Protein 5OXO (pdb70)

Structure (mmCIF, N/CA/C/O backbone):
data_5OXO
#
_entry.id   5OXO
#
_cell.length_a   102.100
_cell.length_b   110.300
_cell.length_c   110.700
_cell.angle_alpha   90.00
_cell.angle_beta   90.00
_cell.angle_gamma   90.00
#
_symmetry.space_group_name_H-M   'C 2 2 21'
#
loop_
_entity.id
_entity.type
_entity.pdbx_description
1 polymer 'Di-or tripeptide:H+ symporter'
2 non-polymer 'SODIUM ION'
3 non-polymer 'PENTAETHYLENE GLYCOL'
4 non-polymer 'CITRIC ACID'
5 non-polymer (2R)-2,3-DIHYDROXYPROPYL(7Z)-PENTADEC-7-ENOATE
6 non-polymer (2S)-2,3-DIHYDROXYPROPYL(7Z)-PENTADEC-7-ENOATE
7 water water
#
loop_
_atom_site.group_PDB
_atom_site.id
_atom_site.type_symbol
_atom_site.label_atom_id
_atom_site.label_alt_id
_atom_site.label_comp_id
_atom_site.label_asym_id
_atom_site.label_entity_id
_atom_site.label_seq_id
_atom_site.pdbx_PDB_ins_code
_atom_site.Cartn_x
_atom_site.Cartn_y
_atom_site.Cartn_z
_atom_site.occupancy
_atom_site.B_iso_or_equiv
_atom_site.auth_seq_id
_atom_site.auth_comp_id
_atom_site.auth_asym_id
_atom_site.auth_atom_id
_atom_site.pdbx_PDB_model_num
ATOM 1 N N . GLY A 1 5 ? -21.672 4.305 -28.425 1.00 62.50 5 GLY A N 1
ATOM 2 C CA . GLY A 1 5 ? -21.172 5.336 -27.535 1.00 60.05 5 GLY A CA 1
ATOM 3 C C . GLY A 1 5 ? -21.417 5.005 -26.073 1.00 56.05 5 GLY A C 1
ATOM 4 O O . GLY A 1 5 ? -20.518 4.531 -25.378 1.00 56.55 5 GLY A O 1
ATOM 5 N N . LYS A 1 6 ? -22.639 5.251 -25.610 1.00 49.33 6 LYS A N 1
ATOM 6 C CA . LYS A 1 6 ? -22.973 5.089 -24.199 1.00 47.72 6 LYS A CA 1
ATOM 7 C C . LYS A 1 6 ? -23.149 3.623 -23.824 1.00 45.55 6 LYS A C 1
ATOM 8 O O . LYS A 1 6 ? -23.846 2.875 -24.505 1.00 43.19 6 LYS A O 1
ATOM 14 N N . THR A 1 7 ? -22.513 3.220 -22.730 1.00 41.42 7 THR A N 1
ATOM 15 C CA . THR A 1 7 ? -22.573 1.834 -22.281 1.00 38.31 7 THR A CA 1
ATOM 16 C C . THR A 1 7 ? -22.701 1.748 -20.764 1.00 36.93 7 THR A C 1
ATOM 17 O O . THR A 1 7 ? -22.629 2.760 -20.054 1.00 34.53 7 THR A O 1
ATOM 21 N N . PHE A 1 8 ? -22.877 0.527 -20.276 1.00 31.69 8 PHE A N 1
ATOM 22 C CA . PHE A 1 8 ? -22.684 0.238 -18.869 1.00 33.56 8 PHE A CA 1
ATOM 23 C C . PHE A 1 8 ? -21.383 -0.539 -18.740 1.00 35.14 8 PHE A C 1
ATOM 24 O O . PHE A 1 8 ? -21.353 -1.755 -18.956 1.00 32.44 8 PHE A O 1
ATOM 32 N N . PHE A 1 9 ? -20.311 0.181 -18.421 1.00 36.41 9 PHE A N 1
ATOM 33 C CA . PHE A 1 9 ? -18.973 -0.397 -18.311 1.00 37.12 9 PHE A CA 1
ATOM 34 C C . PHE A 1 9 ? -18.594 -1.179 -19.569 1.00 35.64 9 PHE A C 1
ATOM 35 O O . PHE A 1 9 ? -18.073 -2.291 -19.481 1.00 35.55 9 PHE A O 1
ATOM 43 N N . GLY A 1 10 ? -18.881 -0.598 -20.732 1.00 33.88 10 GLY A N 1
ATOM 44 C CA . GLY A 1 10 ? -18.537 -1.210 -22.003 1.00 37.30 10 GLY A CA 1
ATOM 45 C C . GLY A 1 10 ? -19.587 -2.154 -22.560 1.00 37.70 10 GLY A C 1
ATOM 46 O O . GLY A 1 10 ? -19.456 -2.650 -23.678 1.00 38.20 10 GLY A O 1
ATOM 47 N N . GLN A 1 11 ? -20.640 -2.390 -21.786 1.00 36.00 11 GLN A N 1
ATOM 48 C CA . GLN A 1 11 ? -21.651 -3.390 -22.123 1.00 32.45 11 GLN A CA 1
ATOM 49 C C . GLN A 1 11 ? -22.955 -2.742 -22.590 1.00 36.49 11 GLN A C 1
ATOM 50 O O . GLN A 1 11 ? -23.129 -1.535 -22.432 1.00 37.92 11 GLN A O 1
ATOM 56 N N . PRO A 1 12 ? -23.872 -3.534 -23.178 1.00 37.71 12 PRO A N 1
ATOM 57 C CA . PRO A 1 12 ? -25.178 -2.959 -23.522 1.00 39.55 12 PRO A CA 1
ATOM 58 C C . PRO A 1 12 ? -25.887 -2.408 -22.290 1.00 39.67 12 PRO A C 1
ATOM 59 O O . PRO A 1 12 ? -25.776 -2.994 -21.206 1.00 37.31 12 PRO A O 1
ATOM 63 N N . LEU A 1 13 ? -26.593 -1.293 -22.457 1.00 38.29 13 LEU A N 1
ATOM 64 C CA . LEU A 1 13 ? -27.242 -0.601 -21.343 1.00 37.90 13 LEU A CA 1
ATOM 65 C C . LEU A 1 13 ? -28.159 -1.505 -20.527 1.00 35.87 13 LEU A C 1
ATOM 66 O O . LEU A 1 13 ? -28.314 -1.311 -19.320 1.00 34.88 13 LEU A O 1
ATOM 71 N N . GLY A 1 14 ? -28.751 -2.502 -21.180 1.00 35.07 14 GLY A N 1
ATOM 72 C CA . GLY A 1 14 ? -29.608 -3.463 -20.500 1.00 31.61 14 GLY A CA 1
ATOM 73 C C . GLY A 1 14 ? -28.924 -4.200 -19.359 1.00 33.25 14 GLY A C 1
ATOM 74 O O . GLY A 1 14 ? -29.584 -4.721 -18.455 1.00 32.74 14 GLY A O 1
ATOM 75 N N . LEU A 1 15 ? -27.598 -4.254 -19.383 1.00 32.29 15 LEU A N 1
ATOM 76 C CA . LEU A 1 15 ? -26.887 -4.922 -18.300 1.00 31.41 15 LEU A CA 1
ATOM 77 C C . LEU A 1 15 ? -27.079 -4.190 -16.966 1.00 29.86 15 LEU A C 1
ATOM 78 O O . LEU A 1 15 ? -27.107 -4.822 -15.911 1.00 27.81 15 LEU A O 1
ATOM 83 N N . SER A 1 16 ? -27.226 -2.868 -17.008 1.00 26.49 16 SER A N 1
ATOM 84 C CA . SER A 1 16 ? -27.419 -2.114 -15.770 1.00 29.48 16 SER A CA 1
ATOM 85 C C . SER A 1 16 ? -28.704 -2.554 -15.075 1.00 29.16 16 SER A C 1
ATOM 86 O O . SER A 1 16 ? -28.732 -2.731 -13.861 1.00 27.72 16 SER A O 1
ATOM 89 N N . THR A 1 17 ? -29.759 -2.746 -15.855 1.00 27.60 17 THR A N 1
ATOM 90 C CA . THR A 1 17 ? -31.022 -3.232 -15.311 1.00 32.03 17 THR A CA 1
ATOM 91 C C . THR A 1 17 ? -30.884 -4.601 -14.639 1.00 30.39 17 THR A C 1
ATOM 92 O O . THR A 1 17 ? -31.355 -4.800 -13.511 1.00 26.74 17 THR A O 1
ATOM 96 N N . LEU A 1 18 ? -30.232 -5.543 -15.318 1.00 27.30 18 LEU A N 1
ATOM 97 C CA . LEU A 1 18 ? -30.115 -6.901 -14.778 1.00 26.75 18 LEU A CA 1
ATOM 98 C C . LEU A 1 18 ? -29.133 -6.964 -13.608 1.00 25.53 18 LEU A C 1
ATOM 99 O O . LEU A 1 18 ? -29.337 -7.718 -12.659 1.00 28.13 18 LEU A O 1
ATOM 104 N N . PHE A 1 19 ? -28.064 -6.179 -13.692 1.00 25.44 19 PHE A N 1
ATOM 105 C CA . PHE A 1 19 ? -27.112 -5.986 -12.593 1.00 25.38 19 PHE A CA 1
ATOM 106 C C . PHE A 1 19 ? -27.839 -5.602 -11.308 1.00 26.50 19 PHE A C 1
ATOM 107 O O . PHE A 1 19 ? -27.608 -6.183 -10.247 1.00 26.53 19 PHE A O 1
ATOM 115 N N . MET A 1 20 ? -28.717 -4.610 -11.408 1.00 26.74 20 MET A N 1
ATOM 116 C CA . MET A 1 20 ? -29.411 -4.086 -10.237 1.00 24.36 20 MET A CA 1
ATOM 117 C C . MET A 1 20 ? -30.500 -5.036 -9.756 1.00 26.02 20 MET A C 1
ATOM 118 O O . MET A 1 20 ? -30.723 -5.164 -8.553 1.00 25.22 20 MET A O 1
ATOM 123 N N . THR A 1 21 ? -31.159 -5.700 -10.702 1.00 25.72 21 THR A N 1
ATOM 124 C CA . THR A 1 21 ? -32.160 -6.710 -10.383 1.00 26.52 21 THR A CA 1
ATOM 125 C C . THR A 1 21 ? -31.552 -7.792 -9.495 1.00 29.15 21 THR A C 1
ATOM 126 O O . THR A 1 21 ? -32.089 -8.107 -8.431 1.00 26.61 21 THR A O 1
ATOM 130 N N . GLU A 1 22 ? -30.424 -8.348 -9.929 1.00 30.15 22 GLU A N 1
ATOM 131 C CA . GLU A 1 22 ? -29.761 -9.403 -9.164 1.00 30.40 22 GLU A CA 1
ATOM 132 C C . GLU A 1 22 ? -29.134 -8.884 -7.888 1.00 29.11 22 GLU A C 1
ATOM 133 O O . GLU A 1 22 ? -29.145 -9.580 -6.876 1.00 29.33 22 GLU A O 1
ATOM 139 N N . MET A 1 23 ? -28.569 -7.678 -7.933 1.00 23.15 23 MET A N 1
ATOM 140 C CA . MET A 1 23 ? -27.968 -7.109 -6.732 1.00 25.56 23 MET A CA 1
ATOM 141 C C . MET A 1 23 ? -28.998 -7.043 -5.609 1.00 25.28 23 MET A C 1
ATOM 142 O O . MET A 1 23 ? -28.718 -7.425 -4.468 1.00 22.69 23 MET A O 1
ATOM 147 N N . TRP A 1 24 ? -30.193 -6.564 -5.941 1.00 22.15 24 TRP A N 1
ATOM 148 C CA . TRP A 1 24 ? -31.231 -6.406 -4.935 1.00 22.32 24 TRP A CA 1
ATOM 149 C C . TRP A 1 24 ? -31.869 -7.748 -4.553 1.00 20.92 24 TRP A C 1
ATOM 150 O O . TRP A 1 24 ? -32.277 -7.919 -3.415 1.00 23.01 24 TRP A O 1
ATOM 161 N N . GLU A 1 25 ? -31.954 -8.694 -5.486 1.00 23.55 25 GLU A N 1
ATOM 162 C CA . GLU A 1 25 ? -32.448 -10.022 -5.118 1.00 23.89 25 GLU A CA 1
ATOM 163 C C . GLU A 1 25 ? -31.461 -10.700 -4.178 1.00 23.03 25 GLU A C 1
ATOM 164 O O . GLU A 1 25 ? -31.854 -11.291 -3.166 1.00 22.62 25 GLU A O 1
ATOM 170 N N . ARG A 1 26 ? -30.176 -10.614 -4.511 1.00 21.57 26 ARG A N 1
ATOM 171 C CA . ARG A 1 26 ? -29.138 -11.203 -3.666 1.00 23.80 26 ARG A CA 1
ATOM 172 C C . ARG A 1 26 ? -29.095 -10.505 -2.307 1.00 27.21 26 ARG A C 1
ATOM 173 O O . ARG A 1 26 ? -28.820 -11.136 -1.274 1.00 25.04 26 ARG A O 1
ATOM 181 N N . PHE A 1 27 ? -29.369 -9.202 -2.315 1.00 21.05 27 PHE A N 1
ATOM 182 C CA . PHE A 1 27 ? -29.526 -8.449 -1.080 1.00 21.71 27 PHE A CA 1
ATOM 183 C C . PHE A 1 27 ? -30.623 -9.089 -0.226 1.00 24.30 27 PHE A C 1
ATOM 184 O O . PHE A 1 27 ? -30.417 -9.349 0.953 1.00 24.02 27 PHE A O 1
ATOM 192 N N . SER A 1 28 ? -31.788 -9.342 -0.824 1.00 23.43 28 SER A N 1
ATOM 193 C CA . SER A 1 28 ? -32.902 -9.891 -0.055 1.00 21.80 28 SER A CA 1
ATOM 194 C C . SER A 1 28 ? -32.542 -11.282 0.468 1.00 23.79 28 SER A C 1
ATOM 195 O O . SER A 1 28 ? -32.832 -11.615 1.615 1.00 22.15 28 SER A O 1
ATOM 198 N N . TYR A 1 29 ? -31.886 -12.075 -0.374 1.00 19.77 29 TYR A N 1
ATOM 199 C CA . TYR A 1 29 ? -31.568 -13.449 -0.020 1.00 23.75 29 TYR A CA 1
ATOM 200 C C . TYR A 1 29 ? -30.524 -13.525 1.093 1.00 25.63 29 TYR A C 1
ATOM 201 O O . TYR A 1 29 ? -30.732 -14.196 2.110 1.00 23.97 29 TYR A O 1
ATOM 210 N N . TYR A 1 30 ? -29.400 -12.843 0.908 1.00 20.02 30 TYR A N 1
ATOM 211 C CA . TYR A 1 30 ? -28.329 -12.931 1.893 1.00 24.84 30 TYR A CA 1
ATOM 212 C C . TYR A 1 30 ? -28.595 -12.083 3.132 1.00 24.01 30 TYR A C 1
ATOM 213 O O . TYR A 1 30 ? -28.011 -12.325 4.186 1.00 23.36 30 TYR A O 1
ATOM 222 N N . GLY A 1 31 ? -29.498 -11.114 3.024 1.00 22.29 31 GLY A N 1
ATOM 223 C CA . GLY A 1 31 ? -29.956 -10.412 4.212 1.00 22.87 31 GLY A CA 1
ATOM 224 C C . GLY A 1 31 ? -30.676 -11.400 5.124 1.00 25.86 31 GLY A C 1
ATOM 225 O O . GLY A 1 31 ? -30.422 -11.463 6.331 1.00 24.12 31 GLY A O 1
ATOM 226 N N . MET A 1 32 ? -31.580 -12.173 4.525 1.00 27.70 32 MET A N 1
ATOM 227 C CA . MET A 1 32 ? -32.300 -13.242 5.221 1.00 28.02 32 MET A CA 1
ATOM 228 C C . MET A 1 32 ? -31.350 -14.297 5.792 1.00 25.76 32 MET A C 1
ATOM 229 O O . MET A 1 32 ? -31.489 -14.691 6.952 1.00 29.35 32 MET A O 1
ATOM 234 N N . ARG A 1 33 ? -30.390 -14.747 4.985 1.00 20.60 33 ARG A N 1
ATOM 235 C CA . ARG A 1 33 ? -29.489 -15.829 5.384 1.00 25.45 33 ARG A CA 1
ATOM 236 C C . ARG A 1 33 ? -28.633 -15.431 6.585 1.00 25.98 33 ARG A C 1
ATOM 237 O O . ARG A 1 33 ? -28.237 -16.278 7.384 1.00 26.65 33 ARG A O 1
ATOM 245 N N . ALA A 1 34 ? -28.344 -14.139 6.700 1.00 20.79 34 ALA A N 1
ATOM 246 C CA . ALA A 1 34 ? -27.471 -13.651 7.761 1.00 22.49 34 ALA A CA 1
ATOM 247 C C . ALA A 1 34 ? -28.155 -13.634 9.132 1.00 23.56 34 ALA A C 1
ATOM 248 O O . ALA A 1 34 ? -27.477 -13.663 10.156 1.00 21.37 34 ALA A O 1
ATOM 250 N N . ILE A 1 35 ? -29.487 -13.598 9.154 1.00 20.36 35 ILE A N 1
ATOM 251 C CA . ILE A 1 35 ? -30.197 -13.501 10.427 1.00 24.39 35 ILE A CA 1
ATOM 252 C C . ILE A 1 35 ? -31.179 -14.645 10.719 1.00 24.01 35 ILE A C 1
ATOM 253 O O . ILE A 1 35 ? -31.681 -14.749 11.838 1.00 25.91 35 ILE A O 1
ATOM 258 N N . LEU A 1 36 ? -31.457 -15.494 9.735 1.00 21.82 36 LEU A N 1
ATOM 259 C CA . LEU A 1 36 ? -32.498 -16.509 9.910 1.00 26.04 36 LEU A CA 1
ATOM 260 C C . LEU A 1 36 ? -32.136 -17.556 10.963 1.00 24.64 36 LEU A C 1
ATOM 261 O O . LEU A 1 36 ? -33.001 -18.000 11.720 1.00 24.53 36 LEU A O 1
ATOM 266 N N . LEU A 1 37 ? -30.873 -17.968 11.008 1.00 24.22 37 LEU A N 1
ATOM 267 C CA . LEU A 1 37 ? -30.469 -18.947 12.025 1.00 24.05 37 LEU A CA 1
ATOM 268 C C . LEU A 1 37 ? -30.664 -18.342 13.412 1.00 25.66 37 LEU A C 1
ATOM 269 O O . LEU A 1 37 ? -31.257 -18.964 14.303 1.00 25.96 37 LEU A O 1
ATOM 274 N N . TYR A 1 38 ? -30.186 -17.112 13.581 1.00 24.78 38 TYR A N 1
ATOM 275 C CA . TYR A 1 38 ? -30.345 -16.410 14.844 1.00 26.43 38 TYR A CA 1
ATOM 276 C C . TYR A 1 38 ? -31.823 -16.219 15.183 1.00 29.10 38 TYR A C 1
ATOM 277 O O . TYR A 1 38 ? -32.210 -16.294 16.347 1.00 29.19 38 TYR A O 1
ATOM 286 N N . TYR A 1 39 ? -32.640 -15.977 14.160 1.00 28.13 39 TYR A N 1
ATOM 287 C CA . TYR A 1 39 ? -34.084 -15.846 14.350 1.00 29.11 39 TYR A CA 1
ATOM 288 C C . TYR A 1 39 ? -34.670 -17.147 14.913 1.00 30.61 39 TYR A C 1
ATOM 289 O O . TYR A 1 39 ? -35.475 -17.130 15.846 1.00 28.15 39 TYR A O 1
ATOM 298 N N . MET A 1 40 ? -34.246 -18.278 14.359 1.00 30.44 40 MET A N 1
ATOM 299 C CA . MET A 1 40 ? -34.732 -19.559 14.855 1.00 30.87 40 MET A CA 1
ATOM 300 C C . MET A 1 40 ? -34.259 -19.779 16.291 1.00 29.22 40 MET A C 1
ATOM 301 O O . MET A 1 40 ? -35.016 -20.284 17.123 1.00 30.36 40 MET A O 1
ATOM 306 N N . TRP A 1 41 ? -33.032 -19.366 16.600 1.00 25.21 41 TRP A N 1
ATOM 307 C CA . TRP A 1 41 ? -32.549 -19.432 17.979 1.00 27.30 41 TRP A CA 1
ATOM 308 C C . TRP A 1 41 ? -33.462 -18.633 18.911 1.00 31.87 41 TRP A C 1
ATOM 309 O O . TRP A 1 41 ? -33.755 -19.049 20.040 1.00 29.37 41 TRP A O 1
ATOM 320 N N . PHE A 1 42 ? -33.877 -17.466 18.434 1.00 27.59 42 PHE A N 1
ATOM 321 C CA . PHE A 1 42 ? -34.747 -16.593 19.207 1.00 30.46 42 PHE A CA 1
ATOM 322 C C . PHE A 1 42 ? -36.094 -17.254 19.455 1.00 29.80 42 PHE A C 1
ATOM 323 O O . PHE A 1 42 ? -36.593 -17.255 20.580 1.00 33.98 42 PHE A O 1
ATOM 331 N N . LEU A 1 43 ? -36.674 -17.814 18.398 1.00 29.13 43 LEU A N 1
ATOM 332 C CA . LEU A 1 43 ? -37.954 -18.505 18.491 1.00 31.75 43 LEU A CA 1
ATOM 333 C C . LEU A 1 43 ? -37.880 -19.737 19.395 1.00 36.78 43 LEU A C 1
ATOM 334 O O . LEU A 1 43 ? -38.872 -20.106 20.027 1.00 40.24 43 LEU A O 1
ATOM 339 N N . ILE A 1 44 ? -36.712 -20.375 19.446 1.00 31.71 44 ILE A N 1
ATOM 340 C CA . ILE A 1 44 ? -36.509 -21.508 20.352 1.00 34.13 44 ILE A CA 1
ATOM 341 C C . ILE A 1 44 ? -36.472 -21.025 21.796 1.00 36.99 44 ILE A C 1
ATOM 342 O O . ILE A 1 44 ? -37.112 -21.610 22.671 1.00 41.44 44 ILE A O 1
ATOM 347 N N . SER A 1 45 ? -35.738 -19.941 22.031 1.00 36.66 45 SER A N 1
ATOM 348 C CA . SER A 1 45 ? -35.530 -19.418 23.376 1.00 41.02 45 SER A CA 1
ATOM 349 C C . SER A 1 45 ? -36.830 -18.920 24.012 1.00 44.94 45 SER A C 1
ATOM 350 O O . SER A 1 45 ? -36.976 -18.941 25.231 1.00 44.85 45 SER A O 1
ATOM 353 N N . THR A 1 46 ? -37.767 -18.463 23.187 1.00 44.56 46 THR A N 1
ATOM 354 C CA . THR A 1 46 ? -39.051 -17.997 23.700 1.00 49.14 46 THR A CA 1
ATOM 355 C C . THR A 1 46 ? -40.061 -19.137 23.823 1.00 51.02 46 THR A C 1
ATOM 356 O O . THR A 1 46 ? -41.144 -18.956 24.369 1.00 51.32 46 THR A O 1
ATOM 360 N N . GLY A 1 47 ? -39.705 -20.308 23.305 1.00 48.78 47 GLY A N 1
ATOM 361 C CA . GLY A 1 47 ? -40.572 -21.469 23.387 1.00 46.23 47 GLY A CA 1
ATOM 362 C C . GLY A 1 47 ? -41.605 -21.523 22.280 1.00 46.81 47 GLY A C 1
ATOM 363 O O . GLY A 1 47 ? -42.546 -22.318 22.337 1.00 45.21 47 GLY A O 1
ATOM 364 N N . ASP A 1 48 ? -41.430 -20.680 21.264 1.00 45.86 48 ASP A N 1
ATOM 365 C CA . ASP A 1 48 ? -42.356 -20.642 20.138 1.00 47.61 48 ASP A CA 1
ATOM 366 C C . ASP A 1 48 ? -42.019 -21.733 19.126 1.00 50.49 48 ASP A C 1
ATOM 367 O O . ASP A 1 48 ? -42.901 -22.259 18.446 1.00 55.73 48 ASP A O 1
ATOM 372 N N . LEU A 1 49 ? -40.735 -22.066 19.035 1.00 46.79 49 LEU A N 1
ATOM 373 C CA . LEU A 1 49 ? -40.249 -23.089 18.116 1.00 40.89 49 LEU A CA 1
ATOM 374 C C . LEU A 1 49 ? -39.638 -24.243 18.915 1.00 46.05 49 LEU A C 1
ATOM 375 O O . LEU A 1 49 ? -38.641 -24.060 19.615 1.00 45.20 49 LEU A O 1
ATOM 380 N N . HIS A 1 50 ? -40.245 -25.422 18.816 1.00 47.25 50 HIS A N 1
ATOM 381 C CA . HIS A 1 50 ? -39.846 -26.560 19.644 1.00 49.18 50 HIS A CA 1
ATOM 382 C C . HIS A 1 50 ? -38.873 -27.500 18.932 1.00 49.26 50 HIS A C 1
ATOM 383 O O . HIS A 1 50 ? -39.196 -28.653 18.649 1.00 49.72 50 HIS A O 1
ATOM 390 N N . ILE A 1 51 ? -37.681 -26.993 18.641 1.00 45.84 51 ILE A N 1
ATOM 391 C CA . ILE A 1 51 ? -36.618 -27.802 18.064 1.00 41.33 51 ILE A CA 1
ATOM 392 C C . ILE A 1 51 ? -35.311 -27.475 18.770 1.00 38.02 51 ILE A C 1
ATOM 393 O O . ILE A 1 51 ? -35.209 -26.457 19.452 1.00 36.86 51 ILE A O 1
ATOM 398 N N . THR A 1 52 ? -34.317 -28.341 18.613 1.00 33.81 52 THR A N 1
ATOM 399 C CA . THR A 1 52 ? -32.987 -28.067 19.135 1.00 31.67 52 THR A CA 1
ATOM 400 C C . THR A 1 52 ? -32.269 -27.102 18.205 1.00 34.39 52 THR A C 1
ATOM 401 O O . THR A 1 52 ? -32.687 -26.911 17.059 1.00 31.85 52 THR A O 1
ATOM 405 N N . ARG A 1 53 ? -31.187 -26.501 18.689 1.00 32.89 53 ARG A N 1
ATOM 406 C CA . ARG A 1 53 ? -30.381 -25.640 17.833 1.00 35.07 53 ARG A CA 1
ATOM 407 C C . ARG A 1 53 ? -29.728 -26.450 16.718 1.00 34.01 53 ARG A C 1
ATOM 408 O O . ARG A 1 53 ? -29.523 -25.945 15.611 1.00 31.69 53 ARG A O 1
ATOM 416 N N . ALA A 1 54 ? -29.411 -27.711 17.007 1.00 30.54 54 ALA A N 1
ATOM 417 C CA . ALA A 1 54 ? -28.853 -28.594 15.987 1.00 31.95 54 ALA A CA 1
ATOM 418 C C . ALA A 1 54 ? -29.811 -28.728 14.807 1.00 31.01 54 ALA A C 1
ATOM 419 O O . ALA A 1 54 ? -29.398 -28.698 13.641 1.00 31.34 54 ALA A O 1
ATOM 421 N N . THR A 1 55 ? -31.097 -28.863 15.106 1.00 30.59 55 THR A N 1
ATOM 422 C CA . THR A 1 55 ? -32.090 -29.020 14.054 1.00 30.78 55 THR A CA 1
ATOM 423 C C . THR A 1 55 ? -32.261 -27.702 13.297 1.00 28.93 55 THR A C 1
ATOM 424 O O . THR A 1 55 ? -32.480 -27.692 12.082 1.00 32.98 55 THR A O 1
ATOM 428 N N . ALA A 1 56 ? -32.137 -26.592 14.013 1.00 30.23 56 ALA A N 1
ATOM 429 C CA . ALA A 1 56 ? -32.203 -25.282 13.377 1.00 30.80 56 ALA A CA 1
ATOM 430 C C . ALA A 1 56 ? -31.070 -25.149 12.362 1.00 28.29 56 ALA A C 1
ATOM 431 O O . ALA A 1 56 ? -31.270 -24.661 11.247 1.00 26.21 56 ALA A O 1
ATOM 433 N N . ALA A 1 57 ? -29.882 -25.602 12.752 1.00 30.49 57 ALA A N 1
ATOM 434 C CA . ALA A 1 57 ? -28.734 -25.601 11.852 1.00 28.27 57 ALA A CA 1
ATOM 435 C C . ALA A 1 57 ? -29.023 -26.479 10.630 1.00 27.60 57 ALA A C 1
ATOM 436 O O . ALA A 1 57 ? -28.725 -26.108 9.491 1.00 26.35 57 ALA A O 1
ATOM 438 N N . SER A 1 58 ? -29.626 -27.634 10.880 1.00 27.97 58 SER A N 1
ATOM 439 C CA . SER A 1 58 ? -29.966 -28.581 9.819 1.00 29.65 58 SER A CA 1
ATOM 440 C C . SER A 1 58 ? -30.939 -27.941 8.817 1.00 27.34 58 SER A C 1
ATOM 441 O O . SER A 1 58 ? -30.798 -28.100 7.597 1.00 25.84 58 SER A O 1
ATOM 444 N N . ILE A 1 59 ? -31.916 -27.208 9.348 1.00 26.71 59 ILE A N 1
ATOM 445 C CA . ILE A 1 59 ? -32.895 -26.497 8.533 1.00 26.81 59 ILE A CA 1
ATOM 446 C C . ILE A 1 59 ? -32.219 -25.504 7.590 1.00 26.43 59 ILE A C 1
ATOM 447 O O . ILE A 1 59 ? -32.535 -25.459 6.400 1.00 25.57 59 ILE A O 1
ATOM 452 N N . MET A 1 60 ? -31.293 -24.715 8.128 1.00 27.64 60 MET A N 1
ATOM 453 C CA . MET A 1 60 ? -30.558 -23.729 7.324 1.00 28.68 60 MET A CA 1
ATOM 454 C C . MET A 1 60 ? -29.880 -24.391 6.127 1.00 26.57 60 MET A C 1
ATOM 455 O O . MET A 1 60 ? -29.885 -23.858 5.016 1.00 24.46 60 MET A O 1
ATOM 460 N N . ALA A 1 61 ? -29.291 -25.557 6.374 1.00 26.24 61 ALA A N 1
ATOM 461 C CA . ALA A 1 61 ? -28.549 -26.289 5.355 1.00 27.30 61 ALA A CA 1
ATOM 462 C C . ALA A 1 61 ? -29.469 -26.864 4.283 1.00 27.20 61 ALA A C 1
ATOM 463 O O . ALA A 1 61 ? -29.183 -26.762 3.089 1.00 24.46 61 ALA A O 1
ATOM 465 N N . ILE A 1 62 ? -30.568 -27.481 4.698 1.00 26.19 62 ILE A N 1
ATOM 466 C CA . ILE A 1 62 ? -31.443 -28.128 3.726 1.00 24.91 62 ILE A CA 1
ATOM 467 C C . ILE A 1 62 ? -32.246 -27.070 2.955 1.00 26.30 62 ILE A C 1
ATOM 468 O O . ILE A 1 62 ? -32.596 -27.274 1.793 1.00 26.68 62 ILE A O 1
ATOM 473 N N . TYR A 1 63 ? -32.502 -25.933 3.602 1.00 27.67 63 TYR A N 1
ATOM 474 C CA . TYR A 1 63 ? -33.102 -24.762 2.956 1.00 25.41 63 TYR A CA 1
ATOM 475 C C . TYR A 1 63 ? -32.247 -24.371 1.756 1.00 26.42 63 TYR A C 1
ATOM 476 O O . TYR A 1 63 ? -32.735 -24.286 0.628 1.00 25.89 63 TYR A O 1
ATOM 485 N N . ALA A 1 64 ? -30.959 -24.160 2.002 1.00 25.45 64 ALA A N 1
ATOM 486 C CA . ALA A 1 64 ? -30.035 -23.832 0.922 1.00 26.25 64 ALA A CA 1
ATOM 487 C C . ALA A 1 64 ? -30.003 -24.931 -0.151 1.00 29.23 64 ALA A C 1
ATOM 488 O O . ALA A 1 64 ? -30.002 -24.635 -1.347 1.00 25.01 64 ALA A O 1
ATOM 490 N N . SER A 1 65 ? -29.994 -26.195 0.278 1.00 27.01 65 SER A N 1
ATOM 491 C CA . SER A 1 65 ? -30.005 -27.320 -0.663 1.00 27.08 65 SER A CA 1
ATOM 492 C C . SER A 1 65 ? -31.176 -27.250 -1.642 1.00 27.86 65 SER A C 1
ATOM 493 O O . SER A 1 65 ? -31.003 -27.452 -2.850 1.00 27.14 65 SER A O 1
ATOM 496 N N . MET A 1 66 ? -32.363 -26.950 -1.121 1.00 22.14 66 MET A N 1
ATOM 497 C CA . MET A 1 66 ? -33.572 -26.930 -1.937 1.00 22.76 66 MET A CA 1
ATOM 498 C C . MET A 1 66 ? -33.639 -25.694 -2.841 1.00 26.03 66 MET A C 1
ATOM 499 O O . MET A 1 66 ? -34.172 -25.754 -3.952 1.00 24.35 66 MET A O 1
ATOM 504 N N . VAL A 1 67 ? -33.114 -24.573 -2.353 1.00 27.30 67 VAL A N 1
ATOM 505 C CA . VAL A 1 67 ? -32.968 -23.374 -3.181 1.00 26.11 67 VAL A CA 1
ATOM 506 C C . VAL A 1 67 ? -32.087 -23.657 -4.395 1.00 25.39 67 VAL A C 1
ATOM 507 O O . VAL A 1 67 ? -32.442 -23.310 -5.523 1.00 26.74 67 VAL A O 1
ATOM 511 N N . TYR A 1 68 ? -30.943 -24.298 -4.170 1.00 24.61 68 TYR A N 1
ATOM 512 C CA . TYR A 1 68 ? -30.052 -24.667 -5.273 1.00 27.52 68 TYR A CA 1
ATOM 513 C C . TYR A 1 68 ? -30.695 -25.676 -6.236 1.00 31.13 68 TYR A C 1
ATOM 514 O O . TYR A 1 68 ? -30.540 -25.562 -7.451 1.00 29.87 68 TYR A O 1
ATOM 523 N N . LEU A 1 69 ? -31.399 -26.664 -5.686 1.00 28.48 69 LEU A N 1
ATOM 524 C CA . LEU A 1 69 ? -32.079 -27.679 -6.496 1.00 30.06 69 LEU A CA 1
ATOM 525 C C . LEU A 1 69 ? -33.171 -27.048 -7.366 1.00 30.82 69 LEU A C 1
ATOM 526 O O . LEU A 1 69 ? -33.309 -27.369 -8.554 1.00 31.45 69 LEU A O 1
ATOM 531 N N . SER A 1 70 ? -33.939 -26.148 -6.761 1.00 27.16 70 SER A N 1
ATOM 532 C CA . SER A 1 70 ? -34.982 -25.407 -7.453 1.00 28.06 70 SER A CA 1
ATOM 533 C C . SER A 1 70 ? -34.414 -24.636 -8.644 1.00 29.28 70 SER A C 1
ATOM 534 O O . SER A 1 70 ? -35.034 -24.572 -9.701 1.00 27.08 70 SER A O 1
ATOM 537 N N . GLY A 1 71 ? -33.229 -24.059 -8.461 1.00 30.87 71 GLY A N 1
ATOM 538 C CA . GLY A 1 71 ? -32.544 -23.357 -9.531 1.00 32.43 71 GLY A CA 1
ATOM 539 C C . GLY A 1 71 ? -32.258 -24.206 -10.763 1.00 35.09 71 GLY A C 1
ATOM 540 O O . GLY A 1 71 ? -32.134 -23.672 -11.863 1.00 34.09 71 GLY A O 1
ATOM 541 N N . THR A 1 72 ? -32.155 -25.524 -10.600 1.00 29.94 72 THR A N 1
ATOM 542 C CA . THR A 1 72 ? -31.870 -26.380 -11.751 1.00 32.48 72 THR A CA 1
ATOM 543 C C . THR A 1 72 ? -33.129 -26.656 -12.577 1.00 33.10 72 THR A C 1
ATOM 544 O O . THR A 1 72 ? -33.051 -27.231 -13.659 1.00 33.98 72 THR A O 1
ATOM 548 N N . ILE A 1 73 ? -34.276 -26.224 -12.059 1.00 32.54 73 ILE A N 1
ATOM 549 C CA . ILE A 1 73 ? -35.580 -26.451 -12.687 1.00 33.40 73 ILE A CA 1
ATOM 550 C C . ILE A 1 73 ? -36.155 -25.204 -13.378 1.00 32.21 73 ILE A C 1
ATOM 551 O O . ILE A 1 73 ? -36.912 -25.304 -14.350 1.00 29.55 73 ILE A O 1
ATOM 556 N N . GLY A 1 74 ? -35.792 -24.029 -12.868 1.00 29.55 74 GLY A N 1
ATOM 557 C CA . GLY A 1 74 ? -36.392 -22.783 -13.311 1.00 28.31 74 GLY A CA 1
ATOM 558 C C . GLY A 1 74 ? -36.166 -22.438 -14.767 1.00 28.65 74 GLY A C 1
ATOM 559 O O . GLY A 1 74 ? -37.031 -21.840 -15.405 1.00 27.96 74 GLY A O 1
ATOM 560 N N . GLY A 1 75 ? -35.009 -22.816 -15.300 1.00 29.21 75 GLY A N 1
ATOM 561 C CA . GLY A 1 75 ? -34.716 -22.585 -16.703 1.00 30.39 75 GLY A CA 1
ATOM 562 C C . GLY A 1 75 ? -35.669 -23.321 -17.634 1.00 28.56 75 GLY A C 1
ATOM 563 O O . GLY A 1 75 ? -36.160 -22.756 -18.619 1.00 25.79 75 GLY A O 1
ATOM 564 N N . PHE A 1 76 ? -35.928 -24.589 -17.324 1.00 28.78 76 PHE A N 1
ATOM 565 C CA . PHE A 1 76 ? -36.890 -25.386 -18.091 1.00 27.13 76 PHE A CA 1
ATOM 566 C C . PHE A 1 76 ? -38.261 -24.717 -18.080 1.00 25.24 76 PHE A C 1
ATOM 567 O O . PHE A 1 76 ? -38.877 -24.539 -19.120 1.00 28.15 76 PHE A O 1
ATOM 575 N N . VAL A 1 77 ? -38.737 -24.346 -16.895 1.00 27.56 77 VAL A N 1
ATOM 576 C CA . VAL A 1 77 ? -40.066 -23.751 -16.778 1.00 32.13 77 VAL A CA 1
ATOM 577 C C . VAL A 1 77 ? -40.167 -22.449 -17.582 1.00 26.52 77 VAL A C 1
ATOM 578 O O . VAL A 1 77 ? -41.165 -22.189 -18.245 1.00 27.73 77 VAL A O 1
ATOM 582 N N . ALA A 1 78 ? -39.121 -21.635 -17.537 1.00 26.14 78 ALA A N 1
ATOM 583 C CA . ALA A 1 78 ? -39.104 -20.422 -18.345 1.00 28.93 78 ALA A CA 1
ATOM 584 C C . ALA A 1 78 ? -39.056 -20.753 -19.832 1.00 29.44 78 ALA A C 1
ATOM 585 O O . ALA A 1 78 ? -39.864 -20.253 -20.610 1.00 27.71 78 ALA A O 1
ATOM 587 N N . ASP A 1 79 ? -38.108 -21.598 -20.224 1.00 27.73 79 ASP A N 1
ATOM 588 C CA . ASP A 1 79 ? -37.875 -21.845 -21.647 1.00 29.79 79 ASP A CA 1
ATOM 589 C C . ASP A 1 79 ? -39.037 -22.567 -22.324 1.00 30.35 79 ASP A C 1
ATOM 590 O O . ASP A 1 79 ? -39.296 -22.359 -23.516 1.00 28.09 79 ASP A O 1
ATOM 595 N N . ARG A 1 80 ? -39.736 -23.411 -21.572 1.00 26.09 80 ARG A N 1
ATOM 596 C CA . ARG A 1 80 ? -40.747 -24.263 -22.196 1.00 26.54 80 ARG A CA 1
ATOM 597 C C . ARG A 1 80 ? -42.172 -23.864 -21.841 1.00 27.70 80 ARG A C 1
ATOM 598 O O . ARG A 1 80 ? -43.102 -24.253 -22.536 1.00 30.19 80 ARG A O 1
ATOM 606 N N . ILE A 1 81 ? -42.361 -23.107 -20.761 1.00 26.68 81 ILE A N 1
ATOM 607 C CA . ILE A 1 81 ? -43.730 -22.858 -20.317 1.00 28.47 81 ILE A CA 1
ATOM 608 C C . ILE A 1 81 ? -44.111 -21.380 -20.149 1.00 26.61 81 ILE A C 1
ATOM 609 O O . ILE A 1 81 ? -45.085 -20.937 -20.749 1.00 26.73 81 ILE A O 1
ATOM 614 N N . ILE A 1 82 ? -43.365 -20.610 -19.362 1.00 23.81 82 ILE A N 1
ATOM 615 C CA . ILE A 1 82 ? -43.837 -19.253 -19.049 1.00 27.77 82 ILE A CA 1
ATOM 616 C C . ILE A 1 82 ? -42.981 -18.106 -19.579 1.00 28.39 82 ILE A C 1
ATOM 617 O O . ILE A 1 82 ? -43.424 -16.958 -19.560 1.00 34.40 82 ILE A O 1
ATOM 622 N N . GLY A 1 83 ? -41.767 -18.394 -20.040 1.00 26.83 83 GLY A N 1
ATOM 623 C CA . GLY A 1 83 ? -40.888 -17.340 -20.521 1.00 25.63 83 GLY A CA 1
ATOM 624 C C . GLY A 1 83 ? -39.940 -16.827 -19.445 1.00 27.26 83 GLY A C 1
ATOM 625 O O . GLY A 1 83 ? -40.272 -16.823 -18.254 1.00 25.15 83 GLY A O 1
ATOM 626 N N . ALA A 1 84 ? -38.755 -16.395 -19.864 1.00 26.00 84 ALA A N 1
ATOM 627 C CA . ALA A 1 84 ? -37.725 -15.957 -18.924 1.00 23.33 84 ALA A CA 1
ATOM 628 C C . ALA A 1 84 ? -38.081 -14.640 -18.241 1.00 25.72 84 ALA A C 1
ATOM 629 O O . ALA A 1 84 ? -37.784 -14.450 -17.060 1.00 28.14 84 ALA A O 1
ATOM 631 N N . ARG A 1 85 ? -38.705 -13.722 -18.973 1.00 29.74 85 ARG A N 1
ATOM 632 C CA . ARG A 1 85 ? -39.030 -12.423 -18.375 1.00 28.57 85 ARG A CA 1
ATOM 633 C C . ARG A 1 85 ? -40.142 -12.564 -17.330 1.00 27.96 85 ARG A C 1
ATOM 634 O O . ARG A 1 85 ? -40.007 -12.032 -16.224 1.00 26.17 85 ARG A O 1
ATOM 642 N N . PRO A 1 86 ? -41.220 -13.314 -17.638 1.00 27.05 86 PRO A N 1
ATOM 643 C CA . PRO A 1 86 ? -42.180 -13.511 -16.542 1.00 28.94 86 PRO A CA 1
ATOM 644 C C . PRO A 1 86 ? -41.653 -14.386 -15.399 1.00 27.21 86 PRO A C 1
ATOM 645 O O . PRO A 1 86 ? -42.081 -14.191 -14.261 1.00 27.09 86 PRO A O 1
ATOM 649 N N . ALA A 1 87 ? -40.760 -15.331 -15.686 1.00 25.73 87 ALA A N 1
ATOM 650 C CA . ALA A 1 87 ? -40.152 -16.145 -14.616 1.00 26.20 87 ALA A CA 1
ATOM 651 C C . ALA A 1 87 ? -39.419 -15.263 -13.597 1.00 27.31 87 ALA A C 1
ATOM 652 O O . ALA A 1 87 ? -39.572 -15.429 -12.380 1.00 26.89 87 ALA A O 1
ATOM 654 N N . VAL A 1 88 ? -38.622 -14.327 -14.102 1.00 26.55 88 VAL A N 1
ATOM 655 C CA . VAL A 1 88 ? -37.901 -13.398 -13.235 1.00 25.64 88 VAL A CA 1
ATOM 656 C C . VAL A 1 88 ? -38.871 -12.518 -12.455 1.00 24.62 88 VAL A C 1
ATOM 657 O O . VAL A 1 88 ? -38.706 -12.345 -11.250 1.00 23.70 88 VAL A O 1
ATOM 661 N N . PHE A 1 89 ? -39.892 -11.982 -13.126 1.00 26.13 89 PHE A N 1
ATOM 662 C CA . PHE A 1 89 ? -40.863 -11.125 -12.439 1.00 27.50 89 PHE A CA 1
ATOM 663 C C . PHE A 1 89 ? -41.632 -11.875 -11.353 1.00 28.58 89 PHE A C 1
ATOM 664 O O . PHE A 1 89 ? -41.675 -11.431 -10.204 1.00 24.84 89 PHE A O 1
ATOM 672 N N . TRP A 1 90 ? -42.252 -13.001 -11.713 1.00 26.66 90 TRP A N 1
ATOM 673 C CA . TRP A 1 90 ? -43.084 -13.717 -10.749 1.00 25.28 90 TRP A CA 1
ATOM 674 C C . TRP A 1 90 ? -42.227 -14.418 -9.697 1.00 25.42 90 TRP A C 1
ATOM 675 O O . TRP A 1 90 ? -42.645 -14.561 -8.555 1.00 25.68 90 TRP A O 1
ATOM 686 N N . GLY A 1 91 ? -41.024 -14.831 -10.078 1.00 26.52 91 GLY A N 1
ATOM 687 C CA . GLY A 1 91 ? -40.069 -15.339 -9.106 1.00 26.64 91 GLY A CA 1
ATOM 688 C C . GLY A 1 91 ? -39.766 -14.286 -8.045 1.00 27.39 91 GLY A C 1
ATOM 689 O O . GLY A 1 91 ? -39.728 -14.580 -6.853 1.00 27.09 91 GLY A O 1
ATOM 690 N N . GLY A 1 92 ? -39.553 -13.048 -8.482 1.00 25.26 92 GLY A N 1
ATOM 691 C CA . GLY A 1 92 ? -39.275 -11.959 -7.566 1.00 23.84 92 GLY A CA 1
ATOM 692 C C . GLY A 1 92 ? -40.457 -11.679 -6.650 1.00 26.03 92 GLY A C 1
ATOM 693 O O . GLY A 1 92 ? -40.282 -11.418 -5.458 1.00 24.24 92 GLY A O 1
ATOM 694 N N . VAL A 1 93 ? -41.660 -11.726 -7.213 1.00 25.83 93 VAL A N 1
ATOM 695 C CA . VAL A 1 93 ? -42.877 -11.549 -6.425 1.00 25.67 93 VAL A CA 1
ATOM 696 C C . VAL A 1 93 ? -42.956 -12.588 -5.304 1.00 25.05 93 VAL A C 1
ATOM 697 O O . VAL A 1 93 ? -43.193 -12.249 -4.138 1.00 25.03 93 VAL A O 1
ATOM 701 N N . LEU A 1 94 ? -42.736 -13.849 -5.663 1.00 26.66 94 LEU A N 1
ATOM 702 C CA . LEU A 1 94 ? -42.751 -14.930 -4.682 1.00 27.95 94 LEU A CA 1
ATOM 703 C C . LEU A 1 94 ? -41.686 -14.713 -3.607 1.00 26.78 94 LEU A C 1
ATOM 704 O O . LEU A 1 94 ? -41.943 -14.909 -2.424 1.00 29.68 94 LEU A O 1
ATOM 709 N N . ILE A 1 95 ? -40.492 -14.305 -4.024 1.00 25.02 95 ILE A N 1
ATOM 710 C CA . ILE A 1 95 ? -39.412 -14.065 -3.073 1.00 23.58 95 ILE A CA 1
ATOM 711 C C . ILE A 1 95 ? -39.823 -12.972 -2.092 1.00 24.24 95 ILE A C 1
ATOM 712 O O . ILE A 1 95 ? -39.656 -13.114 -0.881 1.00 25.74 95 ILE A O 1
ATOM 717 N N . MET A 1 96 ? -40.398 -11.899 -2.624 1.00 24.69 96 MET A N 1
ATOM 718 C CA . MET A 1 96 ? -40.825 -10.778 -1.805 1.00 26.21 96 MET A CA 1
ATOM 719 C C . MET A 1 96 ? -41.875 -11.218 -0.795 1.00 23.95 96 MET A C 1
ATOM 720 O O . MET A 1 96 ? -41.821 -10.833 0.370 1.00 24.04 96 MET A O 1
ATOM 725 N N . LEU A 1 97 ? -42.823 -12.032 -1.255 1.00 25.26 97 LEU A N 1
ATOM 726 C CA . LEU A 1 97 ? -43.860 -12.576 -0.388 1.00 27.16 97 LEU A CA 1
ATOM 727 C C . LEU A 1 97 ? -43.248 -13.420 0.721 1.00 25.31 97 LEU A C 1
ATOM 728 O O . LEU A 1 97 ? -43.710 -13.381 1.859 1.00 26.37 97 LEU A O 1
ATOM 733 N N . GLY A 1 98 ? -42.207 -14.176 0.389 1.00 24.65 98 GLY A N 1
ATOM 734 C CA . GLY A 1 98 ? -41.547 -15.018 1.375 1.00 24.06 98 GLY A CA 1
ATOM 735 C C . GLY A 1 98 ? -40.928 -14.232 2.517 1.00 26.88 98 GLY A C 1
ATOM 736 O O . GLY A 1 98 ? -40.914 -14.689 3.661 1.00 29.31 98 GLY A O 1
ATOM 737 N N . HIS A 1 99 ? -40.398 -13.051 2.214 1.00 24.11 99 HIS A N 1
ATOM 738 C CA . HIS A 1 99 ? -39.859 -12.186 3.259 1.00 24.97 99 HIS A CA 1
ATOM 739 C C . HIS A 1 99 ? -40.969 -11.459 4.010 1.00 23.28 99 HIS A C 1
ATOM 740 O O . HIS A 1 99 ? -40.855 -11.212 5.207 1.00 27.99 99 HIS A O 1
ATOM 747 N N . ILE A 1 100 ? -42.038 -11.112 3.298 1.00 25.18 100 ILE A N 1
ATOM 748 C CA . ILE A 1 100 ? -43.189 -10.454 3.910 1.00 25.30 100 ILE A CA 1
ATOM 749 C C . ILE A 1 100 ? -43.829 -11.327 4.999 1.00 27.23 100 ILE A C 1
ATOM 750 O O . ILE A 1 100 ? -44.194 -10.837 6.068 1.00 28.04 100 ILE A O 1
ATOM 755 N N . VAL A 1 101 ? -43.953 -12.624 4.734 1.00 30.03 101 VAL A N 1
ATOM 756 C CA A VAL A 1 101 ? -44.608 -13.489 5.714 0.65 32.04 101 VAL A CA 1
ATOM 757 C CA B VAL A 1 101 ? -44.539 -13.581 5.669 0.35 31.72 101 VAL A CA 1
ATOM 758 C C . VAL A 1 101 ? -43.794 -13.588 7.005 1.00 30.76 101 VAL A C 1
ATOM 759 O O . VAL A 1 101 ? -44.373 -13.779 8.072 1.00 33.16 101 VAL A O 1
ATOM 766 N N . LEU A 1 102 ? -42.480 -13.392 6.932 1.00 30.27 102 LEU A N 1
ATOM 767 C CA . LEU A 1 102 ? -41.657 -13.348 8.141 1.00 29.40 102 LEU A CA 1
ATOM 768 C C . LEU A 1 102 ? -41.659 -11.960 8.773 1.00 33.73 102 LEU A C 1
ATOM 769 O O . LEU A 1 102 ? -41.328 -11.804 9.952 1.00 35.04 102 LEU A O 1
ATOM 774 N N . ALA A 1 103 ? -42.017 -10.951 7.989 1.00 31.46 103 ALA A N 1
ATOM 775 C CA . ALA A 1 103 ? -42.163 -9.596 8.524 1.00 35.97 103 ALA A CA 1
ATOM 776 C C . ALA A 1 103 ? -43.480 -9.467 9.285 1.00 36.40 103 ALA A C 1
ATOM 777 O O . ALA A 1 103 ? -43.604 -8.655 10.198 1.00 38.28 103 ALA A O 1
ATOM 779 N N . LEU A 1 104 ? -44.462 -10.276 8.897 1.00 39.11 104 LEU A N 1
ATOM 780 C CA . LEU A 1 104 ? -45.766 -10.300 9.555 1.00 41.76 104 LEU A CA 1
ATOM 781 C C . LEU A 1 104 ? -45.643 -10.758 11.009 1.00 46.83 104 LEU A C 1
ATOM 782 O O . LEU A 1 104 ? -44.704 -11.481 11.356 1.00 47.61 104 LEU A O 1
ATOM 787 N N . PRO A 1 105 ? -46.595 -10.343 11.868 1.00 50.08 105 PRO A N 1
ATOM 788 C CA . PRO A 1 105 ? -46.514 -10.681 13.295 1.00 54.17 105 PRO A CA 1
ATOM 789 C C . PRO A 1 105 ? -46.864 -12.135 13.608 1.00 59.13 105 PRO A C 1
ATOM 790 O O . PRO A 1 105 ? -47.646 -12.393 14.523 1.00 64.07 105 PRO A O 1
ATOM 794 N N . PHE A 1 106 ? -46.302 -13.071 12.852 1.00 55.88 106 PHE A N 1
ATOM 795 C CA . PHE A 1 106 ? -46.397 -14.478 13.203 1.00 54.05 106 PHE A CA 1
ATOM 796 C C . PHE A 1 106 ? -45.088 -14.899 13.855 1.00 51.78 106 PHE A C 1
ATOM 797 O O . PHE A 1 106 ? -44.157 -14.101 13.972 1.00 54.99 106 PHE A O 1
ATOM 805 N N . GLY A 1 107 ? -45.019 -16.149 14.287 1.00 47.71 107 GLY A N 1
ATOM 806 C CA . GLY A 1 107 ? -43.799 -16.675 14.863 1.00 45.48 107 GLY A CA 1
ATOM 807 C C . GLY A 1 107 ? -43.292 -17.823 14.021 1.00 47.32 107 GLY A C 1
ATOM 808 O O . GLY A 1 107 ? -43.142 -17.688 12.806 1.00 50.69 107 GLY A O 1
ATOM 809 N N . ALA A 1 108 ? -43.058 -18.960 14.665 1.00 45.27 108 ALA A N 1
ATOM 810 C CA . ALA A 1 108 ? -42.537 -20.144 13.993 1.00 44.15 108 ALA A CA 1
ATOM 811 C C . ALA A 1 108 ? -43.489 -20.684 12.924 1.00 44.26 108 ALA A C 1
ATOM 812 O O . ALA A 1 108 ? -43.050 -21.301 11.950 1.00 40.38 108 ALA A O 1
ATOM 814 N N . SER A 1 109 ? -44.787 -20.443 13.104 1.00 40.77 109 SER A N 1
ATOM 815 C CA . SER A 1 109 ? -45.806 -20.972 12.199 1.00 41.80 109 SER A CA 1
ATOM 816 C C . SER A 1 109 ? -45.663 -20.465 10.760 1.00 39.49 109 SER A C 1
ATOM 817 O O . SER A 1 109 ? -46.183 -21.080 9.825 1.00 39.23 109 SER A O 1
ATOM 820 N N . ALA A 1 110 ? -44.955 -19.353 10.583 1.00 35.79 110 ALA A N 1
ATOM 821 C CA . ALA A 1 110 ? -44.793 -18.756 9.258 1.00 38.11 110 ALA A CA 1
ATOM 822 C C . ALA A 1 110 ? -43.531 -19.236 8.535 1.00 35.04 110 ALA A C 1
ATOM 823 O O . ALA A 1 110 ? -43.367 -18.982 7.339 1.00 32.92 110 ALA A O 1
ATOM 825 N N . LEU A 1 111 ? -42.649 -19.927 9.259 1.00 33.24 111 LEU A N 1
ATOM 826 C CA . LEU A 1 111 ? -41.341 -20.316 8.725 1.00 33.67 111 LEU A CA 1
ATOM 827 C C . LEU A 1 111 ? -41.428 -21.179 7.474 1.00 32.62 111 LEU A C 1
ATOM 828 O O . LEU A 1 111 ? -40.746 -20.908 6.486 1.00 30.50 111 LEU A O 1
ATOM 833 N N . PHE A 1 112 ? -42.243 -22.230 7.524 1.00 32.04 112 PHE A N 1
ATOM 834 C CA . PHE A 1 112 ? -42.350 -23.156 6.401 1.00 34.42 112 PHE A CA 1
ATOM 835 C C . PHE A 1 112 ? -42.868 -22.466 5.141 1.00 31.71 112 PHE A C 1
ATOM 836 O O . PHE A 1 112 ? -42.337 -22.678 4.051 1.00 34.21 112 PHE A O 1
ATOM 844 N N . GLY A 1 113 ? -43.901 -21.640 5.294 1.00 30.47 113 GLY A N 1
ATOM 845 C CA . GLY A 1 113 ? -44.470 -20.915 4.171 1.00 33.28 113 GLY A CA 1
ATOM 846 C C . GLY A 1 113 ? -43.469 -19.961 3.537 1.00 34.88 113 GLY A C 1
ATOM 847 O O . GLY A 1 113 ? -43.398 -19.840 2.313 1.00 30.83 113 GLY A O 1
ATOM 848 N N . SER A 1 114 ? -42.687 -19.289 4.378 1.00 34.61 114 SER A N 1
ATOM 849 C CA . SER A 1 114 ? -41.619 -18.411 3.903 1.00 30.66 114 SER A CA 1
ATOM 850 C C . SER A 1 114 ? -40.612 -19.172 3.056 1.00 27.00 114 SER A C 1
ATOM 851 O O . SER A 1 114 ? -40.215 -18.736 1.982 1.00 26.29 114 SER A O 1
ATOM 854 N N . ILE A 1 115 ? -40.195 -20.314 3.581 1.00 28.57 115 ILE A N 1
ATOM 855 C CA . ILE A 1 115 ? -39.174 -21.135 2.963 1.00 30.91 115 ILE A CA 1
ATOM 856 C C . ILE A 1 115 ? -39.631 -21.663 1.606 1.00 27.59 115 ILE A C 1
ATOM 857 O O . ILE A 1 115 ? -38.882 -21.608 0.633 1.00 25.58 115 ILE A O 1
ATOM 862 N N . ILE A 1 116 ? -40.870 -22.145 1.529 1.00 29.42 116 ILE A N 1
ATOM 863 C CA . ILE A 1 116 ? -41.405 -22.638 0.259 1.00 31.45 116 ILE A CA 1
ATOM 864 C C . ILE A 1 116 ? -41.482 -21.529 -0.796 1.00 28.54 116 ILE A C 1
ATOM 865 O O . ILE A 1 116 ? -41.125 -21.736 -1.962 1.00 28.03 116 ILE A O 1
ATOM 870 N N . LEU A 1 117 ? -41.951 -20.353 -0.387 1.00 24.75 117 LEU A N 1
ATOM 871 C CA . LEU A 1 117 ? -42.061 -19.219 -1.317 1.00 27.95 117 LEU A CA 1
ATOM 872 C C . LEU A 1 117 ? -40.713 -18.836 -1.918 1.00 25.85 117 LEU A C 1
ATOM 873 O O . LEU A 1 117 ? -40.597 -18.590 -3.121 1.00 26.41 117 LEU A O 1
ATOM 878 N N . ILE A 1 118 ? -39.694 -18.785 -1.071 1.00 25.19 118 ILE A N 1
ATOM 879 C CA . ILE A 1 118 ? -38.373 -18.399 -1.527 1.00 26.27 118 ILE A CA 1
ATOM 880 C C . ILE A 1 118 ? -37.713 -19.526 -2.336 1.00 26.98 118 ILE A C 1
ATOM 881 O O . ILE A 1 118 ? -37.007 -19.255 -3.306 1.00 26.23 118 ILE A O 1
ATOM 886 N N . ILE A 1 119 ? -37.961 -20.784 -1.976 1.00 24.25 119 ILE A N 1
ATOM 887 C CA . ILE A 1 119 ? -37.446 -21.896 -2.781 1.00 22.58 119 ILE A CA 1
ATOM 888 C C . ILE A 1 119 ? -37.979 -21.835 -4.212 1.00 22.62 119 ILE A C 1
ATOM 889 O O . ILE A 1 119 ? -37.212 -21.877 -5.169 1.00 24.03 119 ILE A O 1
ATOM 894 N N . ILE A 1 120 ? -39.294 -21.703 -4.348 1.00 24.48 120 ILE A N 1
ATOM 895 C CA . ILE A 1 120 ? -39.921 -21.616 -5.662 1.00 25.50 120 ILE A CA 1
ATOM 896 C C . ILE A 1 120 ? -39.519 -20.327 -6.373 1.00 27.11 120 ILE A C 1
ATOM 897 O O . ILE A 1 120 ? -39.124 -20.347 -7.540 1.00 28.05 120 ILE A O 1
ATOM 902 N N . GLY A 1 121 ? -39.608 -19.209 -5.655 1.00 24.42 121 GLY A N 1
ATOM 903 C CA . GLY A 1 121 ? -39.307 -17.914 -6.234 1.00 25.89 121 GLY A CA 1
ATOM 904 C C . GLY A 1 121 ? -37.887 -17.805 -6.746 1.00 25.86 121 GLY A C 1
ATOM 905 O O . GLY A 1 121 ? -37.667 -17.319 -7.853 1.00 25.67 121 GLY A O 1
ATOM 906 N N . THR A 1 122 ? -36.922 -18.262 -5.947 1.00 27.58 122 THR A N 1
ATOM 907 C CA . THR A 1 122 ? -35.514 -18.207 -6.349 1.00 25.25 122 THR A CA 1
ATOM 908 C C . THR A 1 122 ? -35.260 -19.148 -7.531 1.00 29.62 122 THR A C 1
ATOM 909 O O . THR A 1 122 ? -34.505 -18.815 -8.451 1.00 27.28 122 THR A O 1
ATOM 913 N N . GLY A 1 123 ? -35.904 -20.311 -7.510 1.00 27.19 123 GLY A N 1
ATOM 914 C CA . GLY A 1 123 ? -35.845 -21.245 -8.630 1.00 30.69 123 GLY A CA 1
ATOM 915 C C . GLY A 1 123 ? -36.288 -20.619 -9.947 1.00 32.12 123 GLY A C 1
ATOM 916 O O . GLY A 1 123 ? -35.681 -20.856 -10.998 1.00 31.18 123 GLY A O 1
ATOM 917 N N . PHE A 1 124 ? -37.346 -19.814 -9.900 1.00 27.74 124 PHE A N 1
ATOM 918 C CA . PHE A 1 124 ? -37.802 -19.099 -11.094 1.00 26.83 124 PHE A CA 1
ATOM 919 C C . PHE A 1 124 ? -36.849 -17.976 -11.506 1.00 28.09 124 PHE A C 1
ATOM 920 O O . PHE A 1 124 ? -36.538 -17.809 -12.684 1.00 28.70 124 PHE A O 1
ATOM 928 N N . LEU A 1 125 ? -36.388 -17.200 -10.534 1.00 28.65 125 LEU A N 1
ATOM 929 C CA . LEU A 1 125 ? -35.653 -15.982 -10.854 1.00 27.13 125 LEU A CA 1
ATOM 930 C C . LEU A 1 125 ? -34.180 -16.239 -11.196 1.00 25.50 125 LEU A C 1
ATOM 931 O O . LEU A 1 125 ? -33.692 -15.746 -12.213 1.00 26.80 125 LEU A O 1
ATOM 936 N N . LYS A 1 126 ? -33.480 -17.004 -10.358 1.00 25.23 126 LYS A N 1
ATOM 937 C CA . LYS A 1 126 ? -32.015 -17.097 -10.429 1.00 28.47 126 LYS A CA 1
ATOM 938 C C . LYS A 1 126 ? -31.446 -17.583 -11.781 1.00 28.94 126 LYS A C 1
ATOM 939 O O . LYS A 1 126 ? -30.613 -16.898 -12.368 1.00 29.87 126 LYS A O 1
ATOM 945 N N . PRO A 1 127 ? -31.877 -18.754 -12.281 1.00 28.73 127 PRO A N 1
ATOM 946 C CA . PRO A 1 127 ? -31.290 -19.144 -13.575 1.00 27.59 127 PRO A CA 1
ATOM 947 C C . PRO A 1 127 ? -31.684 -18.208 -14.721 1.00 27.97 127 PRO A C 1
ATOM 948 O O . PRO A 1 127 ? -30.937 -18.020 -15.677 1.00 27.54 127 PRO A O 1
ATOM 952 N N . ASN A 1 128 ? -32.856 -17.605 -14.607 1.00 26.24 128 ASN A N 1
ATOM 953 C CA . ASN A 1 128 ? -33.398 -16.841 -15.717 1.00 25.72 128 ASN A CA 1
ATOM 954 C C . ASN A 1 128 ? -32.899 -15.404 -15.842 1.00 28.92 128 ASN A C 1
ATOM 955 O O . ASN A 1 128 ? -32.863 -14.861 -16.950 1.00 26.11 128 ASN A O 1
ATOM 960 N N . VAL A 1 129 ? -32.491 -14.771 -14.748 1.00 24.80 129 VAL A N 1
ATOM 961 C CA A VAL A 1 129 ? -31.881 -13.458 -14.896 0.48 28.30 129 VAL A CA 1
ATOM 962 C CA B VAL A 1 129 ? -31.852 -13.457 -14.867 0.52 28.73 129 VAL A CA 1
ATOM 963 C C . VAL A 1 129 ? -30.523 -13.640 -15.581 1.00 27.80 129 VAL A C 1
ATOM 964 O O . VAL A 1 129 ? -30.120 -12.823 -16.404 1.00 28.31 129 VAL A O 1
ATOM 971 N N . SER A 1 130 ? -29.853 -14.748 -15.280 1.00 30.45 130 SER A N 1
ATOM 972 C CA A SER A 1 130 ? -28.588 -15.083 -15.929 0.50 34.78 130 SER A CA 1
ATOM 973 C CA B SER A 1 130 ? -28.591 -15.074 -15.933 0.50 34.78 130 SER A CA 1
ATOM 974 C C . SER A 1 130 ? -28.791 -15.296 -17.429 1.00 34.98 130 SER A C 1
ATOM 975 O O . SER A 1 130 ? -27.994 -14.835 -18.243 1.00 35.21 130 SER A O 1
ATOM 980 N N . THR A 1 131 ? -29.865 -15.998 -17.783 1.00 32.10 131 THR A N 1
ATOM 981 C CA . THR A 1 131 ? -30.226 -16.199 -19.183 1.00 29.27 131 THR A CA 1
ATOM 982 C C . THR A 1 131 ? -30.427 -14.854 -19.889 1.00 28.24 131 THR A C 1
ATOM 983 O O . THR A 1 131 ? -29.946 -14.646 -21.000 1.00 26.25 131 THR A O 1
ATOM 987 N N . LEU A 1 132 ? -31.132 -13.942 -19.229 1.00 26.69 132 LEU A N 1
ATOM 988 C CA . LEU A 1 132 ? -31.431 -12.641 -19.820 1.00 25.72 132 LEU A CA 1
ATOM 989 C C . LEU A 1 132 ? -30.161 -11.839 -20.083 1.00 26.70 132 LEU A C 1
ATOM 990 O O . LEU A 1 132 ? -30.088 -11.086 -21.057 1.00 29.57 132 LEU A O 1
ATOM 995 N N . VAL A 1 133 ? -29.146 -12.013 -19.239 1.00 26.90 133 VAL A N 1
ATOM 996 C CA . VAL A 1 133 ? -27.865 -11.341 -19.480 1.00 30.40 133 VAL A CA 1
ATOM 997 C C . VAL A 1 133 ? -27.282 -11.802 -20.821 1.00 32.53 133 VAL A C 1
ATOM 998 O O . VAL A 1 133 ? -26.785 -10.994 -21.617 1.00 32.27 133 VAL A O 1
ATOM 1002 N N . GLY A 1 134 ? -27.372 -13.100 -21.086 1.00 35.42 134 GLY A N 1
ATOM 1003 C CA . GLY A 1 134 ? -26.908 -13.643 -22.353 1.00 33.71 134 GLY A CA 1
ATOM 1004 C C . GLY A 1 134 ? -27.624 -13.067 -23.562 1.00 34.06 134 GLY A C 1
ATOM 1005 O O . GLY A 1 134 ? -27.007 -12.814 -24.605 1.00 34.08 134 GLY A O 1
ATOM 1006 N N . THR A 1 135 ? -28.927 -12.838 -23.424 1.00 32.45 135 THR A N 1
ATOM 1007 C CA . THR A 1 135 ? -29.736 -12.298 -24.520 1.00 33.29 135 THR A CA 1
ATOM 1008 C C . THR A 1 135 ? -29.309 -10.888 -24.935 1.00 38.37 135 THR A C 1
ATOM 1009 O O . THR A 1 135 ? -29.667 -10.420 -26.021 1.00 39.18 135 THR A O 1
ATOM 1013 N N . LEU A 1 136 ? -28.544 -10.214 -24.078 1.00 34.99 136 LEU A N 1
ATOM 1014 C CA . LEU A 1 136 ? -28.050 -8.870 -24.387 1.00 35.92 136 LEU A CA 1
ATOM 1015 C C . LEU A 1 136 ? -27.020 -8.869 -25.513 1.00 37.64 136 LEU A C 1
ATOM 1016 O O . LEU A 1 136 ? -26.805 -7.845 -26.158 1.00 38.30 136 LEU A O 1
ATOM 1021 N N . TYR A 1 137 ? -26.376 -10.012 -25.731 1.00 36.62 137 TYR A N 1
ATOM 1022 C CA . TYR A 1 137 ? -25.254 -10.100 -26.665 1.00 37.51 137 TYR A CA 1
ATOM 1023 C C . TYR A 1 137 ? -25.554 -10.986 -27.868 1.00 43.36 137 TYR A C 1
ATOM 1024 O O . TYR A 1 137 ? -26.296 -11.961 -27.759 1.00 42.36 137 TYR A O 1
ATOM 1033 N N . ASP A 1 138 ? -24.955 -10.656 -29.009 1.00 50.16 138 ASP A N 1
ATOM 1034 C CA . ASP A 1 138 ? -24.951 -11.564 -30.152 1.00 58.33 138 ASP A CA 1
ATOM 1035 C C . ASP A 1 138 ? -24.143 -12.813 -29.809 1.00 60.12 138 ASP A C 1
ATOM 1036 O O . ASP A 1 138 ? -23.429 -12.844 -28.807 1.00 56.34 138 ASP A O 1
ATOM 1041 N N . GLU A 1 139 ? -24.248 -13.836 -30.651 1.00 69.75 139 GLU A N 1
ATOM 1042 C CA . GLU A 1 139 ? -23.449 -15.045 -30.486 1.00 74.44 139 GLU A CA 1
ATOM 1043 C C . GLU A 1 139 ? -21.957 -14.745 -30.582 1.00 70.57 139 GLU A C 1
ATOM 1044 O O . GLU A 1 139 ? -21.147 -15.343 -29.876 1.00 69.24 139 GLU A O 1
ATOM 1050 N N . HIS A 1 140 ? -21.603 -13.813 -31.461 1.00 72.05 140 HIS A N 1
ATOM 1051 C CA . HIS A 1 140 ? -20.204 -13.539 -31.765 1.00 74.05 140 HIS A CA 1
ATOM 1052 C C . HIS A 1 140 ? -19.619 -12.385 -30.957 1.00 65.80 140 HIS A C 1
ATOM 1053 O O . HIS A 1 140 ? -18.491 -11.963 -31.205 1.00 65.29 140 HIS A O 1
ATOM 1060 N N . ASP A 1 141 ? -20.377 -11.873 -29.993 1.00 56.98 141 ASP A N 1
ATOM 1061 C CA . ASP A 1 141 ? -19.916 -10.727 -29.219 1.00 50.25 141 ASP A CA 1
ATOM 1062 C C . ASP A 1 141 ? -18.842 -11.142 -28.212 1.00 47.68 141 ASP A C 1
ATOM 1063 O O . ASP A 1 141 ? -19.092 -11.937 -27.304 1.00 44.89 141 ASP A O 1
ATOM 1068 N N . ARG A 1 142 ? -17.647 -10.583 -28.381 1.00 49.35 142 ARG A N 1
ATOM 1069 C CA . ARG A 1 142 ? -16.502 -10.881 -27.523 1.00 52.54 142 ARG A CA 1
ATOM 1070 C C . ARG A 1 142 ? -16.661 -10.309 -26.102 1.00 48.28 142 ARG A C 1
ATOM 1071 O O . ARG A 1 142 ? -15.933 -10.690 -25.185 1.00 47.34 142 ARG A O 1
ATOM 1079 N N . ARG A 1 143 ? -17.625 -9.412 -25.920 1.00 42.41 143 ARG A N 1
ATOM 1080 C CA . ARG A 1 143 ? -17.831 -8.770 -24.621 1.00 42.18 143 ARG A CA 1
ATOM 1081 C C . ARG A 1 143 ? -18.578 -9.645 -23.611 1.00 41.54 143 ARG A C 1
ATOM 1082 O O . ARG A 1 143 ? -18.738 -9.260 -22.449 1.00 38.05 143 ARG A O 1
ATOM 1090 N N . ARG A 1 144 ? -19.036 -10.810 -24.058 1.00 40.00 144 ARG A N 1
ATOM 1091 C CA . ARG A 1 144 ? -19.894 -11.667 -23.245 1.00 40.12 144 ARG A CA 1
ATOM 1092 C C . ARG A 1 144 ? -19.287 -12.007 -21.878 1.00 42.04 144 ARG A C 1
ATOM 1093 O O . ARG A 1 144 ? -19.956 -11.878 -20.850 1.00 38.61 144 ARG A O 1
ATOM 1101 N N . ASP A 1 145 ? -18.022 -12.421 -21.862 1.00 41.68 145 ASP A N 1
ATOM 1102 C CA . ASP A 1 145 ? -17.364 -12.786 -20.607 1.00 40.83 145 ASP A CA 1
ATOM 1103 C C . ASP A 1 145 ? -17.241 -11.578 -19.676 1.00 38.90 145 ASP A C 1
ATOM 1104 O O . ASP A 1 145 ? -17.471 -11.685 -18.467 1.00 38.89 145 ASP A O 1
ATOM 1109 N N . ALA A 1 146 ? -16.869 -10.434 -20.244 1.00 36.49 146 ALA A N 1
ATOM 1110 C CA . ALA A 1 146 ? -16.772 -9.203 -19.468 1.00 36.18 146 ALA A CA 1
ATOM 1111 C C . ALA A 1 146 ? -18.121 -8.865 -18.849 1.00 29.89 146 ALA A C 1
ATOM 1112 O O . ALA A 1 146 ? -18.205 -8.561 -17.664 1.00 34.33 146 ALA A O 1
ATOM 1114 N N . GLY A 1 147 ? -19.177 -8.937 -19.654 1.00 30.89 147 GLY A N 1
ATOM 1115 C CA . GLY A 1 147 ? -20.528 -8.670 -19.187 1.00 30.40 147 GLY A CA 1
ATOM 1116 C C . GLY A 1 147 ? -20.969 -9.553 -18.031 1.00 34.35 147 GLY A C 1
ATOM 1117 O O . GLY A 1 147 ? -21.559 -9.082 -17.057 1.00 30.45 147 GLY A O 1
ATOM 1118 N N . PHE A 1 148 ? -20.697 -10.847 -18.133 1.00 32.23 148 PHE A N 1
ATOM 1119 C CA . PHE A 1 148 ? -21.061 -11.736 -17.046 1.00 31.11 148 PHE A CA 1
ATOM 1120 C C . PHE A 1 148 ? -20.216 -11.457 -15.807 1.00 30.35 148 PHE A C 1
ATOM 1121 O O . PHE A 1 148 ? -20.699 -11.610 -14.695 1.00 32.56 148 PHE A O 1
ATOM 1129 N N . SER A 1 149 ? -18.973 -11.018 -15.993 1.00 32.00 149 SER A N 1
ATOM 1130 C CA . SER A 1 149 ? -18.128 -10.668 -14.854 1.00 33.40 149 SER A CA 1
ATOM 1131 C C . SER A 1 149 ? -18.694 -9.466 -14.106 1.00 32.73 149 SER A C 1
ATOM 1132 O O . SER A 1 149 ? -18.660 -9.414 -12.876 1.00 31.43 149 SER A O 1
ATOM 1135 N N . ILE A 1 150 ? -19.209 -8.502 -14.859 1.00 28.55 150 ILE A N 1
ATOM 1136 C CA . ILE A 1 150 ? -19.816 -7.314 -14.274 1.00 29.80 150 ILE A CA 1
ATOM 1137 C C . ILE A 1 150 ? -21.115 -7.679 -13.544 1.00 27.89 150 ILE A C 1
ATOM 1138 O O . ILE A 1 150 ? -21.385 -7.203 -12.439 1.00 26.95 150 ILE A O 1
ATOM 1143 N N . PHE A 1 151 ? -21.896 -8.555 -14.164 1.00 27.73 151 PHE A N 1
ATOM 1144 C CA . PHE A 1 151 ? -23.128 -9.078 -13.572 1.00 26.06 151 PHE A CA 1
ATOM 1145 C C . PHE A 1 151 ? -22.831 -9.755 -12.228 1.00 29.50 151 PHE A C 1
ATOM 1146 O O . PHE A 1 151 ? -23.519 -9.528 -11.223 1.00 25.72 151 PHE A O 1
ATOM 1154 N N . VAL A 1 152 ? -21.775 -10.565 -12.212 1.00 29.65 152 VAL A N 1
ATOM 1155 C CA . VAL A 1 152 ? -21.359 -11.280 -11.010 1.00 28.65 152 VAL A CA 1
ATOM 1156 C C . VAL A 1 152 ? -20.871 -10.316 -9.923 1.00 31.24 152 VAL A C 1
ATOM 1157 O O . VAL A 1 152 ? -21.053 -10.574 -8.737 1.00 25.80 152 VAL A O 1
ATOM 1161 N N . PHE A 1 153 ? -20.279 -9.194 -10.321 1.00 29.83 153 PHE A N 1
ATOM 1162 C CA . PHE A 1 153 ? -19.883 -8.201 -9.333 1.00 30.05 153 PHE A CA 1
ATOM 1163 C C . PHE A 1 153 ? -21.119 -7.653 -8.610 1.00 29.70 153 PHE A C 1
ATOM 1164 O O . PHE A 1 153 ? -21.100 -7.478 -7.389 1.00 27.43 153 PHE A O 1
ATOM 1172 N N . GLY A 1 154 ? -22.192 -7.409 -9.361 1.00 26.47 154 GLY A N 1
ATOM 1173 C CA . GLY A 1 154 ? -23.459 -6.993 -8.781 1.00 25.93 154 GLY A CA 1
ATOM 1174 C C . GLY A 1 154 ? -24.037 -8.000 -7.794 1.00 27.30 154 GLY A C 1
ATOM 1175 O O . GLY A 1 154 ? -24.573 -7.619 -6.749 1.00 27.56 154 GLY A O 1
ATOM 1176 N N . ILE A 1 155 ? -23.926 -9.280 -8.133 1.00 26.69 155 ILE A N 1
ATOM 1177 C CA . ILE A 1 155 ? -24.359 -10.370 -7.257 1.00 26.52 155 ILE A CA 1
ATOM 1178 C C . ILE A 1 155 ? -23.612 -10.296 -5.925 1.00 27.04 155 ILE A C 1
ATOM 1179 O O . ILE A 1 155 ? -24.224 -10.244 -4.856 1.00 28.06 155 ILE A O 1
ATOM 1184 N N . ASN A 1 156 ? -22.286 -10.265 -6.005 1.00 26.82 156 ASN A N 1
ATOM 1185 C CA . ASN A 1 156 ? -21.437 -10.214 -4.821 1.00 28.95 156 ASN A CA 1
ATOM 1186 C C . ASN A 1 156 ? -21.630 -8.933 -4.008 1.00 30.77 156 ASN A C 1
ATOM 1187 O O . ASN A 1 156 ? -21.559 -8.950 -2.777 1.00 28.62 156 ASN A O 1
ATOM 1192 N N . LEU A 1 157 ? -21.867 -7.823 -4.701 1.00 27.12 157 LEU A N 1
ATOM 1193 C CA . LEU A 1 157 ? -22.108 -6.550 -4.031 1.00 26.27 157 LEU A CA 1
ATOM 1194 C C . LEU A 1 157 ? -23.370 -6.615 -3.165 1.00 25.98 157 LEU A C 1
ATOM 1195 O O . LEU A 1 157 ? -23.383 -6.147 -2.018 1.00 24.84 157 LEU A O 1
ATOM 1200 N N . GLY A 1 158 ? -24.428 -7.200 -3.721 1.00 25.46 158 GLY A N 1
ATOM 1201 C CA . GLY A 1 158 ? -25.672 -7.376 -2.994 1.00 23.79 158 GLY A CA 1
ATOM 1202 C C . GLY A 1 158 ? -25.458 -8.286 -1.797 1.00 26.15 158 GLY A C 1
ATOM 1203 O O . GLY A 1 158 ? -25.926 -7.997 -0.689 1.00 27.40 158 GLY A O 1
ATOM 1204 N N . ALA A 1 159 ? -24.729 -9.379 -2.015 1.00 23.59 159 ALA A N 1
ATOM 1205 C CA . ALA A 1 159 ? -24.397 -10.318 -0.939 1.00 22.89 159 ALA A CA 1
ATOM 1206 C C . ALA A 1 159 ? -23.564 -9.653 0.161 1.00 25.36 159 ALA A C 1
ATOM 1207 O O . ALA A 1 159 ? -23.678 -10.006 1.337 1.00 25.24 159 ALA A O 1
ATOM 1209 N N . PHE A 1 160 ? -22.726 -8.698 -0.230 1.00 24.28 160 PHE A N 1
ATOM 1210 C CA . PHE A 1 160 ? -21.856 -8.002 0.716 1.00 26.98 160 PHE A CA 1
ATOM 1211 C C . PHE A 1 160 ? -22.597 -6.982 1.589 1.00 24.62 160 PHE A C 1
ATOM 1212 O O . PHE A 1 160 ? -22.390 -6.926 2.801 1.00 23.42 160 PHE A O 1
ATOM 1220 N N . ILE A 1 161 ? -23.439 -6.150 0.983 1.00 24.38 161 ILE A N 1
ATOM 1221 C CA . ILE A 1 161 ? -24.062 -5.087 1.762 1.00 28.28 161 ILE A CA 1
ATOM 1222 C C . ILE A 1 161 ? -25.231 -5.581 2.615 1.00 22.71 161 ILE A C 1
ATOM 1223 O O . ILE A 1 161 ? -25.559 -4.960 3.619 1.00 22.23 161 ILE A O 1
ATOM 1228 N N . ALA A 1 162 ? -25.859 -6.682 2.220 1.00 22.63 162 ALA A N 1
ATOM 1229 C CA . ALA A 1 162 ? -27.082 -7.115 2.901 1.00 26.20 162 ALA A CA 1
ATOM 1230 C C . ALA A 1 162 ? -26.891 -7.466 4.397 1.00 20.83 162 ALA A C 1
ATOM 1231 O O . ALA A 1 162 ? -27.660 -6.991 5.224 1.00 24.04 162 ALA A O 1
ATOM 1233 N N . PRO A 1 163 ? -25.868 -8.274 4.754 1.00 20.08 163 PRO A N 1
ATOM 1234 C CA . PRO A 1 163 ? -25.703 -8.535 6.193 1.00 24.15 163 PRO A CA 1
ATOM 1235 C C . PRO A 1 163 ? -25.438 -7.250 6.988 1.00 27.36 163 PRO A C 1
ATOM 1236 O O . PRO A 1 163 ? -25.891 -7.120 8.124 1.00 25.74 163 PRO A O 1
ATOM 1240 N N . LEU A 1 164 ? -24.726 -6.305 6.382 1.00 25.28 164 LEU A N 1
ATOM 1241 C CA . LEU A 1 164 ? -24.430 -5.044 7.060 1.00 28.13 164 LEU A CA 1
ATOM 1242 C C . LEU A 1 164 ? -25.709 -4.268 7.372 1.00 27.10 164 LEU A C 1
ATOM 1243 O O . LEU A 1 164 ? -25.944 -3.865 8.507 1.00 26.79 164 LEU A O 1
ATOM 1248 N N . ILE A 1 165 ? -26.543 -4.082 6.358 1.00 27.65 165 ILE A N 1
ATOM 1249 C CA . ILE A 1 165 ? -27.755 -3.284 6.495 1.00 27.21 165 ILE A CA 1
ATOM 1250 C C . ILE A 1 165 ? -28.877 -4.026 7.225 1.00 27.26 165 ILE A C 1
ATOM 1251 O O . ILE A 1 165 ? -29.502 -3.491 8.140 1.00 27.76 165 ILE A O 1
ATOM 1256 N N . VAL A 1 166 ? -29.129 -5.265 6.815 1.00 25.52 166 VAL A N 1
ATOM 1257 C CA . VAL A 1 166 ? -30.230 -6.024 7.388 1.00 26.18 166 VAL A CA 1
ATOM 1258 C C . VAL A 1 166 ? -29.867 -6.491 8.796 1.00 26.20 166 VAL A C 1
ATOM 1259 O O . VAL A 1 166 ? -30.709 -6.482 9.700 1.00 27.70 166 VAL A O 1
ATOM 1263 N N . GLY A 1 167 ? -28.606 -6.868 8.988 1.00 26.56 167 GLY A N 1
ATOM 1264 C CA . GLY A 1 167 ? -28.132 -7.301 10.296 1.00 30.28 167 GLY A CA 1
ATOM 1265 C C . GLY A 1 167 ? -28.180 -6.181 11.328 1.00 30.68 167 GLY A C 1
ATOM 1266 O O . GLY A 1 167 ? -28.569 -6.397 12.473 1.00 29.02 167 GLY A O 1
ATOM 1267 N N . ALA A 1 168 ? -27.801 -4.976 10.916 1.00 32.56 168 ALA A N 1
ATOM 1268 C CA . ALA A 1 168 ? -27.855 -3.817 11.798 1.00 35.49 168 ALA A CA 1
ATOM 1269 C C . ALA A 1 168 ? -29.298 -3.452 12.144 1.00 36.47 168 ALA A C 1
ATOM 1270 O O . ALA A 1 168 ? -29.624 -3.160 13.303 1.00 35.65 168 ALA A O 1
ATOM 1272 N N . ALA A 1 169 ? -30.159 -3.474 11.133 1.00 28.82 169 ALA A N 1
ATOM 1273 C CA . ALA A 1 169 ? -31.582 -3.213 11.326 1.00 28.56 169 ALA A CA 1
ATOM 1274 C C . ALA A 1 169 ? -32.191 -4.218 12.297 1.00 27.73 169 ALA A C 1
ATOM 1275 O O . ALA A 1 169 ? -33.027 -3.867 13.127 1.00 30.49 169 ALA A O 1
ATOM 1277 N N . GLN A 1 170 ? -31.778 -5.476 12.175 1.00 28.46 170 GLN A N 1
ATOM 1278 C CA . GLN A 1 170 ? -32.277 -6.527 13.051 1.00 31.29 170 GLN A CA 1
ATOM 1279 C C . GLN A 1 170 ? -31.987 -6.246 14.527 1.00 37.69 170 GLN A C 1
ATOM 1280 O O . GLN A 1 170 ? -32.876 -6.344 15.376 1.00 35.12 170 GLN A O 1
ATOM 1286 N N . GLU A 1 171 ? -30.746 -5.896 14.836 1.00 37.75 171 GLU A N 1
ATOM 1287 C CA . GLU A 1 171 ? -30.371 -5.711 16.230 1.00 43.28 171 GLU A CA 1
ATOM 1288 C C . GLU A 1 171 ? -30.977 -4.433 16.801 1.00 40.79 171 GLU A C 1
ATOM 1289 O O . GLU A 1 171 ? -31.278 -4.361 17.988 1.00 45.23 171 GLU A O 1
ATOM 1295 N N . ALA A 1 172 ? -31.184 -3.438 15.951 1.00 37.61 172 ALA A N 1
ATOM 1296 C CA . ALA A 1 172 ? -31.739 -2.167 16.406 1.00 38.85 172 ALA A CA 1
ATOM 1297 C C . ALA A 1 172 ? -33.271 -2.176 16.501 1.00 39.39 172 ALA A C 1
ATOM 1298 O O . ALA A 1 172 ? -33.844 -1.721 17.494 1.00 39.59 172 ALA A O 1
ATOM 1300 N N . ALA A 1 173 ? -33.929 -2.680 15.461 1.00 33.10 173 ALA A N 1
ATOM 1301 C CA . ALA A 1 173 ? -35.383 -2.574 15.347 1.00 32.00 173 ALA A CA 1
ATOM 1302 C C . ALA A 1 173 ? -36.103 -3.931 15.387 1.00 31.78 173 ALA A C 1
ATOM 1303 O O . ALA A 1 173 ? -37.334 -3.990 15.324 1.00 30.46 173 ALA A O 1
ATOM 1305 N N . GLY A 1 174 ? -35.340 -5.018 15.470 1.00 30.93 174 GLY A N 1
ATOM 1306 C CA . GLY A 1 174 ? -35.933 -6.339 15.624 1.00 31.91 174 GLY A CA 1
ATOM 1307 C C . GLY A 1 174 ? -36.015 -7.137 14.334 1.00 30.97 174 GLY A C 1
ATOM 1308 O O . GLY A 1 174 ? -35.810 -6.601 13.242 1.00 27.92 174 GLY A O 1
ATOM 1309 N N . TYR A 1 175 ? -36.311 -8.429 14.464 1.00 27.13 175 TYR A N 1
ATOM 1310 C CA . TYR A 1 175 ? -36.374 -9.338 13.323 1.00 30.49 175 TYR A CA 1
ATOM 1311 C C . TYR A 1 175 ? -37.431 -8.980 12.275 1.00 29.01 175 TYR A C 1
ATOM 1312 O O . TYR A 1 175 ? -37.157 -9.035 11.073 1.00 29.27 175 TYR A O 1
ATOM 1321 N N . HIS A 1 176 ? -38.633 -8.623 12.715 1.00 24.62 176 HIS A N 1
ATOM 1322 C CA . HIS A 1 176 ? -39.699 -8.322 11.761 1.00 29.24 176 HIS A CA 1
ATOM 1323 C C . HIS A 1 176 ? -39.341 -7.140 10.846 1.00 29.17 176 HIS A C 1
ATOM 1324 O O . HIS A 1 176 ? -39.582 -7.185 9.633 1.00 27.38 176 HIS A O 1
ATOM 1331 N N . VAL A 1 177 ? -38.743 -6.100 11.417 1.00 25.39 177 VAL A N 1
ATOM 1332 C CA . VAL A 1 177 ? -38.325 -4.960 10.608 1.00 28.98 177 VAL A CA 1
ATOM 1333 C C . VAL A 1 177 ? -37.208 -5.382 9.658 1.00 26.44 177 VAL A C 1
ATOM 1334 O O . VAL A 1 177 ? -37.184 -4.974 8.498 1.00 26.44 177 VAL A O 1
ATOM 1338 N N . ALA A 1 178 ? -36.301 -6.225 10.151 1.00 25.29 178 ALA A N 1
ATOM 1339 C CA . ALA A 1 178 ? -35.190 -6.697 9.339 1.00 25.35 178 ALA A CA 1
ATOM 1340 C C . ALA A 1 178 ? -35.688 -7.494 8.134 1.00 26.46 178 ALA A C 1
ATOM 1341 O O . ALA A 1 178 ? -35.210 -7.297 7.010 1.00 25.20 178 ALA A O 1
ATOM 1343 N N . PHE A 1 179 ? -36.650 -8.388 8.358 1.00 26.97 179 PHE A N 1
ATOM 1344 C CA . PHE A 1 179 ? -37.231 -9.142 7.250 1.00 25.76 179 PHE A CA 1
ATOM 1345 C C . PHE A 1 179 ? -38.025 -8.215 6.322 1.00 27.34 179 PHE A C 1
ATOM 1346 O O . PHE A 1 179 ? -38.109 -8.470 5.125 1.00 24.24 179 PHE A O 1
ATOM 1354 N N . SER A 1 180 ? -38.595 -7.133 6.854 1.00 27.58 180 SER A N 1
ATOM 1355 C CA A SER A 1 180 ? -39.287 -6.179 5.992 0.55 27.70 180 SER A CA 1
ATOM 1356 C CA B SER A 1 180 ? -39.275 -6.149 6.015 0.45 27.83 180 SER A CA 1
ATOM 1357 C C . SER A 1 180 ? -38.287 -5.516 5.043 1.00 26.41 180 SER A C 1
ATOM 1358 O O . SER A 1 180 ? -38.608 -5.258 3.887 1.00 29.20 180 SER A O 1
ATOM 1363 N N . LEU A 1 181 ? -37.075 -5.266 5.533 1.00 27.29 181 LEU A N 1
ATOM 1364 C CA . LEU A 1 181 ? -36.006 -4.692 4.716 1.00 26.30 181 LEU A CA 1
ATOM 1365 C C . LEU A 1 181 ? -35.591 -5.637 3.596 1.00 25.35 181 LEU A C 1
ATOM 1366 O O . LEU A 1 181 ? -35.286 -5.206 2.483 1.00 22.71 181 LEU A O 1
ATOM 1371 N N . ALA A 1 182 ? -35.557 -6.932 3.892 1.00 23.69 182 ALA A N 1
ATOM 1372 C CA . ALA A 1 182 ? -35.273 -7.900 2.841 1.00 26.69 182 ALA A CA 1
ATOM 1373 C C . ALA A 1 182 ? -36.362 -7.830 1.777 1.00 25.19 182 ALA A C 1
ATOM 1374 O O . ALA A 1 182 ? -36.069 -7.851 0.583 1.00 24.58 182 ALA A O 1
ATOM 1376 N N . ALA A 1 183 ? -37.617 -7.745 2.217 1.00 23.04 183 ALA A N 1
ATOM 1377 C CA . ALA A 1 183 ? -38.743 -7.700 1.287 1.00 24.37 183 ALA A CA 1
ATOM 1378 C C . ALA A 1 183 ? -38.679 -6.449 0.409 1.00 26.06 183 ALA A C 1
ATOM 1379 O O . ALA A 1 183 ? -38.957 -6.500 -0.787 1.00 25.08 183 ALA A O 1
ATOM 1381 N N . ILE A 1 184 ? -38.325 -5.331 1.033 1.00 24.37 184 ILE A N 1
ATOM 1382 C CA . ILE A 1 184 ? -38.229 -4.046 0.347 1.00 23.48 184 ILE A CA 1
ATOM 1383 C C . ILE A 1 184 ? -37.101 -4.083 -0.675 1.00 20.99 184 ILE A C 1
ATOM 1384 O O . ILE A 1 184 ? -37.232 -3.546 -1.766 1.00 26.16 184 ILE A O 1
ATOM 1389 N N . GLY A 1 185 ? -36.001 -4.732 -0.315 1.00 24.45 185 GLY A N 1
ATOM 1390 C CA . GLY A 1 185 ? -34.914 -4.964 -1.249 1.00 23.62 185 GLY A CA 1
ATOM 1391 C C . GLY A 1 185 ? -35.366 -5.679 -2.514 1.00 22.74 185 GLY A C 1
ATOM 1392 O O . GLY A 1 185 ? -35.027 -5.268 -3.627 1.00 23.91 185 GLY A O 1
ATOM 1393 N N . MET A 1 186 ? -36.139 -6.749 -2.359 1.00 21.81 186 MET A N 1
ATOM 1394 C CA . MET A 1 186 ? -36.644 -7.459 -3.529 1.00 22.99 186 MET A CA 1
ATOM 1395 C C . MET A 1 186 ? -37.615 -6.559 -4.311 1.00 25.69 186 MET A C 1
ATOM 1396 O O . MET A 1 186 ? -37.614 -6.564 -5.538 1.00 25.59 186 MET A O 1
ATOM 1401 N N . PHE A 1 187 ? -38.430 -5.791 -3.595 1.00 27.35 187 PHE A N 1
ATOM 1402 C CA . PHE A 1 187 ? -39.344 -4.833 -4.224 1.00 29.99 187 PHE A CA 1
ATOM 1403 C C . PHE A 1 187 ? -38.594 -3.813 -5.094 1.00 24.18 187 PHE A C 1
ATOM 1404 O O . PHE A 1 187 ? -38.984 -3.547 -6.230 1.00 24.87 187 PHE A O 1
ATOM 1412 N N . ILE A 1 188 ? -37.513 -3.251 -4.560 1.00 22.59 188 ILE A N 1
ATOM 1413 C CA . ILE A 1 188 ? -36.671 -2.335 -5.332 1.00 23.07 188 ILE A CA 1
ATOM 1414 C C . ILE A 1 188 ? -36.185 -3.022 -6.606 1.00 24.53 188 ILE A C 1
ATOM 1415 O O . ILE A 1 188 ? -36.210 -2.442 -7.702 1.00 25.35 188 ILE A O 1
ATOM 1420 N N . GLY A 1 189 ? -35.743 -4.269 -6.446 1.00 23.96 189 GLY A N 1
ATOM 1421 C CA . GLY A 1 189 ? -35.279 -5.066 -7.567 1.00 23.44 189 GLY A CA 1
ATOM 1422 C C . GLY A 1 189 ? -36.367 -5.247 -8.604 1.00 23.68 189 GLY A C 1
ATOM 1423 O O . GLY A 1 189 ? -36.105 -5.147 -9.797 1.00 24.96 189 GLY A O 1
ATOM 1424 N N . LEU A 1 190 ? -37.590 -5.513 -8.148 1.00 23.49 190 LEU A N 1
ATOM 1425 C CA . LEU A 1 190 ? -38.722 -5.697 -9.058 1.00 26.16 190 LEU A CA 1
ATOM 1426 C C . LEU A 1 190 ? -39.073 -4.424 -9.822 1.00 28.06 190 LEU A C 1
ATOM 1427 O O . LEU A 1 190 ? -39.403 -4.473 -11.004 1.00 25.34 190 LEU A O 1
ATOM 1432 N N . LEU A 1 191 ? -39.021 -3.288 -9.131 1.00 26.23 191 LEU A N 1
ATOM 1433 C CA . LEU A 1 191 ? -39.283 -1.991 -9.751 1.00 28.09 191 LEU A CA 1
ATOM 1434 C C . LEU A 1 191 ? -38.314 -1.694 -10.879 1.00 27.21 191 LEU A C 1
ATOM 1435 O O . LEU A 1 191 ? -38.719 -1.314 -11.986 1.00 25.74 191 LEU A O 1
ATOM 1440 N N . VAL A 1 192 ? -37.026 -1.833 -10.585 1.00 23.65 192 VAL A N 1
ATOM 1441 C CA . VAL A 1 192 ? -36.006 -1.575 -11.593 1.00 27.84 192 VAL A CA 1
ATOM 1442 C C . VAL A 1 192 ? -36.122 -2.600 -12.725 1.00 26.90 192 VAL A C 1
ATOM 1443 O O . VAL A 1 192 ? -36.024 -2.255 -13.907 1.00 26.41 192 VAL A O 1
ATOM 1447 N N . TYR A 1 193 ? -36.346 -3.859 -12.354 1.00 24.31 193 TYR A N 1
ATOM 1448 C CA . TYR A 1 193 ? -36.463 -4.924 -13.345 1.00 25.95 193 TYR A CA 1
ATOM 1449 C C . TYR A 1 193 ? -37.631 -4.669 -14.296 1.00 26.75 193 TYR A C 1
ATOM 1450 O O . TYR A 1 193 ? -37.477 -4.710 -15.518 1.00 26.89 193 TYR A O 1
ATOM 1459 N N . TYR A 1 194 ? -38.799 -4.395 -13.728 1.00 26.66 194 TYR A N 1
ATOM 1460 C CA . TYR A 1 194 ? -40.002 -4.245 -14.527 1.00 28.77 194 TYR A CA 1
ATOM 1461 C C . TYR A 1 194 ? -39.909 -3.049 -15.485 1.00 31.23 194 TYR A C 1
ATOM 1462 O O . TYR A 1 194 ? -40.104 -3.190 -16.684 1.00 30.56 194 TYR A O 1
ATOM 1471 N N . PHE A 1 195 ? -39.591 -1.875 -14.955 1.00 30.10 195 PHE A N 1
ATOM 1472 C CA . PHE A 1 195 ? -39.582 -0.673 -15.781 1.00 30.89 195 PHE A CA 1
ATOM 1473 C C . PHE A 1 195 ? -38.333 -0.567 -16.654 1.00 31.46 195 PHE A C 1
ATOM 1474 O O . PHE A 1 195 ? -38.411 -0.127 -17.800 1.00 34.34 195 PHE A O 1
ATOM 1482 N N . GLY A 1 196 ? -37.190 -0.989 -16.127 1.00 30.73 196 GLY A N 1
ATOM 1483 C CA . GLY A 1 196 ? -35.960 -0.968 -16.898 1.00 29.57 196 GLY A CA 1
ATOM 1484 C C . GLY A 1 196 ? -35.952 -2.008 -18.007 1.00 30.34 196 GLY A C 1
ATOM 1485 O O . GLY A 1 196 ? -35.483 -1.748 -19.117 1.00 34.18 196 GLY A O 1
ATOM 1486 N N . GLY A 1 197 ? -36.475 -3.193 -17.709 1.00 30.22 197 GLY A N 1
ATOM 1487 C CA . GLY A 1 197 ? -36.492 -4.280 -18.677 1.00 28.35 197 GLY A CA 1
ATOM 1488 C C . GLY A 1 197 ? -37.294 -3.967 -19.926 1.00 33.03 197 GLY A C 1
ATOM 1489 O O . GLY A 1 197 ? -36.901 -4.336 -21.036 1.00 33.29 197 GLY A O 1
ATOM 1490 N N . LYS A 1 198 ? -38.415 -3.275 -19.754 1.00 36.50 198 LYS A N 1
ATOM 1491 C CA . LYS A 1 198 ? -39.261 -2.894 -20.886 1.00 40.48 198 LYS A CA 1
ATOM 1492 C C . LYS A 1 198 ? -38.526 -1.989 -21.875 1.00 44.58 198 LYS A C 1
ATOM 1493 O O . LYS A 1 198 ? -38.939 -1.852 -23.026 1.00 42.28 198 LYS A O 1
ATOM 1499 N N . LYS A 1 199 ? -37.433 -1.380 -21.426 1.00 42.87 199 LYS A N 1
ATOM 1500 C CA . LYS A 1 199 ? -36.678 -0.458 -22.266 1.00 47.80 199 LYS A CA 1
ATOM 1501 C C . LYS A 1 199 ? -35.633 -1.154 -23.135 1.00 52.46 199 LYS A C 1
ATOM 1502 O O . LYS A 1 199 ? -35.329 -0.687 -24.229 1.00 50.69 199 LYS A O 1
ATOM 1508 N N . THR A 1 200 ? -35.081 -2.267 -22.657 1.00 51.22 200 THR A N 1
ATOM 1509 C CA . THR A 1 200 ? -33.928 -2.861 -23.333 1.00 49.21 200 THR A CA 1
ATOM 1510 C C . THR A 1 200 ? -34.070 -4.340 -23.687 1.00 48.18 200 THR A C 1
ATOM 1511 O O . THR A 1 200 ? -33.392 -4.829 -24.591 1.00 48.51 200 THR A O 1
ATOM 1515 N N . LEU A 1 201 ? -34.938 -5.053 -22.978 1.00 39.59 201 LEU A N 1
ATOM 1516 C CA . LEU A 1 201 ? -35.078 -6.488 -23.197 1.00 36.47 201 LEU A CA 1
ATOM 1517 C C . LEU A 1 201 ? -35.884 -6.819 -24.450 1.00 40.80 201 LEU A C 1
ATOM 1518 O O . LEU A 1 201 ? -36.881 -6.167 -24.764 1.00 42.35 201 LEU A O 1
ATOM 1523 N N . ASP A 1 202 ? -35.429 -7.839 -25.166 1.00 39.92 202 ASP A N 1
ATOM 1524 C CA . ASP A 1 202 ? -36.136 -8.342 -26.331 1.00 44.04 202 ASP A CA 1
ATOM 1525 C C . ASP A 1 202 ? -37.508 -8.885 -25.923 1.00 42.82 202 ASP A C 1
ATOM 1526 O O . ASP A 1 202 ? -37.604 -9.720 -25.019 1.00 41.82 202 ASP A O 1
ATOM 1531 N N . PRO A 1 203 ? -38.573 -8.405 -26.588 1.00 44.43 203 PRO A N 1
ATOM 1532 C CA . PRO A 1 203 ? -39.953 -8.875 -26.400 1.00 42.01 203 PRO A CA 1
ATOM 1533 C C . PRO A 1 203 ? -40.087 -10.391 -26.562 1.00 38.75 203 PRO A C 1
ATOM 1534 O O . PRO A 1 203 ? -41.029 -10.989 -26.043 1.00 36.00 203 PRO A O 1
ATOM 1538 N N . HIS A 1 204 ? -39.149 -10.989 -27.287 1.00 37.73 204 HIS A N 1
ATOM 1539 C CA . HIS A 1 204 ? -39.131 -12.425 -27.532 1.00 38.33 204 HIS A CA 1
ATOM 1540 C C . HIS A 1 204 ? -39.151 -13.226 -26.228 1.00 34.85 204 HIS A C 1
ATOM 1541 O O . HIS A 1 204 ? -39.698 -14.330 -26.172 1.00 32.30 204 HIS A O 1
ATOM 1548 N N . TYR A 1 205 ? -38.565 -12.657 -25.178 1.00 30.91 205 TYR A N 1
ATOM 1549 C CA . TYR A 1 205 ? -38.387 -13.389 -23.930 1.00 33.65 205 TYR A CA 1
ATOM 1550 C C . TYR A 1 205 ? -39.545 -13.171 -22.966 1.00 29.60 205 TYR A C 1
ATOM 1551 O O . TYR A 1 205 ? -39.504 -13.623 -21.835 1.00 28.14 205 TYR A O 1
ATOM 1560 N N . LEU A 1 206 ? -40.596 -12.511 -23.446 1.00 29.93 206 LEU A N 1
ATOM 1561 C CA . LEU A 1 206 ? -41.871 -12.483 -22.736 1.00 28.19 206 LEU A CA 1
ATOM 1562 C C . LEU A 1 206 ? -42.595 -13.830 -22.823 1.00 28.70 206 LEU A C 1
ATOM 1563 O O . LEU A 1 206 ? -43.542 -14.085 -22.087 1.00 29.72 206 LEU A O 1
ATOM 1568 N N . ARG A 1 207 ? -42.149 -14.688 -23.733 1.00 26.31 207 ARG A N 1
ATOM 1569 C CA . ARG A 1 207 ? -42.797 -15.980 -23.952 1.00 28.78 207 ARG A CA 1
ATOM 1570 C C . ARG A 1 207 ? -41.755 -17.088 -23.971 1.00 25.73 207 ARG A C 1
ATOM 1571 O O . ARG A 1 207 ? -40.581 -16.813 -24.203 1.00 27.47 207 ARG A O 1
ATOM 1579 N N . PRO A 1 208 ? -42.177 -18.345 -23.734 1.00 26.42 208 PRO A N 1
ATOM 1580 C CA . PRO A 1 208 ? -41.220 -19.450 -23.878 1.00 26.16 208 PRO A CA 1
ATOM 1581 C C . PRO A 1 208 ? -40.551 -19.426 -25.254 1.00 27.55 208 PRO A C 1
ATOM 1582 O O . PRO A 1 208 ? -41.210 -19.129 -26.246 1.00 28.69 208 PRO A O 1
ATOM 1586 N N . THR A 1 209 ? -39.253 -19.697 -25.309 1.00 26.58 209 THR A N 1
ATOM 1587 C CA . THR A 1 209 ? -38.557 -19.785 -26.589 1.00 28.22 209 THR A CA 1
ATOM 1588 C C . THR A 1 209 ? -38.661 -21.190 -27.200 1.00 30.36 209 THR A C 1
ATOM 1589 O O . THR A 1 209 ? -38.505 -21.361 -28.410 1.00 33.32 209 THR A O 1
ATOM 1593 N N . ASP A 1 210 ? -38.922 -22.192 -26.365 1.00 28.52 210 ASP A N 1
ATOM 1594 C CA . ASP A 1 210 ? -39.128 -23.560 -26.850 1.00 29.01 210 ASP A CA 1
ATOM 1595 C C . ASP A 1 210 ? -40.412 -24.115 -26.239 1.00 27.05 210 ASP A C 1
ATOM 1596 O O . ASP A 1 210 ? -40.369 -25.048 -25.436 1.00 24.60 210 ASP A O 1
ATOM 1601 N N . PRO A 1 211 ? -41.563 -23.533 -26.613 1.00 28.41 211 PRO A N 1
ATOM 1602 C CA . PRO A 1 211 ? -42.836 -23.958 -26.025 1.00 28.86 211 PRO A CA 1
ATOM 1603 C C . PRO A 1 211 ? -43.119 -25.442 -26.249 1.00 30.76 211 PRO A C 1
ATOM 1604 O O . PRO A 1 211 ? -42.723 -26.008 -27.267 1.00 25.63 211 PRO A O 1
ATOM 1608 N N . LEU A 1 212 ? -43.789 -26.058 -25.285 1.00 28.67 212 LEU A N 1
ATOM 1609 C CA . LEU A 1 212 ? -44.237 -27.439 -25.426 1.00 32.11 212 LEU A CA 1
ATOM 1610 C C . LEU A 1 212 ? -45.046 -27.644 -26.696 1.00 28.81 212 LEU A C 1
ATOM 1611 O O . LEU A 1 212 ? -45.981 -26.890 -26.970 1.00 26.77 212 LEU A O 1
ATOM 1616 N N . ALA A 1 213 ? -44.679 -28.660 -27.475 1.00 27.20 213 ALA A N 1
ATOM 1617 C CA . ALA A 1 213 ? -45.473 -29.090 -28.617 1.00 28.75 213 ALA A CA 1
ATOM 1618 C C . ALA A 1 213 ? -46.728 -29.793 -28.099 1.00 24.61 213 ALA A C 1
ATOM 1619 O O . ALA A 1 213 ? -46.734 -30.263 -26.967 1.00 26.43 213 ALA A O 1
ATOM 1621 N N . PRO A 1 214 ? -47.797 -29.854 -28.913 1.00 25.25 214 P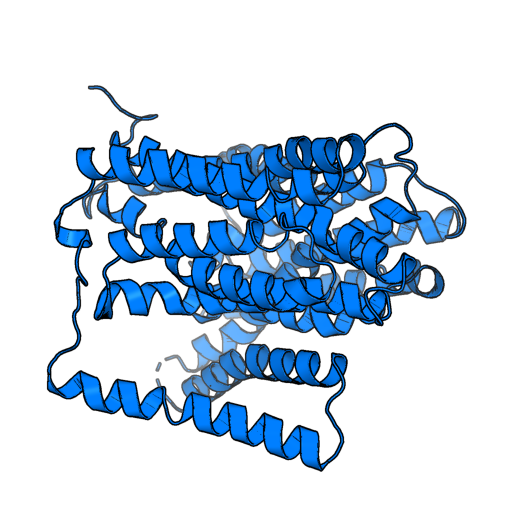RO A N 1
ATOM 1622 C CA . PRO A 1 214 ? -49.051 -30.469 -28.447 1.00 29.11 214 PRO A CA 1
ATOM 1623 C C . PRO A 1 214 ? -48.865 -31.857 -27.818 1.00 30.74 214 PRO A C 1
ATOM 1624 O O . PRO A 1 214 ? -49.417 -32.110 -26.750 1.00 31.03 214 PRO A O 1
ATOM 1628 N N . GLU A 1 215 ? -48.083 -32.725 -28.456 1.00 27.33 215 GLU A N 1
ATOM 1629 C CA . GLU A 1 215 ? -47.863 -34.077 -27.943 1.00 26.07 215 GLU A CA 1
ATOM 1630 C C . GLU A 1 215 ? -46.949 -34.137 -26.724 1.00 27.51 215 GLU A C 1
ATOM 1631 O O . GLU A 1 215 ? -46.798 -35.192 -26.115 1.00 28.33 215 GLU A O 1
ATOM 1637 N N . GLU A 1 216 ? -46.334 -33.019 -26.361 1.00 24.42 216 GLU A N 1
ATOM 1638 C CA . GLU A 1 216 ? -45.411 -33.028 -25.225 1.00 29.15 216 GLU A CA 1
ATOM 1639 C C . GLU A 1 216 ? -46.096 -32.736 -23.894 1.00 29.37 216 GLU A C 1
ATOM 1640 O O . GLU A 1 216 ? -45.514 -32.957 -22.831 1.00 27.72 216 GLU A O 1
ATOM 1646 N N . VAL A 1 217 ? -47.317 -32.216 -23.943 1.00 24.02 217 VAL A N 1
ATOM 1647 C CA . VAL A 1 217 ? -47.962 -31.769 -22.717 1.00 24.60 217 VAL A CA 1
ATOM 1648 C C . VAL A 1 217 ? -48.296 -32.956 -21.804 1.00 25.51 217 VAL A C 1
ATOM 1649 O O . VAL A 1 217 ? -47.918 -32.969 -20.624 1.00 29.08 217 VAL A O 1
ATOM 1653 N N . LYS A 1 218 ? -48.977 -33.955 -22.352 1.00 25.67 218 LYS A N 1
ATOM 1654 C CA . LYS A 1 218 ? -49.394 -35.099 -21.550 1.00 30.24 218 LYS A CA 1
ATOM 1655 C C . LYS A 1 218 ? -48.211 -35.843 -20.894 1.00 32.23 218 LYS A C 1
ATOM 1656 O O . LYS A 1 218 ? -48.253 -36.083 -19.686 1.00 31.84 218 LYS A O 1
ATOM 1662 N N . PRO A 1 219 ? -47.151 -36.191 -21.663 1.00 35.24 219 PRO A N 1
ATOM 1663 C CA . PRO A 1 219 ? -46.011 -36.852 -21.006 1.00 35.69 219 PRO A CA 1
ATOM 1664 C C . PRO A 1 219 ? -45.388 -36.049 -19.861 1.00 34.11 219 PRO A C 1
ATOM 1665 O O . PRO A 1 219 ? -45.007 -36.640 -18.846 1.00 35.22 219 PRO A O 1
ATOM 1669 N N . LEU A 1 220 ? -45.267 -34.732 -20.022 1.00 30.41 220 LEU A N 1
ATOM 1670 C CA . LEU A 1 220 ? -44.755 -33.890 -18.946 1.00 32.96 220 LEU A CA 1
ATOM 1671 C C . LEU A 1 220 ? -45.669 -33.996 -17.733 1.00 32.66 220 LEU A C 1
ATOM 1672 O O . LEU A 1 220 ? -45.207 -34.179 -16.608 1.00 33.24 220 LEU A O 1
ATOM 1677 N N . LEU A 1 221 ? -46.971 -33.890 -17.980 1.00 30.11 221 LEU A N 1
ATOM 1678 C CA . LEU A 1 221 ? -47.978 -33.992 -16.932 1.00 31.11 221 LEU A CA 1
ATOM 1679 C C . LEU A 1 221 ? -47.912 -35.330 -16.195 1.00 32.88 221 LEU A C 1
ATOM 1680 O O . LEU A 1 221 ? -48.011 -35.380 -14.970 1.00 32.58 221 LEU A O 1
ATOM 1685 N N . VAL A 1 222 ? -47.741 -36.411 -16.946 1.00 31.35 222 VAL A N 1
ATOM 1686 C CA . VAL A 1 222 ? -47.628 -37.736 -16.347 1.00 35.08 222 VAL A CA 1
ATOM 1687 C C . VAL A 1 222 ? -46.366 -37.829 -15.492 1.00 35.02 222 VAL A C 1
ATOM 1688 O O . VAL A 1 222 ? -46.395 -38.342 -14.368 1.00 35.23 222 VAL A O 1
ATOM 1692 N N . LYS A 1 223 ? -45.266 -37.317 -16.034 1.00 32.93 223 LYS A N 1
ATOM 1693 C CA . LYS A 1 223 ? -43.978 -37.306 -15.348 1.00 37.02 223 LYS A CA 1
ATOM 1694 C C . LYS A 1 223 ? -44.066 -36.598 -13.999 1.00 37.91 223 LYS A C 1
ATOM 1695 O O . LYS A 1 223 ? -43.655 -37.138 -12.970 1.00 36.43 223 LYS A O 1
ATOM 1701 N N . VAL A 1 224 ? -44.602 -35.384 -14.016 1.00 36.74 224 VAL A N 1
ATOM 1702 C CA . VAL A 1 224 ? -44.728 -34.578 -12.807 1.00 36.67 224 VAL A CA 1
ATOM 1703 C C . VAL A 1 224 ? -45.691 -35.218 -11.806 1.00 36.40 224 VAL A C 1
ATOM 1704 O O . VAL A 1 224 ? -45.423 -35.242 -10.602 1.00 35.95 224 VAL A O 1
ATOM 1708 N N . SER A 1 225 ? -46.802 -35.747 -12.307 1.00 31.57 225 SER A N 1
ATOM 1709 C CA A SER A 1 225 ? -47.817 -36.339 -11.446 0.63 34.89 225 SER A CA 1
ATOM 1710 C CA B SER A 1 225 ? -47.817 -36.344 -11.445 0.37 34.80 225 SER A CA 1
ATOM 1711 C C . SER A 1 225 ? -47.290 -37.576 -10.718 1.00 36.21 225 SER A C 1
ATOM 1712 O O . SER A 1 225 ? -47.572 -37.775 -9.533 1.00 35.67 225 SER A O 1
ATOM 1717 N N . LEU A 1 226 ? -46.531 -38.406 -11.430 1.00 37.79 226 LEU A N 1
ATOM 1718 C CA . LEU A 1 226 ? -45.965 -39.619 -10.846 1.00 38.73 226 LEU A CA 1
ATOM 1719 C C . LEU A 1 226 ? -44.930 -39.271 -9.785 1.00 41.27 226 LEU A C 1
ATOM 1720 O O . LEU A 1 226 ? -44.805 -39.964 -8.776 1.00 43.73 226 LEU A O 1
ATOM 1725 N N . ALA A 1 227 ? -44.185 -38.197 -10.025 1.00 38.88 227 ALA A N 1
ATOM 1726 C CA . ALA A 1 227 ? -43.171 -37.745 -9.081 1.00 39.83 227 ALA A CA 1
ATOM 1727 C C . ALA A 1 227 ? -43.809 -37.267 -7.782 1.00 41.55 227 ALA A C 1
ATOM 1728 O O . ALA A 1 227 ? -43.348 -37.609 -6.692 1.00 39.26 227 ALA A O 1
ATOM 1730 N N . VAL A 1 228 ? -44.867 -36.469 -7.905 1.00 40.99 228 VAL A N 1
ATOM 1731 C CA . VAL A 1 228 ? -45.573 -35.957 -6.740 1.00 42.16 228 VAL A CA 1
ATOM 1732 C C . VAL A 1 228 ? -46.250 -37.100 -5.980 1.00 45.99 228 VAL A C 1
ATOM 1733 O O . VAL A 1 228 ? -46.173 -37.170 -4.752 1.00 47.16 228 VAL A O 1
ATOM 1737 N N . ALA A 1 229 ? -46.894 -37.999 -6.720 1.00 41.62 229 ALA A N 1
ATOM 1738 C CA . ALA A 1 229 ? -47.593 -39.134 -6.126 1.00 42.16 229 ALA A CA 1
ATOM 1739 C C . ALA A 1 229 ? -46.638 -40.036 -5.346 1.00 42.74 229 ALA A C 1
ATOM 1740 O O . ALA A 1 229 ? -46.958 -40.492 -4.250 1.00 45.44 229 ALA A O 1
ATOM 1742 N N . GLY A 1 230 ? -45.468 -40.294 -5.917 1.00 40.71 230 GLY A N 1
ATOM 1743 C CA . GLY A 1 230 ? -44.467 -41.104 -5.249 1.00 42.96 230 GLY A CA 1
ATOM 1744 C C . GLY A 1 230 ? -43.959 -40.425 -3.988 1.00 44.78 230 GLY A C 1
ATOM 1745 O O . GLY A 1 230 ? -43.814 -41.063 -2.944 1.00 45.24 230 GLY A O 1
ATOM 1746 N N . PHE A 1 231 ? -43.694 -39.126 -4.089 1.00 43.36 231 PHE A N 1
ATOM 1747 C CA . PHE A 1 231 ? -43.194 -38.356 -2.954 1.00 42.25 231 PHE A CA 1
ATOM 1748 C C . PHE A 1 231 ? -44.203 -38.356 -1.813 1.00 45.15 231 PHE A C 1
ATOM 1749 O O . PHE A 1 231 ? -43.840 -38.514 -0.644 1.00 45.97 231 PHE A O 1
ATOM 1757 N N . ILE A 1 232 ? -45.473 -38.195 -2.159 1.00 43.44 232 ILE A N 1
ATOM 1758 C CA . ILE A 1 232 ? -46.533 -38.200 -1.162 1.00 49.43 232 ILE A CA 1
ATOM 1759 C C . ILE A 1 232 ? -46.709 -39.600 -0.564 1.00 51.25 232 ILE A C 1
ATOM 1760 O O . ILE A 1 232 ? -46.954 -39.745 0.636 1.00 49.85 232 ILE A O 1
ATOM 1765 N N . ALA A 1 233 ? -46.547 -40.627 -1.393 1.00 49.36 233 ALA A N 1
ATOM 1766 C CA . ALA A 1 233 ? -46.627 -42.003 -0.916 1.00 45.16 233 ALA A CA 1
ATOM 1767 C C . ALA A 1 233 ? -45.550 -42.279 0.130 1.00 45.34 233 ALA A C 1
ATOM 1768 O O . ALA A 1 233 ? -45.804 -42.944 1.133 1.00 49.56 233 ALA A O 1
ATOM 1770 N N . ILE A 1 234 ? -44.351 -41.761 -0.112 1.00 40.98 234 ILE A N 1
ATOM 1771 C CA . ILE A 1 234 ? -43.227 -41.939 0.802 1.00 44.82 234 ILE A CA 1
ATOM 1772 C C . ILE A 1 234 ? -43.517 -41.294 2.158 1.00 48.96 234 ILE A C 1
ATOM 1773 O O . ILE A 1 234 ? -43.217 -41.864 3.212 1.00 51.06 234 ILE A O 1
ATOM 1778 N N . ILE A 1 235 ? -44.121 -40.111 2.123 1.00 44.31 235 ILE A N 1
ATOM 1779 C CA . ILE A 1 235 ? -44.490 -39.399 3.339 1.00 45.55 235 ILE A CA 1
ATOM 1780 C C . ILE A 1 235 ? -45.592 -40.129 4.115 1.00 49.77 235 ILE A C 1
ATOM 1781 O O . ILE A 1 235 ? -45.568 -40.176 5.347 1.00 49.23 235 ILE A O 1
ATOM 1786 N N . VAL A 1 236 ? -46.547 -40.704 3.390 1.00 47.96 236 VAL A N 1
ATOM 1787 C CA . VAL A 1 236 ? -47.610 -41.480 4.019 1.00 50.52 236 VAL A CA 1
ATOM 1788 C C . VAL A 1 236 ? -47.025 -42.675 4.760 1.00 52.22 236 VAL A C 1
ATOM 1789 O O . VAL A 1 236 ? -47.332 -42.893 5.932 1.00 58.94 236 VAL A O 1
ATOM 1793 N N . VAL A 1 237 ? -46.172 -43.435 4.078 1.00 45.39 237 VAL A N 1
ATOM 1794 C CA . VAL A 1 237 ? -45.530 -44.596 4.684 1.00 48.00 237 VAL A CA 1
ATOM 1795 C C . VAL A 1 237 ? -44.692 -44.183 5.890 1.00 49.52 237 VAL A C 1
ATOM 1796 O O . VAL A 1 237 ? -44.710 -44.851 6.929 1.00 50.33 237 VAL A O 1
ATOM 1800 N N . MET A 1 238 ? -43.967 -43.076 5.747 1.00 45.33 238 MET A N 1
ATOM 1801 C CA . MET A 1 238 ? -43.172 -42.532 6.840 1.00 45.17 238 MET A CA 1
ATOM 1802 C C . MET A 1 238 ? -44.029 -42.301 8.076 1.00 53.77 238 MET A C 1
ATOM 1803 O O . MET A 1 238 ? -43.667 -42.716 9.176 1.00 55.89 238 MET A O 1
ATOM 1808 N N . ASN A 1 239 ? -45.170 -41.644 7.887 1.00 53.97 239 ASN A N 1
ATOM 1809 C CA . ASN A 1 239 ? -46.067 -41.361 8.999 1.00 56.88 239 ASN A CA 1
ATOM 1810 C C . ASN A 1 239 ? -46.702 -42.619 9.582 1.00 60.84 239 ASN A C 1
ATOM 1811 O O . ASN A 1 239 ? -47.035 -42.661 10.767 1.00 64.12 239 ASN A O 1
ATOM 1816 N N . LEU A 1 240 ? -46.861 -43.647 8.756 1.00 61.55 240 LEU A N 1
ATOM 1817 C CA . LEU A 1 240 ? -47.440 -44.903 9.223 1.00 65.30 240 LEU A CA 1
ATOM 1818 C C . LEU A 1 240 ? -46.466 -45.684 10.104 1.00 64.74 240 LEU A C 1
ATOM 1819 O O . LEU A 1 240 ? -46.882 -46.355 11.050 1.00 67.29 240 LEU A O 1
ATOM 1824 N N . VAL A 1 241 ? -45.175 -45.599 9.793 1.00 58.74 241 VAL A N 1
ATOM 1825 C CA . VAL A 1 241 ? -44.165 -46.335 10.548 1.00 60.41 241 VAL A CA 1
ATOM 1826 C C . VAL A 1 241 ? -43.552 -45.470 11.649 1.00 60.66 241 VAL A C 1
ATOM 1827 O O . VAL A 1 241 ? -42.619 -45.891 12.334 1.00 62.89 241 VAL A O 1
ATOM 1831 N N . GLY A 1 242 ? -44.077 -44.259 11.808 1.00 64.64 242 GLY A N 1
ATOM 1832 C CA . GLY A 1 242 ? -43.664 -43.388 12.891 1.00 61.08 242 GLY A CA 1
ATOM 1833 C C . GLY A 1 242 ? -42.382 -42.610 12.649 1.00 57.35 242 GLY A C 1
ATOM 1834 O O . GLY A 1 242 ? -41.745 -42.148 13.597 1.00 55.30 242 GLY A O 1
ATOM 1835 N N . TRP A 1 243 ? -41.998 -42.465 11.385 1.00 53.79 243 TRP A N 1
ATOM 1836 C CA . TRP A 1 243 ? -40.844 -41.645 11.030 1.00 53.93 243 TRP A CA 1
ATOM 1837 C C . TRP A 1 243 ? -41.307 -40.271 10.575 1.00 51.65 243 TRP A C 1
ATOM 1838 O O . TRP A 1 243 ? -41.161 -39.919 9.407 1.00 52.46 243 TRP A O 1
ATOM 1849 N N . ASN A 1 244 ? -41.872 -39.500 11.497 1.00 50.52 244 ASN A N 1
ATOM 1850 C CA . ASN A 1 244 ? -42.499 -38.240 11.128 1.00 50.89 244 ASN A CA 1
ATOM 1851 C C . ASN A 1 244 ? -42.079 -37.063 11.990 1.00 47.63 244 ASN A C 1
ATOM 1852 O O . ASN A 1 244 ? -42.845 -36.120 12.167 1.00 51.25 244 ASN A O 1
ATOM 1857 N N . SER A 1 245 ? -40.869 -37.118 12.533 1.00 43.48 245 SER A N 1
ATOM 1858 C CA . SER A 1 245 ? -40.289 -35.949 13.179 1.00 41.19 245 SER A CA 1
ATOM 1859 C C . SER A 1 245 ? -39.706 -35.023 12.114 1.00 41.77 245 SER A C 1
ATOM 1860 O O . SER A 1 245 ? -39.534 -35.426 10.965 1.00 41.09 245 SER A O 1
ATOM 1863 N N . LEU A 1 246 ? -39.400 -33.786 12.490 1.00 41.16 246 LEU A N 1
ATOM 1864 C CA . LEU A 1 246 ? -38.785 -32.861 11.547 1.00 41.88 246 LEU A CA 1
ATOM 1865 C C . LEU A 1 246 ? -37.435 -33.380 11.017 1.00 42.82 246 LEU A C 1
ATOM 1866 O O . LEU A 1 246 ? -37.183 -33.288 9.817 1.00 39.64 246 LEU A O 1
ATOM 1871 N N . PRO A 1 247 ? -36.566 -33.928 11.897 1.00 42.63 247 PRO A N 1
ATOM 1872 C CA . PRO A 1 247 ? -35.341 -34.535 11.358 1.00 39.70 247 PRO A CA 1
ATOM 1873 C C . PRO A 1 247 ? -35.601 -35.630 10.321 1.00 39.99 247 PRO A C 1
ATOM 1874 O O . PRO A 1 247 ? -34.807 -35.770 9.391 1.00 38.14 247 PRO A O 1
ATOM 1878 N N . ALA A 1 248 ? -36.685 -36.389 10.484 1.00 38.65 248 ALA A N 1
ATOM 1879 C CA . ALA A 1 248 ? -37.045 -37.420 9.519 1.00 38.26 248 ALA A CA 1
ATOM 1880 C C . ALA A 1 248 ? -37.327 -36.804 8.145 1.00 37.44 248 ALA A C 1
ATOM 1881 O O . ALA A 1 248 ? -36.892 -37.331 7.120 1.00 37.61 248 ALA A O 1
ATOM 1883 N N . TYR A 1 249 ? -38.060 -35.694 8.130 1.00 35.72 249 TYR A N 1
ATOM 1884 C CA . TYR A 1 249 ? -38.380 -35.022 6.870 1.00 37.77 249 TYR A CA 1
ATOM 1885 C C . TYR A 1 249 ? -37.128 -34.438 6.232 1.00 36.60 249 TYR A C 1
ATOM 1886 O O . TYR A 1 249 ? -36.966 -34.473 5.010 1.00 36.01 249 TYR A O 1
ATOM 1895 N N . ILE A 1 250 ? -36.242 -33.906 7.067 1.00 35.08 250 ILE A N 1
ATOM 1896 C CA . ILE A 1 250 ? -34.990 -33.347 6.583 1.00 35.14 250 ILE A CA 1
ATOM 1897 C C . ILE A 1 250 ? -34.138 -34.469 5.988 1.00 33.90 250 ILE A C 1
ATOM 1898 O O . ILE A 1 250 ? -33.497 -34.300 4.949 1.00 33.41 250 ILE A O 1
ATOM 1903 N N . ASN A 1 251 ? -34.165 -35.625 6.639 1.00 34.27 251 ASN A N 1
ATOM 1904 C CA . ASN A 1 251 ? -33.471 -36.799 6.130 1.00 35.92 251 ASN A CA 1
ATOM 1905 C C . ASN A 1 251 ? -34.028 -37.241 4.787 1.00 33.82 251 ASN A C 1
ATOM 1906 O O . ASN A 1 251 ? -33.277 -37.645 3.906 1.00 39.01 251 ASN A O 1
ATOM 1911 N N . LEU A 1 252 ? -35.347 -37.173 4.638 1.00 33.33 252 LEU A N 1
ATOM 1912 C CA . LEU A 1 252 ? -35.980 -37.487 3.363 1.00 34.58 252 LEU A CA 1
ATOM 1913 C C . LEU A 1 252 ? -35.505 -36.533 2.259 1.00 33.85 252 LEU A C 1
ATOM 1914 O O . LEU A 1 252 ? -35.205 -36.958 1.143 1.00 34.70 252 LEU A O 1
ATOM 1919 N N . LEU A 1 253 ? -35.435 -35.244 2.573 1.00 32.16 253 LEU A N 1
ATOM 1920 C CA . LEU A 1 253 ? -35.000 -34.251 1.589 1.00 32.27 253 LEU A CA 1
ATOM 1921 C C . LEU A 1 253 ? -33.522 -34.441 1.252 1.00 34.20 253 LEU A C 1
ATOM 1922 O O . LEU A 1 253 ? -33.108 -34.269 0.100 1.00 31.67 253 LEU A O 1
ATOM 1927 N N . THR A 1 254 ? -32.741 -34.813 2.263 1.00 31.63 254 THR A N 1
ATOM 1928 C CA . THR A 1 254 ? -31.329 -35.129 2.077 1.00 35.89 254 THR A CA 1
ATOM 1929 C C . THR A 1 254 ? -31.145 -36.275 1.089 1.00 35.75 254 THR A C 1
ATOM 1930 O O . THR A 1 254 ? -30.348 -36.186 0.155 1.00 37.40 254 THR A O 1
ATOM 1934 N N . ILE A 1 255 ? -31.898 -37.348 1.299 1.00 34.36 255 ILE A N 1
ATOM 1935 C CA . ILE A 1 255 ? -31.826 -38.514 0.430 1.00 39.61 255 ILE A CA 1
ATOM 1936 C C . ILE A 1 255 ? -32.222 -38.171 -1.003 1.00 42.83 255 ILE A C 1
ATOM 1937 O O . ILE A 1 255 ? -31.555 -38.585 -1.951 1.00 44.25 255 ILE A O 1
ATOM 1942 N N . VAL A 1 256 ? -33.297 -37.403 -1.158 1.00 38.88 256 VAL A N 1
ATOM 1943 C CA . VAL A 1 256 ? -33.748 -36.991 -2.480 1.00 42.46 256 VAL A CA 1
ATOM 1944 C C . VAL A 1 256 ? -32.678 -36.169 -3.197 1.00 39.78 256 VAL A C 1
ATOM 1945 O O . VAL A 1 256 ? -32.371 -36.423 -4.360 1.00 43.68 256 VAL A O 1
ATOM 1949 N N . ALA A 1 257 ? -32.105 -35.196 -2.494 1.00 37.59 257 ALA A N 1
ATOM 1950 C CA . ALA A 1 257 ? -31.113 -34.308 -3.095 1.00 38.13 257 ALA A CA 1
ATOM 1951 C C . ALA A 1 257 ? -29.876 -35.081 -3.545 1.00 40.96 257 ALA A C 1
ATOM 1952 O O . ALA A 1 257 ? -29.255 -34.738 -4.548 1.00 44.02 257 ALA A O 1
ATOM 1954 N N . ILE A 1 258 ? -29.520 -36.122 -2.801 1.00 36.39 258 ILE A N 1
ATOM 1955 C CA . ILE A 1 258 ? -28.333 -36.900 -3.130 1.00 39.32 258 ILE A CA 1
ATOM 1956 C C . ILE A 1 258 ? -28.655 -37.982 -4.162 1.00 43.53 258 ILE A C 1
ATOM 1957 O O . ILE A 1 258 ? -27.830 -38.291 -5.021 1.00 51.08 258 ILE A O 1
ATOM 1962 N N . ALA A 1 259 ? -29.865 -38.529 -4.102 1.00 42.01 259 ALA A N 1
ATOM 1963 C CA . ALA A 1 259 ? -30.250 -39.601 -5.014 1.00 49.38 259 ALA A CA 1
ATOM 1964 C C . ALA A 1 259 ? -30.307 -39.111 -6.455 1.00 51.11 259 ALA A C 1
ATOM 1965 O O . ALA A 1 259 ? -30.054 -39.879 -7.381 1.00 50.95 259 ALA A O 1
ATOM 1967 N N . ILE A 1 260 ? -30.635 -37.833 -6.640 1.00 50.78 260 ILE A N 1
ATOM 1968 C CA . ILE A 1 260 ? -30.784 -37.279 -7.983 1.00 52.80 260 ILE A CA 1
ATOM 1969 C C . ILE A 1 260 ? -29.490 -37.394 -8.807 1.00 52.51 260 ILE A C 1
ATOM 1970 O O . ILE A 1 260 ? -29.524 -37.944 -9.910 1.00 49.66 260 ILE A O 1
ATOM 1975 N N . PRO A 1 261 ? -28.347 -36.902 -8.285 1.00 49.77 261 PRO A N 1
ATOM 1976 C CA . PRO A 1 261 ? -27.132 -37.126 -9.079 1.00 51.32 261 PRO A CA 1
ATOM 1977 C C . PRO A 1 261 ? -26.714 -38.592 -9.145 1.00 52.02 261 PRO A C 1
ATOM 1978 O O . PRO A 1 261 ? -26.180 -39.022 -10.168 1.00 53.91 261 PRO A O 1
ATOM 1982 N N . VAL A 1 262 ? -26.939 -39.336 -8.065 1.00 52.40 262 VAL A N 1
ATOM 1983 C CA . VAL A 1 262 ? -26.582 -40.750 -8.018 1.00 55.92 262 VAL A CA 1
ATOM 1984 C C . VAL A 1 262 ? -27.322 -41.519 -9.108 1.00 61.34 262 VAL A C 1
ATOM 1985 O O . VAL A 1 262 ? -26.742 -42.373 -9.783 1.00 66.44 262 VAL A O 1
ATOM 1989 N N . PHE A 1 263 ? -28.600 -41.203 -9.292 1.00 62.05 263 PHE A N 1
ATOM 1990 C CA . PHE A 1 263 ? -29.380 -41.830 -10.353 1.00 69.22 263 PHE A CA 1
ATOM 1991 C C . PHE A 1 263 ? -28.875 -41.398 -11.728 1.00 71.13 263 PHE A C 1
ATOM 1992 O O . PHE A 1 263 ? -28.852 -42.199 -12.660 1.00 73.69 263 PHE A O 1
ATOM 2000 N N . TYR A 1 264 ? -28.463 -40.138 -11.850 1.00 68.09 264 TYR A N 1
ATOM 2001 C CA . TYR A 1 264 ? -27.848 -39.657 -13.086 1.00 74.94 264 TYR A CA 1
ATOM 2002 C C . TYR A 1 264 ? -26.559 -40.421 -13.386 1.00 77.57 264 TYR A C 1
ATOM 2003 O O . TYR A 1 264 ? -26.349 -40.887 -14.509 1.00 77.16 264 TYR A O 1
ATOM 2012 N N . PHE A 1 265 ? -25.705 -40.539 -12.372 1.00 79.82 265 PHE A N 1
ATOM 2013 C CA . PHE A 1 265 ? -24.456 -41.292 -12.475 1.00 82.11 265 PHE A CA 1
ATOM 2014 C C . PHE A 1 265 ? -24.707 -42.732 -12.906 1.00 84.17 265 PHE A C 1
ATOM 2015 O O . PHE A 1 265 ? -24.065 -43.232 -13.829 1.00 85.11 265 PHE A O 1
ATOM 2023 N N . ALA A 1 266 ? -25.648 -43.391 -12.235 1.00 84.32 266 ALA A N 1
ATOM 2024 C CA . ALA A 1 266 ? -25.983 -44.780 -12.536 1.00 87.99 266 ALA A CA 1
ATOM 2025 C C . ALA A 1 266 ? -26.562 -44.923 -13.941 1.00 92.02 266 ALA A C 1
ATOM 2026 O O . ALA A 1 266 ? -26.392 -45.956 -14.591 1.00 94.23 266 ALA A O 1
ATOM 2028 N N . TRP A 1 267 ? -27.243 -43.879 -14.402 1.00 93.92 267 TRP A N 1
ATOM 2029 C CA . TRP A 1 267 ? -27.839 -43.869 -15.734 1.00 99.35 267 TRP A CA 1
ATOM 2030 C C . TRP A 1 267 ? -26.755 -43.836 -16.809 1.00 101.12 267 TRP A C 1
ATOM 2031 O O . TRP A 1 267 ? -26.724 -44.687 -17.697 1.00 101.71 267 TRP A O 1
ATOM 2042 N N . MET A 1 268 ? -25.864 -42.854 -16.713 1.00 101.69 268 MET A N 1
ATOM 2043 C CA . MET A 1 268 ? -24.818 -42.655 -17.712 1.00 104.24 268 MET A CA 1
ATOM 2044 C C . MET A 1 268 ? -23.819 -43.808 -17.748 1.00 106.17 268 MET A C 1
ATOM 2045 O O . MET A 1 268 ? -23.403 -44.241 -18.824 1.00 109.84 268 MET A O 1
ATOM 2050 N N . ILE A 1 269 ? -23.434 -44.297 -16.572 1.00 102.61 269 ILE A N 1
ATOM 2051 C CA . ILE A 1 269 ? -22.489 -45.406 -16.465 1.00 103.24 269 ILE A CA 1
ATOM 2052 C C . ILE A 1 269 ? -23.043 -46.663 -17.139 1.00 105.29 269 ILE A C 1
ATOM 2053 O O . ILE A 1 269 ? -22.311 -47.396 -17.807 1.00 107.03 269 ILE A O 1
ATOM 2058 N N . SER A 1 270 ? -24.342 -46.896 -16.979 1.00 105.13 270 SER A N 1
ATOM 2059 C CA . SER A 1 270 ? -25.006 -48.002 -17.661 1.00 107.47 270 SER A CA 1
ATOM 2060 C C . SER A 1 270 ? -25.162 -47.697 -19.148 1.00 108.54 270 SER A C 1
ATOM 2061 O O . SER A 1 270 ? -24.620 -48.402 -20.000 1.00 110.93 270 SER A O 1
ATOM 2064 N N . SER A 1 271 ? -25.908 -46.638 -19.448 1.00 106.35 271 SER A N 1
ATOM 2065 C CA . SER A 1 271 ? -26.125 -46.201 -20.822 1.00 106.81 271 SER A CA 1
ATOM 2066 C C . SER A 1 271 ? -24.826 -45.731 -21.472 1.00 106.58 271 SER A C 1
ATOM 2067 O O . SER A 1 271 ? -24.163 -46.492 -22.179 1.00 106.92 271 SER A O 1
ATOM 2070 N N . GLU A 1 278 ? -16.705 -43.434 -24.346 1.00 130.51 278 GLU A N 1
ATOM 2071 C CA . GLU A 1 278 ? -16.536 -42.296 -23.450 1.00 127.06 278 GLU A CA 1
ATOM 2072 C C . GLU A 1 278 ? -17.039 -42.621 -22.047 1.00 119.68 278 GLU A C 1
ATOM 2073 O O . GLU A 1 278 ? -17.180 -41.731 -21.204 1.00 118.40 278 GLU A O 1
ATOM 2079 N N . HIS A 1 279 ? -17.312 -43.901 -21.812 1.00 113.64 279 HIS A N 1
ATOM 2080 C CA . HIS A 1 279 ? -17.678 -44.397 -20.490 1.00 105.53 279 HIS A CA 1
ATOM 2081 C C . HIS A 1 279 ? -16.595 -44.035 -19.482 1.00 103.68 279 HIS A C 1
ATOM 2082 O O . HIS A 1 279 ? -16.879 -43.770 -18.314 1.00 99.66 279 HIS A O 1
ATOM 2089 N N . LEU A 1 280 ? -15.353 -44.021 -19.952 1.00 106.21 280 LEU A N 1
ATOM 2090 C CA . LEU A 1 280 ? -14.217 -43.612 -19.136 1.00 104.82 280 LEU A CA 1
ATOM 2091 C C . LEU A 1 280 ? -14.378 -42.186 -18.607 1.00 100.36 280 LEU A C 1
ATOM 2092 O O . LEU A 1 280 ? -14.149 -41.929 -17.424 1.00 97.63 280 LEU A O 1
ATOM 2097 N N . ARG A 1 281 ? -14.768 -41.269 -19.490 1.00 99.79 281 ARG A N 1
ATOM 2098 C CA . ARG A 1 281 ? -14.927 -39.860 -19.130 1.00 96.47 281 ARG A CA 1
ATOM 2099 C C . ARG A 1 281 ? -15.902 -39.658 -17.975 1.00 90.63 281 ARG A C 1
ATOM 2100 O O . ARG A 1 281 ? -15.594 -38.964 -17.003 1.00 88.12 281 ARG A O 1
ATOM 2108 N N . VAL A 1 282 ? -17.079 -40.264 -18.093 1.00 88.30 282 VAL A N 1
ATOM 2109 C CA . VAL A 1 282 ? -18.122 -40.130 -17.084 1.00 87.36 282 VAL A CA 1
ATOM 2110 C C . VAL A 1 282 ? -17.637 -40.632 -15.726 1.00 85.46 282 VAL A C 1
ATOM 2111 O O . VAL A 1 282 ? -17.891 -40.004 -14.697 1.00 85.43 282 VAL A O 1
ATOM 2115 N N . VAL A 1 283 ? -16.924 -41.755 -15.732 1.00 83.71 283 VAL A N 1
ATOM 2116 C CA . VAL A 1 283 ? -16.365 -42.313 -14.506 1.00 82.74 283 VAL A CA 1
ATOM 2117 C C . VAL A 1 283 ? -15.341 -41.360 -13.889 1.00 81.01 283 VAL A C 1
ATOM 2118 O O . VAL A 1 283 ? -15.288 -41.196 -12.668 1.00 78.76 283 VAL A O 1
ATOM 2122 N N . SER A 1 284 ? -14.546 -40.715 -14.738 1.00 80.56 284 SER A N 1
ATOM 2123 C CA . SER A 1 284 ? -13.496 -39.812 -14.272 1.00 79.84 284 SER A CA 1
ATOM 2124 C C . SER A 1 284 ? -14.051 -38.535 -13.649 1.00 74.53 284 SER A C 1
ATOM 2125 O O . SER A 1 284 ? -13.322 -37.791 -12.992 1.00 73.05 284 SER A O 1
ATOM 2128 N N . TYR A 1 285 ? -15.335 -38.275 -13.868 1.00 72.40 285 TYR A N 1
ATOM 2129 C CA . TYR A 1 285 ? -15.970 -37.084 -13.320 1.00 69.23 285 TYR A CA 1
ATOM 2130 C C . TYR A 1 285 ? -16.328 -37.279 -11.854 1.00 65.26 285 TYR A C 1
ATOM 2131 O O . TYR A 1 285 ? -16.410 -36.312 -11.093 1.00 61.13 285 TYR A O 1
ATOM 2140 N N . ILE A 1 286 ? -16.535 -38.535 -11.468 1.00 63.75 286 ILE A N 1
ATOM 2141 C CA . ILE A 1 286 ? -16.902 -38.878 -10.099 1.00 61.33 286 ILE A CA 1
ATOM 2142 C C . ILE A 1 286 ? -15.987 -38.225 -9.047 1.00 57.36 286 ILE A C 1
ATOM 2143 O O . ILE A 1 286 ? -16.492 -37.623 -8.100 1.00 53.45 286 ILE A O 1
ATOM 2148 N N . PRO A 1 287 ? -14.649 -38.318 -9.211 1.00 57.54 287 PRO A N 1
ATOM 2149 C CA . PRO A 1 287 ? -13.832 -37.642 -8.196 1.00 56.40 287 PRO A CA 1
ATOM 2150 C C . PRO A 1 287 ? -13.993 -36.123 -8.233 1.00 54.02 287 PRO A C 1
ATOM 2151 O O . PRO A 1 287 ? -13.991 -35.493 -7.180 1.00 50.35 287 PRO A O 1
ATOM 2155 N N . LEU A 1 288 ? -14.130 -35.557 -9.430 1.00 56.29 288 LEU A N 1
ATOM 2156 C CA . LEU A 1 288 ? -14.329 -34.121 -9.584 1.00 52.10 288 LEU A CA 1
ATOM 2157 C C . LEU A 1 288 ? -15.645 -33.678 -8.957 1.00 49.17 288 LEU A C 1
ATOM 2158 O O . LEU A 1 288 ? -15.697 -32.673 -8.242 1.00 43.83 288 LEU A O 1
ATOM 2163 N N . PHE A 1 289 ? -16.703 -34.438 -9.223 1.00 48.80 289 PHE A N 1
ATOM 2164 C CA . PHE A 1 289 ? -18.019 -34.131 -8.677 1.00 45.88 289 PHE A CA 1
ATOM 2165 C C . PHE A 1 289 ? -18.015 -34.240 -7.160 1.00 44.15 289 PHE A C 1
ATOM 2166 O O . PHE A 1 289 ? -18.618 -33.417 -6.475 1.00 42.62 289 PHE A O 1
ATOM 2174 N N . ILE A 1 290 ? -17.344 -35.263 -6.636 1.00 45.56 290 ILE A N 1
ATOM 2175 C CA . ILE A 1 290 ? -17.235 -35.430 -5.188 1.00 44.07 290 ILE A CA 1
ATOM 2176 C C . ILE A 1 290 ? -16.445 -34.272 -4.578 1.00 39.35 290 ILE A C 1
ATOM 2177 O O . ILE A 1 290 ? -16.793 -33.773 -3.507 1.00 39.20 290 ILE A O 1
ATOM 2182 N N . ALA A 1 291 ? -15.394 -33.836 -5.269 1.00 41.39 291 ALA A N 1
ATOM 2183 C CA . ALA A 1 291 ? -14.589 -32.708 -4.798 1.00 40.96 291 ALA A CA 1
ATOM 2184 C C . ALA A 1 291 ? -15.411 -31.426 -4.743 1.00 38.09 291 ALA A C 1
ATOM 2185 O O . ALA A 1 291 ? -15.264 -30.617 -3.825 1.00 36.54 291 ALA A O 1
ATOM 2187 N N . ALA A 1 292 ? -16.276 -31.245 -5.735 1.00 38.57 292 ALA A N 1
ATOM 2188 C CA . ALA A 1 292 ? -17.127 -30.064 -5.802 1.00 36.89 292 ALA A CA 1
ATOM 2189 C C . ALA A 1 292 ? -18.162 -30.085 -4.682 1.00 35.54 292 ALA A C 1
ATOM 2190 O O . ALA A 1 292 ? -18.414 -29.063 -4.032 1.00 34.01 292 ALA A O 1
ATOM 2192 N N . VAL A 1 293 ? -18.746 -31.257 -4.454 1.00 36.92 293 VAL A N 1
ATOM 2193 C CA . VAL A 1 293 ? -19.724 -31.437 -3.387 1.00 34.24 293 VAL A CA 1
ATOM 2194 C C . VAL A 1 293 ? -19.127 -31.083 -2.026 1.00 34.15 293 VAL A C 1
ATOM 2195 O O . VAL A 1 293 ? -19.721 -30.336 -1.249 1.00 31.96 293 VAL A O 1
ATOM 2199 N N . LEU A 1 294 ? -17.944 -31.620 -1.750 1.00 35.07 294 LEU A N 1
ATOM 2200 C CA . LEU A 1 294 ? -17.294 -31.397 -0.467 1.00 32.66 294 LEU A CA 1
ATOM 2201 C C . LEU A 1 294 ? -16.880 -29.947 -0.333 1.00 30.94 294 LEU A C 1
ATOM 2202 O O . LEU A 1 294 ? -16.949 -29.379 0.757 1.00 30.48 294 LEU A O 1
ATOM 2207 N N . PHE A 1 295 ? -16.447 -29.339 -1.433 1.00 31.18 295 PHE A N 1
ATOM 2208 C CA . PHE A 1 295 ? -16.104 -27.930 -1.353 1.00 33.00 295 PHE A CA 1
ATOM 2209 C C . PHE A 1 295 ? -17.319 -27.080 -1.003 1.00 27.76 295 PHE A C 1
ATOM 2210 O O . PHE A 1 295 ? -17.241 -26.212 -0.135 1.00 26.30 295 PHE A O 1
ATOM 2218 N N . TRP A 1 296 ? -18.425 -27.296 -1.711 1.00 28.86 296 TRP A N 1
ATOM 2219 C CA . TRP A 1 296 ? -19.631 -26.506 -1.474 1.00 27.08 296 TRP A CA 1
ATOM 2220 C C . TRP A 1 296 ? -20.189 -26.763 -0.086 1.00 26.12 296 TRP A C 1
ATOM 2221 O O . TRP A 1 296 ? -20.763 -25.866 0.527 1.00 28.64 296 TRP A O 1
ATOM 2232 N N . ALA A 1 297 ? -20.021 -27.988 0.406 1.00 26.13 297 ALA A N 1
ATOM 2233 C CA . ALA A 1 297 ? -20.401 -28.303 1.774 1.00 24.97 297 ALA A CA 1
ATOM 2234 C C . ALA A 1 297 ? -19.694 -27.363 2.748 1.00 27.34 297 ALA A C 1
ATOM 2235 O O . ALA A 1 297 ? -20.331 -26.717 3.581 1.00 28.99 297 ALA A O 1
ATOM 2237 N N . ILE A 1 298 ? -18.374 -27.281 2.630 1.00 26.91 298 ILE A N 1
ATOM 2238 C CA . ILE A 1 298 ? -17.587 -26.454 3.541 1.00 28.59 298 ILE A CA 1
ATOM 2239 C C . ILE A 1 298 ? -17.934 -24.973 3.373 1.00 29.31 298 ILE A C 1
ATOM 2240 O O . ILE A 1 298 ? -18.149 -24.258 4.358 1.00 28.14 298 ILE A O 1
ATOM 2245 N N . GLU A 1 299 ? -18.018 -24.528 2.124 1.00 25.42 299 GLU A N 1
ATOM 2246 C CA . GLU A 1 299 ? -18.387 -23.150 1.834 1.00 27.60 299 GLU A CA 1
ATOM 2247 C C . GLU A 1 299 ? -19.768 -22.810 2.405 1.00 30.90 299 GLU A C 1
ATOM 2248 O O . GLU A 1 299 ? -19.961 -21.734 2.981 1.00 28.23 299 GLU A O 1
ATOM 2254 N N . GLU A 1 300 ? -20.729 -23.719 2.252 1.00 28.79 300 GLU A N 1
ATOM 2255 C CA . GLU A 1 300 ? -22.090 -23.442 2.721 1.00 28.61 300 GLU A CA 1
ATOM 2256 C C . GLU A 1 300 ? -22.232 -23.517 4.246 1.00 25.85 300 GLU A C 1
ATOM 2257 O O . GLU A 1 300 ? -23.244 -23.075 4.796 1.00 26.32 300 GLU A O 1
ATOM 2263 N N . GLN A 1 301 ? -21.231 -24.058 4.937 1.00 22.12 301 GLN A N 1
ATOM 2264 C CA . GLN A 1 301 ? -21.285 -24.064 6.396 1.00 24.35 301 GLN A CA 1
ATOM 2265 C C . GLN A 1 301 ? -20.949 -22.685 6.979 1.00 25.12 301 GLN A C 1
ATOM 2266 O O . GLN A 1 301 ? -21.097 -22.463 8.173 1.00 26.56 301 GLN A O 1
ATOM 2272 N N . GLY A 1 302 ? -20.506 -21.762 6.129 1.00 27.18 302 GLY A N 1
ATOM 2273 C CA . GLY A 1 302 ? -20.212 -20.408 6.568 1.00 25.43 302 GLY A CA 1
ATOM 2274 C C . GLY A 1 302 ? -21.402 -19.747 7.250 1.00 25.43 302 GLY A C 1
ATOM 2275 O O . GLY A 1 302 ? -21.248 -19.050 8.259 1.00 22.24 302 GLY A O 1
ATOM 2276 N N . SER A 1 303 ? -22.593 -20.004 6.717 1.00 24.15 303 SER A N 1
ATOM 2277 C CA . SER A 1 303 ? -23.810 -19.364 7.195 1.00 23.75 303 SER A CA 1
ATOM 2278 C C . SER A 1 303 ? -24.478 -20.183 8.290 1.00 26.60 303 SER A C 1
ATOM 2279 O O . SER A 1 303 ? -25.551 -19.829 8.777 1.00 24.64 303 SER A O 1
ATOM 2282 N N . VAL A 1 304 ? -23.848 -21.292 8.665 1.00 25.78 304 VAL A N 1
ATOM 2283 C CA . VAL A 1 304 ? -24.429 -22.189 9.657 1.00 23.98 304 VAL A CA 1
ATOM 2284 C C . VAL A 1 304 ? -23.451 -22.427 10.809 1.00 25.45 304 VAL A C 1
ATOM 2285 O O . VAL A 1 304 ? -23.650 -21.909 11.905 1.00 26.36 304 VAL A O 1
ATOM 2289 N N . VAL A 1 305 ? -22.389 -23.192 10.558 1.00 21.18 305 VAL A N 1
ATOM 2290 C CA . VAL A 1 305 ? -21.424 -23.493 11.612 1.00 22.66 305 VAL A CA 1
ATOM 2291 C C . VAL A 1 305 ? -20.535 -22.279 11.920 1.00 23.22 305 VAL A C 1
ATOM 2292 O O . VAL A 1 305 ? -20.298 -21.965 13.087 1.00 26.46 305 VAL A O 1
ATOM 2296 N N . LEU A 1 306 ? -20.059 -21.571 10.900 1.00 23.69 306 LEU A N 1
ATOM 2297 C CA . LEU A 1 306 ? -19.265 -20.377 11.185 1.00 24.24 306 LEU A CA 1
ATOM 2298 C C . LEU A 1 306 ? -20.139 -19.281 11.816 1.00 26.90 306 LEU A C 1
ATOM 2299 O O . LEU A 1 306 ? -19.666 -18.521 12.658 1.00 27.83 306 LEU A O 1
ATOM 2304 N N . ALA A 1 307 ? -21.408 -19.210 11.420 1.00 23.28 307 ALA A N 1
ATOM 2305 C CA . ALA A 1 307 ? -22.336 -18.255 12.028 1.00 23.90 307 ALA A CA 1
ATOM 2306 C C . ALA A 1 307 ? -22.574 -18.594 13.496 1.00 24.59 307 ALA A C 1
ATOM 2307 O O . ALA A 1 307 ? -22.768 -17.696 14.327 1.00 24.13 307 ALA A O 1
ATOM 2309 N N . THR A 1 308 ? -22.547 -19.887 13.815 1.00 24.36 308 THR A N 1
ATOM 2310 C CA . THR A 1 308 ? -22.693 -20.332 15.194 1.00 24.49 308 THR A CA 1
ATOM 2311 C C . THR A 1 308 ? -21.444 -19.965 15.976 1.00 27.46 308 THR A C 1
ATOM 2312 O O . THR A 1 308 ? -21.533 -19.427 17.082 1.00 28.32 308 THR A O 1
ATOM 2316 N N . PHE A 1 309 ? -20.278 -20.248 15.394 1.00 27.34 309 PHE A N 1
ATOM 2317 C CA . PHE A 1 309 ? -19.010 -19.909 16.034 1.00 29.06 309 PHE A CA 1
ATOM 2318 C C . PHE A 1 309 ? -18.920 -18.399 16.272 1.00 28.92 309 PHE A C 1
ATOM 2319 O O . PHE A 1 309 ? -18.449 -17.961 17.317 1.00 27.76 309 PHE A O 1
ATOM 2327 N N . ALA A 1 310 ? -19.373 -17.611 15.299 1.00 26.10 310 ALA A N 1
ATOM 2328 C CA . ALA A 1 310 ? -19.327 -16.159 15.423 1.00 25.67 310 ALA A CA 1
ATOM 2329 C C . ALA A 1 310 ? -20.133 -15.684 16.629 1.00 25.95 310 ALA A C 1
ATOM 2330 O O . ALA A 1 310 ? -19.673 -14.830 17.378 1.00 26.76 310 ALA A O 1
ATOM 2332 N N . ALA A 1 311 ? -21.324 -16.246 16.816 1.00 22.69 311 ALA A N 1
ATOM 2333 C CA . ALA A 1 311 ? -22.229 -15.806 17.882 1.00 27.73 311 ALA A CA 1
ATOM 2334 C C . ALA A 1 311 ? -21.825 -16.309 19.273 1.00 29.64 311 ALA A C 1
ATOM 2335 O O . A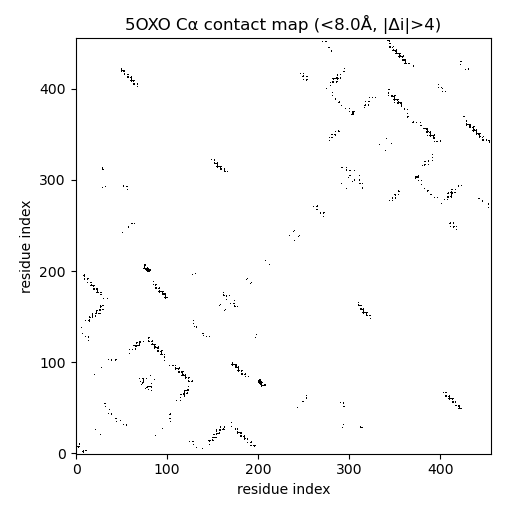LA A 1 311 ? -22.078 -15.642 20.272 1.00 30.64 311 ALA A O 1
ATOM 2337 N N . GLU A 1 312 ? -21.209 -17.483 19.341 1.00 28.15 312 GLU A N 1
ATOM 2338 C CA . GLU A 1 312 ? -20.945 -18.109 20.635 1.00 28.33 312 GLU A CA 1
ATOM 2339 C C . GLU A 1 312 ? -19.490 -18.009 21.085 1.00 28.62 312 GLU A C 1
ATOM 2340 O O . GLU A 1 312 ? -19.196 -18.059 22.279 1.00 30.31 312 GLU A O 1
ATOM 2346 N N . ARG A 1 313 ? -18.573 -17.877 20.134 1.00 27.47 313 ARG A N 1
ATOM 2347 C CA . ARG A 1 313 ? -17.164 -18.106 20.440 1.00 30.47 313 ARG A CA 1
ATOM 2348 C C . ARG A 1 313 ? -16.295 -16.902 20.137 1.00 29.77 313 ARG A C 1
ATOM 2349 O O . ARG A 1 313 ? -15.089 -16.927 20.367 1.00 29.31 313 ARG A O 1
ATOM 2357 N N . VAL A 1 314 ? -16.910 -15.851 19.610 1.00 28.93 314 VAL A N 1
ATOM 2358 C CA . VAL A 1 314 ? -16.171 -14.659 19.221 1.00 29.25 314 VAL A CA 1
ATOM 2359 C C . VAL A 1 314 ? -16.635 -13.449 20.032 1.00 30.29 314 VAL A C 1
ATOM 2360 O O . VAL A 1 314 ? -17.827 -13.283 20.302 1.00 29.19 314 VAL A O 1
ATOM 2364 N N . ASP A 1 315 ? -15.688 -12.619 20.445 1.00 30.12 315 ASP A N 1
ATOM 2365 C CA . ASP A 1 315 ? -16.043 -11.350 21.054 1.00 39.96 315 ASP A CA 1
ATOM 2366 C C . ASP A 1 315 ? -16.420 -10.354 19.962 1.00 36.83 315 ASP A C 1
ATOM 2367 O O . ASP A 1 315 ? -15.555 -9.773 19.309 1.00 39.26 315 ASP A O 1
ATOM 2372 N N . SER A 1 316 ? -17.716 -10.191 19.750 1.00 38.08 316 SER A N 1
ATOM 2373 C CA . SER A 1 316 ? -18.224 -9.215 18.792 1.00 40.19 316 SER A CA 1
ATOM 2374 C C . SER A 1 316 ? -19.162 -8.271 19.522 1.00 36.70 316 SER A C 1
ATOM 2375 O O . SER A 1 316 ? -20.207 -7.889 19.003 1.00 39.65 316 SER A O 1
ATOM 2378 N N . SER A 1 317 ? -18.783 -7.904 20.742 1.00 32.85 317 SER A N 1
ATOM 2379 C CA . SER A 1 317 ? -19.644 -7.107 21.600 1.00 33.58 317 SER A CA 1
ATOM 2380 C C . SER A 1 317 ? -20.020 -5.762 20.979 1.00 31.15 317 SER A C 1
ATOM 2381 O O . SER A 1 317 ? -21.055 -5.196 21.321 1.00 31.89 317 SER A O 1
ATOM 2384 N N . TRP A 1 318 ? -19.175 -5.251 20.084 1.00 32.52 318 TRP A N 1
ATOM 2385 C CA . TRP A 1 318 ? -19.347 -3.895 19.547 1.00 35.22 318 TRP A CA 1
ATOM 2386 C C . TRP A 1 318 ? -19.931 -3.827 18.125 1.00 34.18 318 TRP A C 1
ATOM 2387 O O . TRP A 1 318 ? -20.134 -2.728 17.589 1.00 32.92 318 TRP A O 1
ATOM 2398 N N . PHE A 1 319 ? -20.221 -4.977 17.519 1.00 29.38 319 PHE A N 1
ATOM 2399 C CA . PHE A 1 319 ? -20.858 -4.976 16.196 1.00 33.01 319 PHE A CA 1
ATOM 2400 C C . PHE A 1 319 ? -21.764 -6.195 15.991 1.00 31.62 319 PHE A C 1
ATOM 2401 O O . PHE A 1 319 ? -21.533 -7.242 16.589 1.00 31.12 319 PHE A O 1
ATOM 2409 N N . PRO A 1 320 ? -22.783 -6.066 15.119 1.00 26.62 320 PRO A N 1
ATOM 2410 C CA . PRO A 1 320 ? -23.702 -7.179 14.844 1.00 24.24 320 PRO A CA 1
ATOM 2411 C C . PRO A 1 320 ? -22.977 -8.402 14.284 1.00 23.94 320 PRO A C 1
ATOM 2412 O O . PRO A 1 320 ? -22.262 -8.311 13.284 1.00 27.24 320 PRO A O 1
ATOM 2416 N N . VAL A 1 321 ? -23.164 -9.542 14.936 1.00 24.19 321 VAL A N 1
ATOM 2417 C CA . VAL A 1 321 ? -22.436 -10.747 14.591 1.00 22.96 321 VAL A CA 1
ATOM 2418 C C . VAL A 1 321 ? -22.837 -11.273 13.202 1.00 25.90 321 VAL A C 1
ATOM 2419 O O . VAL A 1 321 ? -22.066 -11.969 12.540 1.00 25.63 321 VAL A O 1
ATOM 2423 N N . SER A 1 322 ? -24.032 -10.906 12.746 1.00 23.31 322 SER A N 1
ATOM 2424 C CA . SER A 1 322 ? -24.469 -11.247 11.394 1.00 26.58 322 SER A CA 1
ATOM 2425 C C . SER A 1 322 ? -23.530 -10.663 10.329 1.00 28.10 322 SER A C 1
ATOM 2426 O O . SER A 1 322 ? -23.471 -11.158 9.206 1.00 25.94 322 SER A O 1
ATOM 2429 N N . TRP A 1 323 ? -22.793 -9.615 10.690 1.00 24.48 323 TRP A N 1
ATOM 2430 C CA . TRP A 1 323 ? -21.898 -8.960 9.739 1.00 24.52 323 TRP A CA 1
ATOM 2431 C C . TRP A 1 323 ? -20.775 -9.873 9.242 1.00 22.10 323 TRP A C 1
ATOM 2432 O O . TRP A 1 323 ? -20.203 -9.618 8.191 1.00 23.96 323 TRP A O 1
ATOM 2443 N N . PHE A 1 324 ? -20.459 -10.933 9.986 1.00 22.05 324 PHE A N 1
ATOM 2444 C CA . PHE A 1 324 ? -19.426 -11.861 9.535 1.00 23.67 324 PHE A CA 1
ATOM 2445 C C . PHE A 1 324 ? -19.751 -12.476 8.173 1.00 24.07 324 PHE A C 1
ATOM 2446 O O . PHE A 1 324 ? -18.842 -12.814 7.422 1.00 22.07 324 PHE A O 1
ATOM 2454 N N . GLN A 1 325 ? -21.041 -12.590 7.853 1.00 23.98 325 GLN A N 1
ATOM 2455 C CA . GLN A 1 325 ? -21.476 -13.146 6.565 1.00 24.57 325 GLN A CA 1
ATOM 2456 C C . GLN A 1 325 ? -21.068 -12.292 5.359 1.00 27.26 325 GLN A C 1
ATOM 2457 O O . GLN A 1 325 ? -21.094 -12.768 4.221 1.00 26.48 325 GLN A O 1
ATOM 2463 N N . SER A 1 326 ? -20.694 -11.036 5.600 1.00 21.58 326 SER A N 1
ATOM 2464 C CA . SER A 1 326 ? -20.203 -10.181 4.520 1.00 21.76 326 SER A CA 1
ATOM 2465 C C . SER A 1 326 ? -18.793 -10.547 4.051 1.00 22.62 326 SER A C 1
ATOM 2466 O O . SER A 1 326 ? -18.385 -10.146 2.963 1.00 24.75 326 SER A O 1
ATOM 2469 N N . LEU A 1 327 ? -18.056 -11.294 4.869 1.00 23.10 327 LEU A N 1
ATOM 2470 C CA . LEU A 1 327 ? -16.663 -11.611 4.555 1.00 25.41 327 LEU A CA 1
ATOM 2471 C C . LEU A 1 327 ? -16.550 -12.499 3.315 1.00 28.46 327 LEU A C 1
ATOM 2472 O O . LEU A 1 327 ? -15.605 -12.383 2.533 1.00 28.77 327 LEU A O 1
ATOM 2477 N N . ASN A 1 328 ? -17.519 -13.389 3.152 1.00 26.99 328 ASN A N 1
ATOM 2478 C CA . ASN A 1 328 ? -17.538 -14.308 2.026 1.00 30.80 328 ASN A CA 1
ATOM 2479 C C . ASN A 1 328 ? -17.586 -13.521 0.691 1.00 27.42 328 ASN A C 1
ATOM 2480 O O . ASN A 1 328 ? -16.651 -13.625 -0.109 1.00 26.36 328 ASN A O 1
ATOM 2485 N N . PRO A 1 329 ? -18.638 -12.701 0.458 1.00 27.32 329 PRO A N 1
ATOM 2486 C CA . PRO A 1 329 ? -18.602 -11.949 -0.805 1.00 22.76 329 PRO A CA 1
ATOM 2487 C C . PRO A 1 329 ? -17.488 -10.909 -0.889 1.00 30.57 329 PRO A C 1
ATOM 2488 O O . PRO A 1 329 ? -17.074 -10.570 -2.002 1.00 29.47 329 PRO A O 1
ATOM 2492 N N . LEU A 1 330 ? -17.020 -10.402 0.250 1.00 27.60 330 LEU A N 1
ATOM 2493 C CA . LEU A 1 330 ? -15.919 -9.438 0.237 1.00 28.99 330 LEU A CA 1
ATOM 2494 C C . LEU 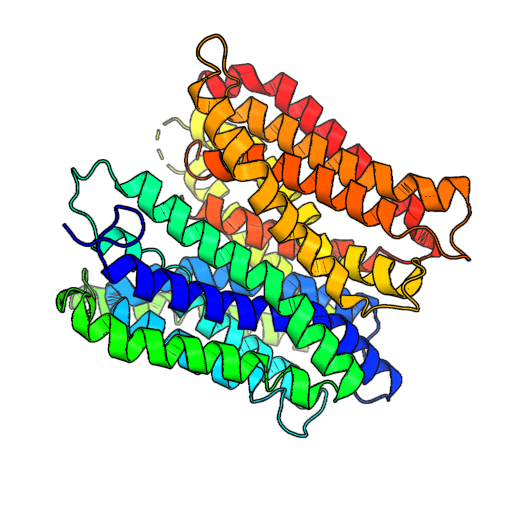A 1 330 ? -14.664 -10.060 -0.368 1.00 28.29 330 LEU A C 1
ATOM 2495 O O . LEU A 1 330 ? -14.034 -9.475 -1.245 1.00 28.50 330 LEU A O 1
ATOM 2500 N N . PHE A 1 331 ? -14.294 -11.245 0.112 1.00 29.57 331 PHE A N 1
ATOM 2501 C CA . PHE A 1 331 ? -13.096 -11.904 -0.405 1.00 31.71 331 PHE A CA 1
ATOM 2502 C C . PHE A 1 331 ? -13.250 -12.283 -1.883 1.00 28.44 331 PHE A C 1
ATOM 2503 O O . PHE A 1 331 ? -12.279 -12.243 -2.640 1.00 29.37 331 PHE A O 1
ATOM 2511 N N . ILE A 1 332 ? -14.462 -12.637 -2.297 1.00 28.09 332 ILE A N 1
ATOM 2512 C CA . ILE A 1 332 ? -14.703 -12.933 -3.710 1.00 31.34 332 ILE A CA 1
ATOM 2513 C C . ILE A 1 332 ? -14.387 -11.715 -4.569 1.00 34.08 332 ILE A C 1
ATOM 2514 O O . ILE A 1 332 ? -13.708 -11.816 -5.599 1.00 31.97 332 ILE A O 1
ATOM 2519 N N . MET A 1 333 ? -14.878 -10.561 -4.133 1.00 30.66 333 MET A N 1
ATOM 2520 C CA . MET A 1 333 ? -14.646 -9.318 -4.856 1.00 30.89 333 MET A CA 1
ATOM 2521 C C . MET A 1 333 ? -13.172 -8.929 -4.843 1.00 30.43 333 MET A C 1
ATOM 2522 O O . MET A 1 333 ? -12.645 -8.454 -5.845 1.00 37.04 333 MET A O 1
ATOM 2527 N N . LEU A 1 334 ? -12.511 -9.148 -3.711 1.00 34.24 334 LEU A N 1
ATOM 2528 C CA . LEU A 1 334 ? -11.099 -8.812 -3.565 1.00 36.42 334 LEU A CA 1
ATOM 2529 C C . LEU A 1 334 ? -10.205 -9.733 -4.388 1.00 36.49 334 LEU A C 1
ATOM 2530 O O . LEU A 1 334 ? -9.243 -9.283 -4.999 1.00 41.57 334 LEU A O 1
ATOM 2535 N N . TYR A 1 335 ? -10.523 -11.022 -4.403 1.00 34.87 335 TYR A N 1
ATOM 2536 C CA . TYR A 1 335 ? -9.697 -11.999 -5.111 1.00 36.48 335 TYR A CA 1
ATOM 2537 C C . TYR A 1 335 ? -9.852 -11.935 -6.632 1.00 38.18 335 TYR A C 1
ATOM 2538 O O . TYR A 1 335 ? -8.900 -12.197 -7.373 1.00 41.71 335 TYR A O 1
ATOM 2547 N N . THR A 1 336 ? -11.055 -11.597 -7.086 1.00 40.82 336 THR A N 1
ATOM 2548 C CA . THR A 1 336 ? -11.431 -11.754 -8.493 1.00 42.17 336 THR A CA 1
ATOM 2549 C C . THR A 1 336 ? -10.506 -11.053 -9.502 1.00 46.00 336 THR A C 1
ATOM 2550 O O . THR A 1 336 ? -10.088 -11.688 -10.472 1.00 47.55 336 THR A O 1
ATOM 2554 N N . PRO A 1 337 ? -10.171 -9.764 -9.286 1.00 49.04 337 PRO A N 1
ATOM 2555 C CA . PRO A 1 337 ? -9.267 -9.159 -10.275 1.00 55.92 337 PRO A CA 1
ATOM 2556 C C . PRO A 1 337 ? -7.869 -9.784 -10.272 1.00 57.59 337 PRO A C 1
ATOM 2557 O O . PRO A 1 337 ? -7.221 -9.824 -11.317 1.00 59.26 337 PRO A O 1
ATOM 2561 N N . PHE A 1 338 ? -7.417 -10.271 -9.120 1.00 55.85 338 PHE A N 1
ATOM 2562 C CA . PHE A 1 338 ? -6.121 -10.938 -9.044 1.00 58.03 338 PHE A CA 1
ATOM 2563 C C . PHE A 1 338 ? -6.113 -12.240 -9.842 1.00 56.66 338 PHE A C 1
ATOM 2564 O O . PHE A 1 338 ? -5.154 -12.534 -10.556 1.00 58.87 338 PHE A O 1
ATOM 2572 N N . PHE A 1 339 ? -7.178 -13.024 -9.715 1.00 49.60 339 PHE A N 1
ATOM 2573 C CA . PHE A 1 339 ? -7.268 -14.279 -10.451 1.00 49.00 339 PHE A CA 1
ATOM 2574 C C . PHE A 1 339 ? -7.584 -14.047 -11.924 1.00 56.21 339 PHE A C 1
ATOM 2575 O O . PHE A 1 339 ? -7.176 -14.832 -12.777 1.00 59.75 339 PHE A O 1
ATOM 2583 N N . ALA A 1 340 ? -8.300 -12.967 -12.218 1.00 58.38 340 ALA A N 1
ATOM 2584 C CA . ALA A 1 340 ? -8.537 -12.574 -13.601 1.00 60.34 340 ALA A CA 1
ATOM 2585 C C . ALA A 1 340 ? -7.196 -12.335 -14.282 1.00 63.73 340 ALA A C 1
ATOM 2586 O O . ALA A 1 340 ? -6.944 -12.837 -15.379 1.00 65.23 340 ALA A O 1
ATOM 2588 N N . TRP A 1 341 ? -6.334 -11.579 -13.607 1.00 63.89 341 TRP A N 1
ATOM 2589 C CA . TRP A 1 341 ? -4.975 -11.343 -14.074 1.00 65.99 341 TRP A CA 1
ATOM 2590 C C . TRP A 1 341 ? -4.184 -12.642 -14.170 1.00 67.03 341 TRP A C 1
ATOM 2591 O O . TRP A 1 341 ? -3.511 -12.904 -15.170 1.00 67.60 341 TRP A O 1
ATOM 2602 N N . LEU A 1 342 ? -4.275 -13.447 -13.117 1.00 67.63 342 LEU A N 1
ATOM 2603 C CA . LEU A 1 342 ? -3.461 -14.647 -12.971 1.00 67.55 342 LEU A CA 1
ATOM 2604 C C . LEU A 1 342 ? -3.635 -15.641 -14.114 1.00 69.72 342 LEU A C 1
ATOM 2605 O O . LEU A 1 342 ? -2.652 -16.139 -14.657 1.00 71.12 342 LEU A O 1
ATOM 2610 N N . TRP A 1 343 ? -4.880 -15.924 -14.484 1.00 67.72 343 TRP A N 1
ATOM 2611 C CA . TRP A 1 343 ? -5.141 -16.956 -15.482 1.00 70.71 343 TRP A CA 1
ATOM 2612 C C . TRP A 1 343 ? -4.762 -16.523 -16.898 1.00 77.05 343 TRP A C 1
ATOM 2613 O O . TRP A 1 343 ? -4.619 -17.361 -17.788 1.00 82.24 343 TRP A O 1
ATOM 2624 N N . THR A 1 344 ? -4.596 -15.221 -17.108 1.00 77.06 344 THR A N 1
ATOM 2625 C CA . THR A 1 344 ? -4.155 -14.726 -18.407 1.00 82.54 344 THR A CA 1
ATOM 2626 C C . THR A 1 344 ? -2.635 -14.597 -18.448 1.00 83.54 344 THR A C 1
ATOM 2627 O O . THR A 1 344 ? -2.015 -14.830 -19.483 1.00 88.77 344 THR A O 1
ATOM 2631 N N . ALA A 1 345 ? -2.041 -14.231 -17.317 1.00 80.19 345 ALA A N 1
ATOM 2632 C CA . ALA A 1 345 ? -0.592 -14.085 -17.224 1.00 79.92 345 ALA A CA 1
ATOM 2633 C C . ALA A 1 345 ? 0.093 -15.445 -17.120 1.00 83.45 345 ALA A C 1
ATOM 2634 O O . ALA A 1 345 ? 1.229 -15.612 -17.568 1.00 88.66 345 ALA A O 1
ATOM 2636 N N . TRP A 1 346 ? -0.598 -16.417 -16.531 1.00 81.65 346 TRP A N 1
ATOM 2637 C CA . TRP A 1 346 ? -0.054 -17.765 -16.405 1.00 85.12 346 TRP A CA 1
ATOM 2638 C C . TRP A 1 346 ? -0.118 -18.481 -17.752 1.00 91.76 346 TRP A C 1
ATOM 2639 O O . TRP A 1 346 ? -0.985 -19.326 -17.981 1.00 89.95 346 TRP A O 1
ATOM 2650 N N . LYS A 1 347 ? 0.810 -18.129 -18.638 1.00 98.17 347 LYS A N 1
ATOM 2651 C CA . LYS A 1 347 ? 0.863 -18.693 -19.983 1.00 102.32 347 LYS A CA 1
ATOM 2652 C C . LYS A 1 347 ? 1.421 -20.111 -19.975 1.00 102.94 347 LYS A C 1
ATOM 2653 O O . LYS A 1 347 ? 0.831 -21.027 -20.549 1.00 100.95 347 LYS A O 1
ATOM 2659 N N . LYS A 1 348 ? 2.566 -20.280 -19.323 1.00 105.24 348 LYS A N 1
ATOM 2660 C CA . LYS A 1 348 ? 3.272 -21.555 -19.326 1.00 107.89 348 LYS A CA 1
ATOM 2661 C C . LYS A 1 348 ? 2.938 -22.419 -18.117 1.00 103.65 348 LYS A C 1
ATOM 2662 O O . LYS A 1 348 ? 3.049 -21.976 -16.974 1.00 101.57 348 LYS A O 1
ATOM 2668 N N . ASN A 1 349 ? 2.536 -23.657 -18.394 1.00 102.03 349 ASN A N 1
ATOM 2669 C CA . ASN A 1 349 ? 2.226 -24.649 -17.367 1.00 98.69 349 ASN A CA 1
ATOM 2670 C C . ASN A 1 349 ? 1.153 -24.192 -16.380 1.00 93.76 349 ASN A C 1
ATOM 2671 O O . ASN A 1 349 ? 1.334 -24.286 -15.167 1.00 91.84 349 ASN A O 1
ATOM 2676 N N . GLN A 1 350 ? 0.039 -23.694 -16.908 1.00 91.86 350 GLN A N 1
ATOM 2677 C CA . GLN A 1 350 ? -1.124 -23.391 -16.082 1.00 86.95 350 GLN A CA 1
ATOM 2678 C C . GLN A 1 350 ? -1.731 -24.705 -15.602 1.00 82.43 350 GLN A C 1
ATOM 2679 O O . GLN A 1 350 ? -1.811 -25.663 -16.370 1.00 85.30 350 GLN A O 1
ATOM 2685 N N . PRO A 1 351 ? -2.140 -24.766 -14.324 1.00 76.37 351 PRO A N 1
ATOM 2686 C CA . PRO A 1 351 ? -2.709 -26.004 -13.779 1.00 71.86 351 PRO A CA 1
ATOM 2687 C C . PRO A 1 351 ? -3.975 -26.437 -14.509 1.00 68.07 351 PRO A C 1
ATOM 2688 O O . PRO A 1 351 ? -4.767 -25.591 -14.921 1.00 65.27 351 PRO A O 1
ATOM 2692 N N . SER A 1 352 ? -4.153 -27.745 -14.667 1.00 65.98 352 SER A N 1
ATOM 2693 C CA . SER A 1 352 ? -5.371 -28.287 -15.252 1.00 63.00 352 SER A CA 1
ATOM 2694 C C . SER A 1 352 ? -6.545 -28.090 -14.306 1.00 63.48 352 SER A C 1
ATOM 2695 O O . SER A 1 352 ? -6.360 -27.788 -13.124 1.00 64.55 352 SER A O 1
ATOM 2698 N N . SER A 1 353 ? -7.753 -28.272 -14.827 1.00 62.30 353 SER A N 1
ATOM 2699 C CA . SER A 1 353 ? -8.960 -28.172 -14.009 1.00 59.78 353 SER A CA 1
ATOM 2700 C C . SER A 1 353 ? -9.042 -29.220 -12.887 1.00 54.14 353 SER A C 1
ATOM 2701 O O . SER A 1 353 ? -9.449 -28.884 -11.775 1.00 50.52 353 SER A O 1
ATOM 2704 N N . PRO A 1 354 ? -8.669 -30.488 -13.165 1.00 53.94 354 PRO A N 1
ATOM 2705 C CA . PRO A 1 354 ? -8.661 -31.438 -12.044 1.00 53.16 354 PRO A CA 1
ATOM 2706 C C . PRO A 1 354 ? -7.740 -31.007 -10.903 1.00 50.86 354 PRO A C 1
ATOM 2707 O O . PRO A 1 354 ? -8.083 -31.183 -9.734 1.00 49.99 354 PRO A O 1
ATOM 2711 N N . THR A 1 355 ? -6.586 -30.444 -11.248 1.00 52.21 355 THR A N 1
ATOM 2712 C CA . THR A 1 355 ? -5.631 -29.976 -10.253 1.00 52.58 355 THR A CA 1
ATOM 2713 C C . THR A 1 355 ? -6.208 -28.791 -9.478 1.00 50.16 355 THR A C 1
ATOM 2714 O O . THR A 1 355 ? -6.043 -28.699 -8.264 1.00 46.57 355 THR A O 1
ATOM 2718 N N . LYS A 1 356 ? -6.907 -27.903 -10.181 1.00 51.69 356 LYS A N 1
ATOM 2719 C CA . LYS A 1 356 ? -7.559 -26.763 -9.536 1.00 49.63 356 LYS A CA 1
ATOM 2720 C C . LYS A 1 356 ? -8.598 -27.215 -8.507 1.00 47.59 356 LYS A C 1
ATOM 2721 O O . LYS A 1 356 ? -8.698 -26.635 -7.427 1.00 46.05 356 LYS A O 1
ATOM 2727 N N . PHE A 1 357 ? -9.364 -28.251 -8.841 1.00 48.40 357 PHE A N 1
ATOM 2728 C CA . PHE A 1 357 ? -10.333 -28.815 -7.902 1.00 49.36 357 PHE A CA 1
ATOM 2729 C C . PHE A 1 357 ? -9.639 -29.346 -6.655 1.00 50.27 357 PHE A C 1
ATOM 2730 O O . PHE A 1 357 ? -10.064 -29.073 -5.527 1.00 47.34 357 PHE A O 1
ATOM 2738 N N . ALA A 1 358 ? -8.570 -30.110 -6.870 1.00 51.30 358 ALA A N 1
ATOM 2739 C CA . ALA A 1 358 ? -7.822 -30.711 -5.773 1.00 51.75 358 ALA A CA 1
ATOM 2740 C C . ALA A 1 358 ? -7.314 -29.644 -4.813 1.00 48.82 358 ALA A C 1
ATOM 2741 O O . ALA A 1 358 ? -7.559 -29.713 -3.610 1.00 43.88 358 ALA A O 1
ATOM 2743 N N . VAL A 1 359 ? -6.618 -28.652 -5.359 1.00 47.56 359 VAL A N 1
ATOM 2744 C CA . VAL A 1 359 ? -6.054 -27.584 -4.552 1.00 43.28 359 VAL A CA 1
ATOM 2745 C C . VAL A 1 359 ? -7.163 -26.764 -3.891 1.00 40.50 359 VAL A C 1
ATOM 2746 O O . VAL A 1 359 ? -7.040 -26.363 -2.737 1.00 38.45 359 VAL A O 1
ATOM 2750 N N . GLY A 1 360 ? -8.252 -26.538 -4.623 1.00 42.18 360 GLY A N 1
ATOM 2751 C CA . GLY A 1 360 ? -9.394 -25.818 -4.089 1.00 39.59 360 GLY A CA 1
ATOM 2752 C C . GLY A 1 360 ? -9.994 -26.536 -2.896 1.00 41.39 360 GLY A C 1
ATOM 2753 O O . GLY A 1 360 ? -10.329 -25.916 -1.883 1.00 38.94 360 GLY A O 1
ATOM 2754 N N . LEU A 1 361 ? -10.121 -27.853 -3.012 1.00 41.27 361 LEU A N 1
ATOM 2755 C CA . LEU A 1 361 ? -10.614 -28.666 -1.911 1.00 40.69 361 LEU A CA 1
ATOM 2756 C C . LEU A 1 361 ? -9.654 -28.589 -0.727 1.00 39.62 361 LEU A C 1
ATOM 2757 O O . LEU A 1 361 ? -10.080 -28.512 0.422 1.00 35.88 361 LEU A O 1
ATOM 2762 N N . MET A 1 362 ? -8.357 -28.598 -1.019 1.00 38.70 362 MET A N 1
ATOM 2763 C CA . MET A 1 362 ? -7.343 -28.479 0.019 1.00 37.49 362 MET A CA 1
ATOM 2764 C C . MET A 1 362 ? -7.487 -27.165 0.796 1.00 38.69 362 MET A C 1
ATOM 2765 O O . MET A 1 362 ? -7.430 -27.160 2.022 1.00 37.30 362 MET A O 1
ATOM 2770 N N . PHE A 1 363 ? -7.673 -26.057 0.086 1.00 36.38 363 PHE A N 1
ATOM 2771 C CA . PHE A 1 363 ? -7.827 -24.763 0.754 1.00 34.83 363 PHE A CA 1
ATOM 2772 C C . PHE A 1 363 ? -9.076 -24.731 1.627 1.00 33.53 363 PHE A C 1
ATOM 2773 O O . PHE A 1 363 ? -9.069 -24.150 2.714 1.00 32.70 363 PHE A O 1
ATOM 2781 N N . ALA A 1 364 ? -10.149 -25.357 1.157 1.00 31.13 364 ALA A N 1
ATOM 2782 C CA . ALA A 1 364 ? -11.357 -25.462 1.965 1.00 29.95 364 ALA A CA 1
ATOM 2783 C C . ALA A 1 364 ? -11.053 -26.257 3.231 1.00 32.13 364 ALA A C 1
ATOM 2784 O O . ALA A 1 364 ? -11.467 -25.883 4.336 1.00 31.33 364 ALA A O 1
ATOM 2786 N N . GLY A 1 365 ? -10.308 -27.349 3.065 1.00 30.72 365 GLY A N 1
ATOM 2787 C CA . GLY A 1 365 ? -9.868 -28.141 4.198 1.00 31.21 365 GLY A CA 1
ATOM 2788 C C . GLY A 1 365 ? -9.054 -27.320 5.179 1.00 30.82 365 GLY A C 1
ATOM 2789 O O . GLY A 1 365 ? -9.300 -27.364 6.380 1.00 33.23 365 GLY A O 1
ATOM 2790 N N . LEU A 1 366 ? -8.090 -26.564 4.666 1.00 32.77 366 LEU A N 1
ATOM 2791 C CA . LEU A 1 366 ? -7.289 -25.675 5.501 1.00 35.06 366 LEU A CA 1
ATOM 2792 C C . LEU A 1 366 ? -8.146 -24.655 6.255 1.00 33.21 366 LEU A C 1
ATOM 2793 O O . LEU A 1 366 ? -7.828 -24.301 7.392 1.00 29.47 366 LEU A O 1
ATOM 2798 N N . SER A 1 367 ? -9.231 -24.190 5.632 1.00 29.20 367 SER A N 1
ATOM 2799 C CA . SER A 1 367 ? -10.090 -23.192 6.270 1.00 28.47 367 SER A CA 1
ATOM 2800 C C . SER A 1 367 ? -10.720 -23.760 7.543 1.00 28.56 367 SER A C 1
ATOM 2801 O O . SER A 1 367 ? -10.972 -23.023 8.499 1.00 27.37 367 SER A O 1
ATOM 2804 N N . PHE A 1 368 ? -10.965 -25.068 7.557 1.00 26.83 368 PHE A N 1
ATOM 2805 C CA . PHE A 1 368 ? -11.512 -25.714 8.746 1.00 27.71 368 PHE A CA 1
ATOM 2806 C C . PHE A 1 368 ? -10.411 -26.097 9.739 1.00 32.10 368 PHE A C 1
ATOM 2807 O O . PHE A 1 368 ? -10.595 -25.968 10.951 1.00 30.29 368 PHE A O 1
ATOM 2815 N N . LEU A 1 369 ? -9.272 -26.567 9.229 1.00 29.98 369 LEU A N 1
ATOM 2816 C CA . LEU A 1 369 ? -8.141 -26.891 10.099 1.00 32.90 369 LEU A CA 1
ATOM 2817 C C . LEU A 1 369 ? -7.707 -25.667 10.907 1.00 31.91 369 LEU A C 1
ATOM 2818 O O . LEU A 1 369 ? -7.355 -25.783 12.087 1.00 30.80 369 LEU A O 1
ATOM 2823 N N . LEU A 1 370 ? -7.746 -24.499 10.266 1.00 26.90 370 LEU A N 1
ATOM 2824 C CA . LEU A 1 370 ? -7.465 -23.233 10.940 1.00 28.09 370 LEU A CA 1
ATOM 2825 C C . LEU A 1 370 ? -8.372 -23.019 12.151 1.00 30.20 370 LEU A C 1
ATOM 2826 O O . LEU A 1 370 ? -7.921 -22.583 13.213 1.00 30.17 370 LEU A O 1
ATOM 2831 N N . MET A 1 371 ? -9.657 -23.314 11.973 1.00 26.19 371 MET A N 1
ATOM 2832 C CA . MET A 1 371 ? -10.659 -23.060 13.002 1.00 27.78 371 MET A CA 1
ATOM 2833 C C . MET A 1 371 ? -10.559 -24.032 14.172 1.00 27.08 371 MET A C 1
ATOM 2834 O O . MET A 1 371 ? -11.171 -23.813 15.218 1.00 29.55 371 MET A O 1
ATOM 2839 N N . ALA A 1 372 ? -9.792 -25.104 13.997 1.00 24.99 372 ALA A N 1
ATOM 2840 C CA . ALA A 1 372 ? -9.536 -26.038 15.090 1.00 26.65 372 ALA A CA 1
ATOM 2841 C C . ALA A 1 372 ? -8.498 -25.487 16.066 1.00 32.82 372 ALA A C 1
ATOM 2842 O O . ALA A 1 372 ? -8.402 -25.945 17.209 1.00 31.25 372 ALA A O 1
ATOM 2844 N N . ILE A 1 373 ? -7.716 -24.513 15.608 1.00 29.89 373 ILE A N 1
ATOM 2845 C CA . ILE A 1 373 ? -6.579 -24.025 16.384 1.00 33.99 373 ILE A CA 1
ATOM 2846 C C . ILE A 1 373 ? -6.977 -23.194 17.621 1.00 28.70 373 ILE A C 1
ATOM 2847 O O . ILE A 1 373 ? -6.428 -23.418 18.699 1.00 28.38 373 ILE A O 1
ATOM 2852 N N . PRO A 1 374 ? -7.918 -22.234 17.478 1.00 28.65 374 PRO A N 1
ATOM 2853 C CA . PRO A 1 374 ? -8.256 -21.450 18.677 1.00 27.29 374 PRO A CA 1
ATOM 2854 C C . PRO A 1 374 ? -8.769 -22.302 19.848 1.00 26.71 374 PRO A C 1
ATOM 2855 O O . PRO A 1 374 ? -8.325 -22.106 20.976 1.00 28.06 374 PRO A O 1
ATOM 2859 N N . GLY A 1 375 ? -9.665 -23.247 19.588 1.00 27.49 375 GLY A N 1
ATOM 2860 C CA . GLY A 1 375 ? -10.139 -24.126 20.646 1.00 27.05 375 GLY A CA 1
ATOM 2861 C C . GLY A 1 375 ? -9.042 -25.015 21.228 1.00 25.69 375 GLY A C 1
ATOM 2862 O O . GLY A 1 375 ? -8.998 -25.255 22.432 1.00 27.55 375 GLY A O 1
ATOM 2863 N N . ALA A 1 376 ? -8.141 -25.497 20.380 1.00 27.61 376 ALA A N 1
ATOM 2864 C CA . ALA A 1 376 ? -7.036 -26.341 20.848 1.00 31.86 376 ALA A CA 1
ATOM 2865 C C . ALA A 1 376 ? -6.040 -25.572 21.714 1.00 27.92 376 ALA A C 1
ATOM 2866 O O . ALA A 1 376 ? -5.447 -26.122 22.648 1.00 29.11 376 ALA A O 1
ATOM 2868 N N . LEU A 1 377 ? -5.846 -24.298 21.384 1.00 27.30 377 LEU A N 1
ATOM 2869 C CA . LEU A 1 377 ? -4.835 -23.477 22.045 1.00 28.02 377 LEU A CA 1
ATOM 2870 C C . LEU A 1 377 ? -5.368 -22.784 23.303 1.00 28.21 377 LEU A C 1
ATOM 2871 O O . LEU A 1 377 ? -4.689 -22.737 24.330 1.00 29.34 377 LEU A O 1
ATOM 2876 N N . TYR A 1 378 ? -6.584 -22.252 23.201 1.00 27.86 378 TYR A N 1
ATOM 2877 C CA . TYR A 1 378 ? -7.180 -21.400 24.235 1.00 28.78 378 TYR A CA 1
ATOM 2878 C C . TYR A 1 378 ? -8.288 -22.086 25.037 1.00 32.06 378 TYR A C 1
ATOM 2879 O O . TYR A 1 378 ? -8.713 -21.573 26.071 1.00 31.72 378 TYR A O 1
ATOM 2888 N N . GLY A 1 379 ? -8.774 -23.222 24.547 1.00 30.16 379 GLY A N 1
ATOM 2889 C CA . GLY A 1 379 ? -9.936 -23.860 25.139 1.00 31.13 379 GLY A CA 1
ATOM 2890 C C . GLY A 1 379 ? -11.188 -23.354 24.437 1.00 32.19 379 GLY A C 1
ATOM 2891 O O . GLY A 1 379 ? -11.128 -22.380 23.686 1.00 27.78 379 GLY A O 1
ATOM 2892 N N . THR A 1 380 ? -12.323 -24.005 24.676 1.00 31.09 380 THR A N 1
ATOM 2893 C CA . THR A 1 380 ? -13.556 -23.645 23.977 1.00 31.82 380 THR A CA 1
ATOM 2894 C C . THR A 1 380 ? -14.553 -22.875 24.854 1.00 34.02 380 THR A C 1
ATOM 2895 O O . THR A 1 380 ? -15.656 -22.566 24.412 1.00 38.80 380 THR A O 1
ATOM 2899 N N . SER A 1 381 ? -14.175 -22.562 26.086 1.00 36.50 381 SER A N 1
ATOM 2900 C CA . SER A 1 381 ? -15.117 -21.916 27.001 1.00 41.63 381 SER A CA 1
ATOM 2901 C C . SER A 1 381 ? -15.088 -20.384 26.936 1.00 41.54 381 SER A C 1
ATOM 2902 O O . SER A 1 381 ? -15.998 -19.727 27.440 1.00 41.08 381 SER A O 1
ATOM 2905 N N . GLY A 1 382 ? -14.043 -19.823 26.333 1.00 37.45 382 GLY A N 1
ATOM 2906 C CA . GLY A 1 382 ? -13.900 -18.380 26.256 1.00 36.99 382 GLY A CA 1
ATOM 2907 C C . GLY A 1 382 ? -14.292 -17.821 24.903 1.00 30.54 382 GLY A C 1
ATOM 2908 O O . GLY A 1 382 ? -15.067 -18.430 24.158 1.00 30.15 382 GLY A O 1
ATOM 2909 N N . LYS A 1 383 ? -13.762 -16.647 24.581 1.00 30.43 383 LYS A N 1
ATOM 2910 C CA . LYS A 1 383 ? -14.016 -16.038 23.278 1.00 34.31 383 LYS A CA 1
ATOM 2911 C C . LYS A 1 383 ? -12.701 -15.654 22.598 1.00 33.69 383 LYS A C 1
ATOM 2912 O O . LYS A 1 383 ? -11.705 -15.347 23.261 1.00 32.10 383 LYS A O 1
ATOM 2918 N N . VAL A 1 384 ? -12.689 -15.714 21.272 1.00 29.05 384 VAL A N 1
ATOM 2919 C CA . VAL A 1 384 ? -11.449 -15.521 20.540 1.00 28.28 384 VAL A CA 1
ATOM 2920 C C . VAL A 1 384 ? -11.590 -14.395 19.536 1.00 28.97 384 VAL A C 1
ATOM 2921 O O . VAL A 1 384 ? -12.684 -13.869 19.313 1.00 30.92 384 VAL A O 1
ATOM 2925 N N . SER A 1 385 ? -10.470 -14.023 18.935 1.00 32.48 385 SER A N 1
ATOM 2926 C CA . SER A 1 385 ? -10.450 -12.917 17.989 1.00 31.22 385 SER A CA 1
ATOM 2927 C C . SER A 1 385 ? -11.337 -13.171 16.774 1.00 30.10 385 SER A C 1
ATOM 2928 O O . SER A 1 385 ? -11.401 -14.291 16.268 1.00 29.95 385 SER A O 1
ATOM 2931 N N . PRO A 1 386 ? -12.021 -12.123 16.298 1.00 27.73 386 PRO A N 1
ATOM 2932 C CA . PRO A 1 386 ? -12.734 -12.192 15.016 1.00 28.14 386 PRO A CA 1
ATOM 2933 C C . PRO A 1 386 ? -11.826 -12.595 13.845 1.00 28.20 386 PRO A C 1
ATOM 2934 O O . PRO A 1 386 ? -12.323 -13.092 12.843 1.00 26.22 386 PRO A O 1
ATOM 2938 N N . LEU A 1 387 ? -10.520 -12.378 13.976 1.00 25.96 387 LEU A N 1
ATOM 2939 C CA . LEU A 1 387 ? -9.592 -12.637 12.883 1.00 26.72 387 LEU A CA 1
ATOM 2940 C C . LEU A 1 387 ? -9.477 -14.125 12.536 1.00 27.59 387 LEU A C 1
ATOM 2941 O O . LEU A 1 387 ? -9.028 -14.469 11.439 1.00 27.01 387 LEU A O 1
ATOM 2946 N N . TRP A 1 388 ? -9.868 -15.009 13.453 1.00 27.25 388 TRP A N 1
ATOM 2947 C CA . TRP A 1 388 ? -9.856 -16.435 13.128 1.00 27.87 388 TRP A CA 1
ATOM 2948 C C . TRP A 1 388 ? -10.854 -16.684 12.001 1.00 27.91 388 TRP A C 1
ATOM 2949 O O . TRP A 1 388 ? -10.532 -17.359 11.025 1.00 28.44 388 TRP A O 1
ATOM 2960 N N . LEU A 1 389 ? -12.048 -16.106 12.113 1.00 24.07 389 LEU A N 1
ATOM 2961 C CA . LEU A 1 389 ? -13.058 -16.286 11.073 1.00 25.73 389 LEU A CA 1
ATOM 2962 C C . LEU A 1 389 ? -12.660 -15.580 9.781 1.00 26.84 389 LEU A C 1
ATOM 2963 O O . LEU A 1 389 ? -12.931 -16.080 8.690 1.00 27.08 389 LEU A O 1
ATOM 2968 N N . VAL A 1 390 ? -12.012 -14.423 9.907 1.00 25.68 390 VAL A N 1
ATOM 2969 C CA . VAL A 1 390 ? -11.522 -13.709 8.734 1.00 27.81 390 VAL A CA 1
ATOM 2970 C C . VAL A 1 390 ? -10.546 -14.592 7.957 1.00 29.74 390 VAL A C 1
ATOM 2971 O O . VAL A 1 390 ? -10.657 -14.730 6.737 1.00 27.72 390 VAL A O 1
ATOM 2975 N N . GLY A 1 391 ? -9.606 -15.205 8.672 1.00 28.76 391 GLY A N 1
ATOM 2976 C CA . GLY A 1 391 ? -8.668 -16.135 8.058 1.00 30.92 391 GLY A CA 1
ATOM 2977 C C . GLY A 1 391 ? -9.345 -17.351 7.443 1.00 29.74 391 GLY A C 1
ATOM 2978 O O . GLY A 1 391 ? -8.927 -17.844 6.391 1.00 30.91 391 GLY A O 1
ATOM 2979 N N . SER A 1 392 ? -10.398 -17.843 8.089 1.00 28.37 392 SER A N 1
ATOM 2980 C CA . SER A 1 392 ? -11.110 -19.013 7.570 1.00 29.02 392 SER A CA 1
ATOM 2981 C C . SER A 1 392 ? -11.800 -18.680 6.248 1.00 27.72 392 SER A C 1
ATOM 2982 O O . SER A 1 392 ? -11.655 -19.401 5.256 1.00 27.24 392 SER A O 1
ATOM 2985 N N . TRP A 1 393 ? -12.549 -17.584 6.230 1.00 24.59 393 TRP A N 1
ATOM 2986 C CA . TRP A 1 393 ? -13.214 -17.170 5.004 1.00 26.59 393 TRP A CA 1
ATOM 2987 C C . TRP A 1 393 ? -12.188 -16.834 3.930 1.00 28.00 393 TRP A C 1
ATOM 2988 O O . TRP A 1 393 ? -12.403 -17.128 2.752 1.00 29.35 393 TRP A O 1
ATOM 2999 N N . ALA A 1 394 ? -11.059 -16.257 4.334 1.00 23.16 394 ALA A N 1
ATOM 3000 C CA . ALA A 1 394 ? -9.994 -15.962 3.378 1.00 29.66 394 ALA A CA 1
ATOM 3001 C C . ALA A 1 394 ? -9.541 -17.225 2.639 1.00 31.59 394 ALA A C 1
ATOM 3002 O O . ALA A 1 394 ? -9.306 -17.201 1.424 1.00 31.35 394 ALA A O 1
ATOM 3004 N N . LEU A 1 395 ? -9.432 -18.326 3.378 1.00 31.70 395 LEU A N 1
ATOM 3005 C CA . LEU A 1 395 ? -8.952 -19.595 2.829 1.00 29.62 395 LEU A CA 1
ATOM 3006 C C . LEU A 1 395 ? -9.984 -20.319 1.969 1.00 29.93 395 LEU A C 1
ATOM 3007 O O . LEU A 1 395 ? -9.661 -20.823 0.896 1.00 30.96 395 LEU A O 1
ATOM 3012 N N . VAL A 1 396 ? -11.223 -20.385 2.442 1.00 29.31 396 VAL A N 1
ATOM 3013 C CA . VAL A 1 396 ? -12.243 -21.124 1.717 1.00 29.01 396 VAL A CA 1
ATOM 3014 C C . VAL A 1 396 ? -12.582 -20.402 0.404 1.00 31.36 396 VAL A C 1
ATOM 3015 O O . VAL A 1 396 ? -12.816 -21.045 -0.627 1.00 27.50 396 VAL A O 1
ATOM 3019 N N . ILE A 1 397 ? -12.570 -19.071 0.422 1.00 28.61 397 ILE A N 1
ATOM 3020 C CA . ILE A 1 397 ? -12.853 -18.316 -0.796 1.00 30.07 397 ILE A CA 1
ATOM 3021 C C . ILE A 1 397 ? -11.701 -18.452 -1.789 1.00 32.57 397 ILE A C 1
ATOM 3022 O O . ILE A 1 397 ? -11.905 -18.452 -3.005 1.00 32.56 397 ILE A O 1
ATOM 3027 N N . LEU A 1 398 ? -10.487 -18.598 -1.271 1.00 35.43 398 LEU A N 1
ATOM 3028 C CA . LEU A 1 398 ? -9.347 -18.880 -2.133 1.00 37.02 398 LEU A CA 1
ATOM 3029 C C . LEU A 1 398 ? -9.619 -20.180 -2.904 1.00 35.19 398 LEU A C 1
ATOM 3030 O O . LEU A 1 398 ? -9.366 -20.275 -4.109 1.00 36.99 398 LEU A O 1
ATOM 3035 N N . GLY A 1 399 ? -10.171 -21.164 -2.199 1.00 32.41 399 GLY A N 1
ATOM 3036 C CA . GLY A 1 399 ? -10.571 -22.419 -2.808 1.00 34.77 399 GLY A CA 1
ATOM 3037 C C . GLY A 1 399 ? -11.677 -22.246 -3.830 1.00 35.30 399 GLY A C 1
ATOM 3038 O O . GLY A 1 399 ? -11.673 -22.902 -4.876 1.00 35.69 399 GLY A O 1
ATOM 3039 N N . GLU A 1 400 ? -12.627 -21.359 -3.539 1.00 30.52 400 GLU A N 1
ATOM 3040 C CA . GLU A 1 400 ? -13.701 -21.079 -4.486 1.00 34.62 400 GLU A CA 1
ATOM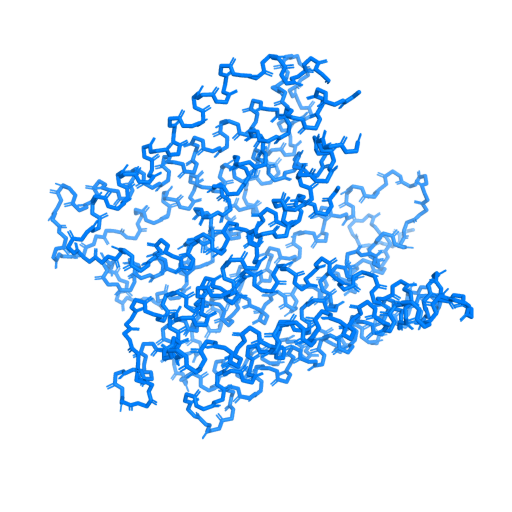 3041 C C . GLU A 1 400 ? -13.157 -20.533 -5.805 1.00 33.54 400 GLU A C 1
ATOM 3042 O O . GLU A 1 400 ? -13.610 -20.925 -6.883 1.00 34.86 400 GLU A O 1
ATOM 3048 N N . MET A 1 401 ? -12.174 -19.641 -5.716 1.00 33.84 401 MET A N 1
ATOM 3049 C CA . MET A 1 401 ? -11.560 -19.045 -6.903 1.00 32.16 401 MET A CA 1
ATOM 3050 C C . MET A 1 401 ? -10.942 -20.092 -7.828 1.00 36.27 401 MET A C 1
ATOM 3051 O O . MET A 1 401 ? -10.824 -19.879 -9.040 1.00 35.37 401 MET A O 1
ATOM 3056 N N . LEU A 1 402 ? -10.542 -21.221 -7.252 1.00 35.25 402 LEU A N 1
ATOM 3057 C CA . LEU A 1 402 ? -9.911 -22.283 -8.026 1.00 41.19 402 LEU A CA 1
ATOM 3058 C C . LEU A 1 402 ? -10.929 -23.256 -8.614 1.00 42.34 402 LEU A C 1
ATOM 3059 O O . LEU A 1 402 ? -10.763 -23.732 -9.733 1.00 45.59 402 LEU A O 1
ATOM 3064 N N . ILE A 1 403 ? -11.986 -23.547 -7.864 1.00 39.51 403 ILE A N 1
ATOM 3065 C CA . ILE A 1 403 ? -12.914 -24.588 -8.278 1.00 42.56 403 ILE A CA 1
ATOM 3066 C C . ILE A 1 403 ? -14.115 -24.044 -9.058 1.00 50.24 403 ILE A C 1
ATOM 3067 O O . ILE A 1 403 ? -14.559 -24.662 -10.025 1.00 50.75 403 ILE A O 1
ATOM 3072 N N . SER A 1 404 ? -14.618 -22.879 -8.662 1.00 53.57 404 SER A N 1
ATOM 3073 C CA . SER A 1 404 ? -15.860 -22.354 -9.228 1.00 54.18 404 SER A CA 1
ATOM 3074 C C . SER A 1 404 ? -15.766 -21.926 -10.705 1.00 52.55 404 SER A C 1
ATOM 3075 O O . SER A 1 404 ? -16.632 -22.304 -11.492 1.00 49.75 404 SER A O 1
ATOM 3078 N N . PRO A 1 405 ? -14.735 -21.140 -11.092 1.00 54.69 405 PRO A N 1
ATOM 3079 C CA . PRO A 1 405 ? -14.721 -20.687 -12.494 1.00 56.91 405 PRO A CA 1
ATOM 3080 C C . PRO A 1 405 ? -14.533 -21.791 -13.542 1.00 57.24 405 PRO A C 1
ATOM 3081 O O . PRO A 1 405 ? -14.895 -21.577 -14.699 1.00 56.30 405 PRO A O 1
ATOM 3085 N N . VAL A 1 406 ? -13.979 -22.938 -13.157 1.00 58.05 406 VAL A N 1
ATOM 3086 C CA . VAL A 1 406 ? -13.753 -24.020 -14.116 1.00 63.18 406 VAL A CA 1
ATOM 3087 C C . VAL A 1 406 ? -14.709 -25.191 -13.912 1.00 65.96 406 VAL A C 1
ATOM 3088 O O . VAL A 1 406 ? -14.622 -26.196 -14.619 1.00 67.75 406 VAL A O 1
ATOM 3092 N N . GLY A 1 407 ? -15.616 -25.055 -12.948 1.00 67.28 407 GLY A N 1
ATOM 3093 C CA . GLY A 1 407 ? -16.544 -26.121 -12.607 1.00 70.77 407 GLY A CA 1
ATOM 3094 C C . GLY A 1 407 ? -17.425 -26.579 -13.756 1.00 75.24 407 GLY A C 1
ATOM 3095 O O . GLY A 1 407 ? -17.399 -27.749 -14.143 1.00 74.54 407 GLY A O 1
ATOM 3096 N N . LEU A 1 408 ? -18.211 -25.654 -14.299 1.00 76.61 408 LEU A N 1
ATOM 3097 C CA . LEU A 1 408 ? -19.075 -25.953 -15.435 1.00 76.92 408 LEU A CA 1
ATOM 3098 C C . LEU A 1 408 ? -18.234 -26.273 -16.665 1.00 77.52 408 LEU A C 1
ATOM 3099 O O . LEU A 1 408 ? -18.640 -27.058 -17.522 1.00 75.65 408 LEU A O 1
ATOM 3104 N N . SER A 1 409 ? -17.051 -25.670 -16.729 1.00 78.43 409 SER A N 1
ATOM 3105 C CA . SER A 1 409 ? -16.139 -25.854 -17.853 1.00 80.70 409 SER A CA 1
ATOM 3106 C C . SER A 1 409 ? -15.641 -27.294 -17.971 1.00 80.12 409 SER A C 1
ATOM 3107 O O . SER A 1 409 ? -15.826 -27.939 -19.004 1.00 79.16 409 SER A O 1
ATOM 3110 N N . VAL A 1 410 ? -15.008 -27.792 -16.913 1.00 78.90 410 VAL A N 1
ATOM 3111 C CA . VAL A 1 410 ? -14.439 -29.135 -16.931 1.00 79.94 410 VAL A CA 1
ATOM 3112 C C . VAL A 1 410 ? -15.539 -30.194 -17.016 1.00 80.47 410 VAL A C 1
ATOM 3113 O O . VAL A 1 410 ? -15.330 -31.274 -17.573 1.00 85.39 410 VAL A O 1
ATOM 3117 N N . THR A 1 411 ? -16.716 -29.875 -16.486 1.00 74.32 411 THR A N 1
ATOM 3118 C CA . THR A 1 411 ? -17.845 -30.795 -16.541 1.00 74.04 411 THR A CA 1
ATOM 3119 C C . THR A 1 411 ? -18.358 -30.931 -17.972 1.00 74.06 411 THR A C 1
ATOM 3120 O O . THR A 1 411 ? -18.496 -32.039 -18.488 1.00 76.14 411 THR A O 1
ATOM 3124 N N . MET A 1 424 ? -24.270 -31.392 -17.461 1.00 69.50 424 MET A N 1
ATOM 3125 C CA . MET A 1 424 ? -24.130 -30.002 -17.049 1.00 67.89 424 MET A CA 1
ATOM 3126 C C . MET A 1 424 ? -24.864 -29.721 -15.746 1.00 69.15 424 MET A C 1
ATOM 3127 O O . MET A 1 424 ? -24.299 -29.122 -14.829 1.00 66.12 424 MET A O 1
ATOM 3132 N N . SER A 1 425 ? -26.120 -30.154 -15.672 1.00 72.63 425 SER A N 1
ATOM 3133 C CA . SER A 1 425 ? -26.959 -29.896 -14.506 1.00 71.04 425 SER A CA 1
ATOM 3134 C C . SER A 1 425 ? -26.318 -30.420 -13.225 1.00 71.15 425 SER A C 1
ATOM 3135 O O . SER A 1 425 ? -26.516 -29.855 -12.147 1.00 71.57 425 SER A O 1
ATOM 3138 N N . MET A 1 426 ? -25.539 -31.490 -13.352 1.00 67.52 426 MET A N 1
ATOM 3139 C CA . MET A 1 426 ? -24.882 -32.095 -12.200 1.00 65.87 426 MET A CA 1
ATOM 3140 C C . MET A 1 426 ? -23.866 -31.157 -11.553 1.00 63.20 426 MET A C 1
ATOM 3141 O O . MET A 1 426 ? -23.593 -31.272 -10.358 1.00 57.43 426 MET A O 1
ATOM 3146 N N . TRP A 1 427 ? -23.308 -30.232 -12.330 1.00 64.13 427 TRP A N 1
ATOM 3147 C CA . TRP A 1 427 ? -22.438 -29.217 -11.749 1.00 60.93 427 TRP A CA 1
ATOM 3148 C C . TRP A 1 427 ? -23.238 -28.298 -10.829 1.00 54.36 427 TRP A C 1
ATOM 3149 O O . TRP A 1 427 ? -22.828 -28.031 -9.703 1.00 50.62 427 TRP A O 1
ATOM 3160 N N . PHE A 1 428 ? -24.380 -27.822 -11.318 1.00 62.31 428 PHE A N 1
ATOM 3161 C CA . PHE A 1 428 ? -25.249 -26.947 -10.533 1.00 64.07 428 PHE A CA 1
ATOM 3162 C C . PHE A 1 428 ? -25.858 -27.711 -9.361 1.00 62.18 428 PHE A C 1
ATOM 3163 O O . PHE A 1 428 ? -26.265 -27.123 -8.356 1.00 66.28 428 PHE A O 1
ATOM 3171 N N . LEU A 1 429 ? -25.912 -29.030 -9.500 1.00 48.06 429 LEU A N 1
ATOM 3172 C CA . LEU A 1 429 ? -26.425 -29.894 -8.447 1.00 42.65 429 LEU A CA 1
ATOM 3173 C C . LEU A 1 429 ? -25.402 -30.101 -7.339 1.00 36.84 429 LEU A C 1
ATOM 3174 O O . LEU A 1 429 ? -25.769 -30.459 -6.223 1.00 38.00 429 LEU A O 1
ATOM 3179 N N . SER A 1 430 ? -24.125 -29.888 -7.648 1.00 33.84 430 SER A N 1
ATOM 3180 C CA . SER A 1 430 ? -23.062 -30.117 -6.670 1.00 35.91 430 SER A CA 1
ATOM 3181 C C . SER A 1 430 ? -23.256 -29.265 -5.409 1.00 32.93 430 SER A C 1
ATOM 3182 O O . SER A 1 430 ? -23.002 -29.728 -4.298 1.00 31.05 430 SER A O 1
ATOM 3185 N N . SER A 1 431 ? -23.716 -28.030 -5.575 1.00 30.34 431 SER A N 1
ATOM 3186 C CA . SER A 1 431 ? -23.951 -27.181 -4.413 1.00 28.00 431 SER A CA 1
ATOM 3187 C C . SER A 1 431 ? -25.187 -27.645 -3.634 1.00 27.56 431 SER A C 1
ATOM 3188 O O . SER A 1 431 ? -25.194 -27.610 -2.409 1.00 28.87 431 SER A O 1
ATOM 3191 N N . SER A 1 432 ? -26.222 -28.096 -4.337 1.00 27.65 432 SER A N 1
ATOM 3192 C CA . SER A 1 432 ? -27.395 -28.652 -3.660 1.00 30.22 432 SER A CA 1
ATOM 3193 C C . SER A 1 432 ? -27.019 -29.890 -2.835 1.00 31.15 432 SER A C 1
ATOM 3194 O O . SER A 1 432 ? -27.425 -30.028 -1.679 1.00 31.58 432 SER A O 1
ATOM 3197 N N . VAL A 1 433 ? -26.237 -30.784 -3.433 1.00 35.40 433 VAL A N 1
ATOM 3198 C CA . VAL A 1 433 ? -25.804 -32.010 -2.754 1.00 33.86 433 VAL A CA 1
ATOM 3199 C C . VAL A 1 433 ? -24.887 -31.689 -1.578 1.00 30.31 433 VAL A C 1
ATOM 3200 O O . VAL A 1 433 ? -24.993 -32.296 -0.506 1.00 31.40 433 VAL A O 1
ATOM 3204 N N . GLY A 1 434 ? -23.995 -30.720 -1.770 1.00 28.23 434 GLY A N 1
ATOM 3205 C CA . GLY A 1 434 ? -23.121 -30.287 -0.692 1.00 28.75 434 GLY A CA 1
ATOM 3206 C C . GLY A 1 434 ? -23.915 -29.775 0.498 1.00 28.17 434 GLY A C 1
ATOM 3207 O O . GLY A 1 434 ? -23.602 -30.079 1.655 1.00 24.96 434 GLY A O 1
ATOM 3208 N N . SER A 1 435 ? -24.963 -29.010 0.211 1.00 27.58 435 SER A N 1
ATOM 3209 C CA . SER A 1 435 ? -25.806 -28.455 1.262 1.00 30.33 435 SER A CA 1
ATOM 3210 C C . SER A 1 435 ? -26.649 -29.529 1.933 1.00 29.27 435 SER A C 1
ATOM 3211 O O . SER A 1 435 ? -26.963 -29.416 3.110 1.00 29.54 435 SER A O 1
ATOM 3214 N N . ALA A 1 436 ? -27.026 -30.558 1.173 1.00 30.56 436 ALA A N 1
ATOM 3215 C CA . ALA A 1 436 ? -27.796 -31.672 1.726 1.00 32.14 436 ALA A CA 1
ATOM 3216 C C . ALA A 1 436 ? -26.934 -32.486 2.687 1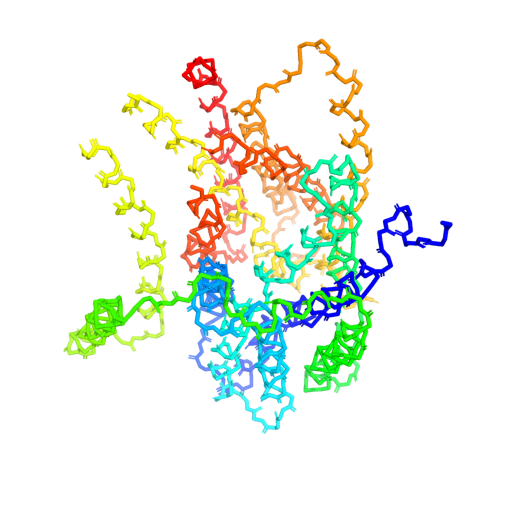.00 31.97 436 ALA A C 1
ATOM 3217 O O . ALA A 1 436 ? -27.386 -32.892 3.756 1.00 31.05 436 ALA A O 1
ATOM 3219 N N . LEU A 1 437 ? -25.681 -32.704 2.300 1.00 33.35 437 LEU A N 1
ATOM 3220 C CA . LEU A 1 437 ? -24.689 -33.307 3.181 1.00 29.96 437 LEU A CA 1
ATOM 3221 C C . LEU A 1 437 ? -24.563 -32.508 4.479 1.00 30.90 437 LEU A C 1
ATOM 3222 O O . LEU A 1 437 ? -24.527 -33.082 5.576 1.00 30.54 437 LEU A O 1
ATOM 3227 N N . ASN A 1 438 ? -24.514 -31.184 4.347 1.00 26.69 438 ASN A N 1
ATOM 3228 C CA . ASN A 1 438 ? -24.440 -30.294 5.502 1.00 28.11 438 ASN A CA 1
ATOM 3229 C C . ASN A 1 438 ? -25.607 -30.478 6.467 1.00 26.70 438 ASN A C 1
ATOM 3230 O O . ASN A 1 438 ? -25.432 -30.399 7.675 1.00 30.11 438 ASN A O 1
ATOM 3235 N N . ALA A 1 439 ? -26.795 -30.721 5.929 1.00 26.45 439 ALA A N 1
ATOM 3236 C CA . ALA A 1 439 ? -27.980 -30.897 6.765 1.00 29.08 439 ALA A CA 1
ATOM 3237 C C . ALA A 1 439 ? -27.768 -32.018 7.789 1.00 34.27 439 ALA A C 1
ATOM 3238 O O . ALA A 1 439 ? -28.285 -31.957 8.908 1.00 31.60 439 ALA A O 1
ATOM 3240 N N . GLN A 1 440 ? -26.990 -33.028 7.400 1.00 31.70 440 GLN A N 1
ATOM 3241 C CA . GLN A 1 440 ? -26.576 -34.090 8.316 1.00 32.83 440 GLN A CA 1
ATOM 3242 C C . GLN A 1 440 ? -25.407 -33.664 9.204 1.00 33.63 440 GLN A C 1
ATOM 3243 O O . GLN A 1 440 ? -25.455 -33.804 10.427 1.00 37.65 440 GLN A O 1
ATOM 3249 N N . LEU A 1 441 ? -24.356 -33.143 8.580 1.00 28.79 441 LEU A N 1
ATOM 3250 C CA . LEU A 1 441 ? -23.096 -32.893 9.278 1.00 30.33 441 LEU A CA 1
ATOM 3251 C C . LEU A 1 441 ? -23.168 -31.807 10.357 1.00 30.18 441 LEU A C 1
ATOM 3252 O O . LEU A 1 441 ? -22.572 -31.959 11.426 1.00 31.26 441 LEU A O 1
ATOM 3257 N N . VAL A 1 442 ? -23.891 -30.721 10.090 1.00 31.07 442 VAL A N 1
ATOM 3258 C CA . VAL A 1 442 ? -23.860 -29.573 10.992 1.00 30.28 442 VAL A CA 1
ATOM 3259 C C . VAL A 1 442 ? -24.489 -29.899 12.351 1.00 30.18 442 VAL A C 1
ATOM 3260 O O . VAL A 1 442 ? -24.196 -29.237 13.348 1.00 28.05 442 VAL A O 1
ATOM 3264 N N . THR A 1 443 ? -25.314 -30.943 12.406 1.00 32.06 443 THR A N 1
ATOM 3265 C CA . THR A 1 443 ? -25.898 -31.367 13.676 1.00 35.37 443 THR A CA 1
ATOM 3266 C C . THR A 1 443 ? -24.838 -31.937 14.619 1.00 36.64 443 THR A C 1
ATOM 3267 O O . THR A 1 443 ? -25.113 -32.163 15.798 1.00 38.92 443 THR A O 1
ATOM 3271 N N . LEU A 1 444 ? -23.639 -32.184 14.094 1.00 32.14 444 LEU A N 1
ATOM 3272 C CA . LEU A 1 444 ? -22.537 -32.708 14.899 1.00 33.05 444 LEU A CA 1
ATOM 3273 C C . LEU A 1 444 ? -21.753 -31.598 15.591 1.00 32.67 444 LEU A C 1
ATOM 3274 O O . LEU A 1 444 ? -20.978 -31.857 16.518 1.00 32.21 444 LEU A O 1
ATOM 3279 N N . TYR A 1 445 ? -21.943 -30.363 15.135 1.00 31.48 445 TYR A N 1
ATOM 3280 C CA . TYR A 1 445 ? -21.154 -29.255 15.650 1.00 31.01 445 TYR A CA 1
ATOM 3281 C C . TYR A 1 445 ? -21.740 -28.690 16.945 1.00 34.06 445 TYR A C 1
ATOM 3282 O O . TYR A 1 445 ? -22.921 -28.352 17.012 1.00 35.79 445 TYR A O 1
ATOM 3291 N N . ASN A 1 446 ? -20.889 -28.599 17.963 1.00 36.10 446 ASN A N 1
ATOM 3292 C CA . ASN A 1 446 ? -21.185 -27.901 19.217 1.00 39.45 446 ASN A CA 1
ATOM 3293 C C . ASN A 1 446 ? -19.874 -27.598 19.941 1.00 42.62 446 ASN A C 1
ATOM 3294 O O . ASN A 1 446 ? -18.800 -27.978 19.464 1.00 42.24 446 ASN A O 1
ATOM 3299 N N . ALA A 1 447 ? -19.953 -26.919 21.084 1.00 45.27 447 ALA A N 1
ATOM 3300 C CA . ALA A 1 447 ? -18.751 -26.524 21.814 1.00 43.73 447 ALA A CA 1
ATOM 3301 C C . ALA A 1 447 ? -17.905 -27.727 22.224 1.00 41.64 447 ALA A C 1
ATOM 3302 O O . ALA A 1 447 ? -16.678 -27.688 22.139 1.00 45.01 447 ALA A O 1
ATOM 3304 N N . LYS A 1 448 ? -18.562 -28.793 22.669 1.00 44.79 448 LYS A N 1
ATOM 3305 C CA . LYS A 1 448 ? -17.858 -30.012 23.062 1.00 47.67 448 LYS A CA 1
ATOM 3306 C C . LYS A 1 448 ? -17.110 -30.645 21.889 1.00 43.15 448 LYS A C 1
ATOM 3307 O O . LYS A 1 448 ? -16.013 -31.172 22.052 1.00 43.80 448 LYS A O 1
ATOM 3313 N N . SER A 1 449 ? -17.710 -30.583 20.706 1.00 38.41 449 SER A N 1
ATOM 3314 C CA . SER A 1 449 ? -17.170 -31.266 19.532 1.00 36.50 449 SER A CA 1
ATOM 3315 C C . SER A 1 449 ? -16.358 -30.341 18.622 1.00 31.47 449 SER A C 1
ATOM 3316 O O . SER A 1 449 ? -15.794 -30.790 17.621 1.00 31.15 449 SER A O 1
ATOM 3319 N N . GLU A 1 450 ? -16.306 -29.059 18.977 1.00 30.00 450 GLU A N 1
ATOM 3320 C CA . GLU A 1 450 ? -15.761 -28.020 18.098 1.00 29.43 450 GLU A CA 1
ATOM 3321 C C . GLU A 1 450 ? -14.424 -28.378 17.460 1.00 28.39 450 GLU A C 1
ATOM 3322 O O . GLU A 1 450 ? -14.286 -28.389 16.233 1.00 28.33 450 GLU A O 1
ATOM 3328 N N . VAL A 1 451 ? -13.440 -28.683 18.293 1.00 27.66 451 VAL A N 1
ATOM 3329 C CA . VAL A 1 451 ? -12.097 -28.913 17.795 1.00 27.81 451 VAL A CA 1
ATOM 3330 C C . VAL A 1 451 ? -12.043 -30.171 16.931 1.00 33.14 451 VAL A C 1
ATOM 3331 O O . VAL A 1 451 ? -11.419 -30.170 15.871 1.00 32.72 451 VAL A O 1
ATOM 3335 N N . ALA A 1 452 ? -12.714 -31.230 17.375 1.00 32.95 452 ALA A N 1
ATOM 3336 C CA . ALA A 1 452 ? -12.726 -32.486 16.621 1.00 35.76 452 ALA A CA 1
ATOM 3337 C C . ALA A 1 452 ? -13.464 -32.333 15.299 1.00 34.57 452 ALA A C 1
ATOM 3338 O O . ALA A 1 452 ? -13.058 -32.915 14.292 1.00 34.19 452 ALA A O 1
ATOM 3340 N N . TYR A 1 453 ? -14.543 -31.552 15.312 1.00 31.98 453 TYR A N 1
ATOM 3341 C CA . TYR A 1 453 ? -15.351 -31.294 14.117 1.00 32.38 453 TYR A CA 1
ATOM 3342 C C . TYR A 1 453 ? -14.524 -30.605 13.038 1.00 32.14 453 TYR A C 1
ATOM 3343 O O . TYR A 1 453 ? -14.461 -31.064 11.894 1.00 30.78 453 TYR A O 1
ATOM 3352 N N . PHE A 1 454 ? -13.902 -29.490 13.407 1.00 29.88 454 PHE A N 1
ATOM 3353 C CA . PHE A 1 454 ? -13.067 -28.738 12.479 1.00 29.32 454 PHE A CA 1
ATOM 3354 C C . PHE A 1 454 ? -11.850 -29.554 12.013 1.00 30.42 454 PHE A C 1
ATOM 3355 O O . PHE A 1 454 ? -11.526 -29.556 10.831 1.00 31.05 454 PHE A O 1
ATOM 3363 N N . SER A 1 455 ? -11.179 -30.242 12.938 1.00 26.32 455 SER A N 1
ATOM 3364 C CA A SER A 1 455 ? -9.994 -31.026 12.600 0.48 31.38 455 SER A CA 1
ATOM 3365 C CA B SER A 1 455 ? -9.987 -31.008 12.581 0.52 31.57 455 SER A CA 1
ATOM 3366 C C . SER A 1 455 ? -10.334 -32.187 11.668 1.00 34.86 455 SER A C 1
ATOM 3367 O O . SER A 1 455 ? -9.677 -32.390 10.641 1.00 35.20 455 SER A O 1
ATOM 3372 N N . TYR A 1 456 ? -11.363 -32.946 12.039 1.00 30.56 456 TYR A N 1
ATOM 3373 C CA . TYR A 1 456 ? -11.771 -34.132 11.276 1.00 36.53 456 TYR A CA 1
ATOM 3374 C C . TYR A 1 456 ? -12.176 -33.780 9.844 1.00 34.18 456 TYR A C 1
ATOM 3375 O O . TYR A 1 456 ? -11.634 -34.328 8.888 1.00 35.60 456 TYR A O 1
ATOM 3384 N N . PHE A 1 457 ? -13.131 -32.867 9.691 1.00 31.84 457 PHE A N 1
ATOM 3385 C CA . PHE A 1 457 ? -13.636 -32.568 8.356 1.00 33.09 457 PHE A CA 1
ATOM 3386 C C . PHE A 1 457 ? -12.628 -31.759 7.534 1.00 34.75 457 PHE A C 1
ATOM 3387 O O . PHE A 1 457 ? -12.536 -31.924 6.314 1.00 36.76 457 PHE A O 1
ATOM 3395 N N . GLY A 1 458 ? -11.846 -30.921 8.207 1.00 32.15 458 GLY A N 1
ATOM 3396 C CA . GLY A 1 458 ? -10.763 -30.202 7.558 1.00 30.85 458 GLY A CA 1
ATOM 3397 C C . GLY A 1 458 ? -9.674 -31.127 7.035 1.00 35.86 458 GLY A C 1
ATOM 3398 O O . GLY A 1 458 ? -9.264 -31.026 5.879 1.00 39.84 458 GLY A O 1
ATOM 3399 N N . LEU A 1 459 ? -9.197 -32.031 7.885 1.00 35.46 459 LEU A N 1
ATOM 3400 C CA . LEU A 1 459 ? -8.161 -32.974 7.478 1.00 37.23 459 LEU A CA 1
ATOM 3401 C C . LEU A 1 459 ? -8.682 -33.913 6.404 1.00 40.20 459 LEU A C 1
ATOM 3402 O O . LEU A 1 459 ? -7.975 -34.237 5.447 1.00 42.19 459 LEU A O 1
ATOM 3407 N N . GLY A 1 460 ? -9.923 -34.354 6.570 1.00 41.01 460 GLY A N 1
ATOM 3408 C CA . GLY A 1 460 ? -10.538 -35.245 5.606 1.00 40.39 460 GLY A CA 1
ATOM 3409 C C . GLY A 1 460 ? -10.567 -34.609 4.232 1.00 41.2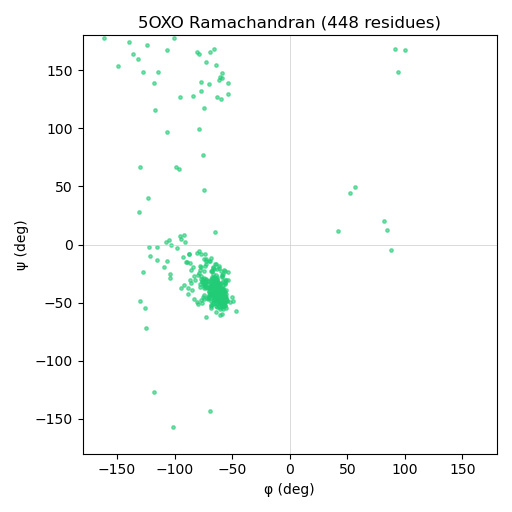2 460 GLY A C 1
ATOM 3410 O O . GLY A 1 460 ? -10.282 -35.263 3.233 1.00 44.11 460 GLY A O 1
ATOM 3411 N N . SER A 1 461 ? -10.900 -33.322 4.185 1.00 38.65 461 SER A N 1
ATOM 3412 C CA . SER A 1 461 ? -10.962 -32.597 2.922 1.00 38.86 461 SER A CA 1
ATOM 3413 C C . SER A 1 461 ? -9.583 -32.420 2.285 1.00 39.76 461 SER A C 1
ATOM 3414 O O . SER A 1 461 ? -9.445 -32.512 1.067 1.00 42.10 461 SER A O 1
ATOM 3417 N N . VAL A 1 462 ? -8.570 -32.156 3.103 1.00 40.19 462 VAL A N 1
ATOM 3418 C CA . VAL A 1 462 ? -7.208 -32.008 2.595 1.00 41.49 462 VAL A CA 1
ATOM 3419 C C . VAL A 1 462 ? -6.708 -33.321 1.992 1.00 43.83 462 VAL A C 1
ATOM 3420 O O . VAL A 1 462 ? -6.084 -33.335 0.925 1.00 44.27 462 VAL A O 1
ATOM 3424 N N . VAL A 1 463 ? -6.999 -34.423 2.678 1.00 44.14 463 VAL A N 1
ATOM 3425 C CA . VAL A 1 463 ? -6.576 -35.743 2.224 1.00 46.98 463 VAL A CA 1
ATOM 3426 C C . VAL A 1 463 ? -7.192 -36.086 0.871 1.00 47.43 463 VAL A C 1
ATOM 3427 O O . VAL A 1 463 ? -6.494 -36.538 -0.034 1.00 45.31 463 VAL A O 1
ATOM 3431 N N . LEU A 1 464 ? -8.495 -35.860 0.731 1.00 45.00 464 LEU A N 1
ATOM 3432 C CA . LEU A 1 464 ? -9.164 -36.141 -0.538 1.00 48.41 464 LEU A CA 1
ATOM 3433 C C . LEU A 1 464 ? -8.659 -35.209 -1.635 1.00 48.66 464 LEU A C 1
ATOM 3434 O O . LEU A 1 464 ? -8.659 -35.566 -2.811 1.00 50.01 464 LEU A O 1
ATOM 3439 N N . GLY A 1 465 ? -8.218 -34.018 -1.243 1.00 49.41 465 GLY A N 1
ATOM 3440 C CA . GLY A 1 465 ? -7.575 -33.112 -2.176 1.00 47.48 465 GLY A CA 1
ATOM 3441 C C . GLY A 1 465 ? -6.276 -33.727 -2.664 1.00 50.13 465 GLY A C 1
ATOM 3442 O O . GLY A 1 465 ? -5.954 -33.678 -3.853 1.00 51.56 465 GLY A O 1
ATOM 3443 N N . ILE A 1 466 ? -5.533 -34.321 -1.735 1.00 50.00 466 ILE A N 1
ATOM 3444 C CA . ILE A 1 466 ? -4.271 -34.968 -2.064 1.00 52.06 466 ILE A CA 1
ATOM 3445 C C . ILE A 1 466 ? -4.513 -36.182 -2.962 1.00 52.58 466 ILE A C 1
ATOM 3446 O O . ILE A 1 466 ? -3.764 -36.416 -3.911 1.00 55.78 466 ILE A O 1
ATOM 3451 N N . VAL A 1 467 ? -5.573 -36.934 -2.676 1.00 49.86 467 VAL A N 1
ATOM 3452 C CA . VAL A 1 467 ? -5.943 -38.076 -3.511 1.00 52.65 467 VAL A CA 1
ATOM 3453 C C . VAL A 1 467 ? -6.238 -37.626 -4.939 1.00 52.39 467 VAL A C 1
ATOM 3454 O O . VAL A 1 467 ? -5.816 -38.266 -5.908 1.00 57.57 467 VAL A O 1
ATOM 3458 N N . LEU A 1 468 ? -6.953 -36.511 -5.062 1.00 48.89 468 LEU A N 1
ATOM 3459 C CA . LEU A 1 468 ? -7.335 -35.987 -6.368 1.00 48.07 468 LEU A CA 1
ATOM 3460 C C . LEU A 1 468 ? -6.111 -35.554 -7.167 1.00 51.22 468 LEU A C 1
ATOM 3461 O O . LEU A 1 468 ? -6.067 -35.727 -8.388 1.00 54.86 468 LEU A O 1
ATOM 3466 N N . VAL A 1 469 ? -5.118 -34.999 -6.478 1.00 52.95 469 VAL A N 1
ATOM 3467 C CA . VAL A 1 469 ? -3.850 -34.658 -7.120 1.00 59.09 469 VAL A CA 1
ATOM 3468 C C . VAL A 1 469 ? -3.211 -35.895 -7.746 1.00 61.66 469 VAL A C 1
ATOM 3469 O O . VAL A 1 469 ? -2.768 -35.854 -8.891 1.00 64.22 469 VAL A O 1
ATOM 3473 N N . PHE A 1 470 ? -3.180 -37.000 -7.005 1.00 62.27 470 PHE A N 1
ATOM 3474 C CA . PHE A 1 470 ? -2.649 -38.261 -7.535 1.00 63.35 470 PHE A CA 1
ATOM 3475 C C . PHE A 1 470 ? -3.419 -38.735 -8.767 1.00 65.88 470 PHE A C 1
ATOM 3476 O O . PHE A 1 470 ? -2.848 -39.339 -9.675 1.00 70.50 470 PHE A O 1
ATOM 3484 N N . LEU A 1 471 ? -4.718 -38.455 -8.787 1.00 66.01 471 LEU A N 1
ATOM 3485 C CA . LEU A 1 471 ? -5.593 -38.884 -9.871 1.00 67.24 471 LEU A CA 1
ATOM 3486 C C . LEU A 1 471 ? -5.618 -37.888 -11.027 1.00 67.63 471 LEU A C 1
ATOM 3487 O O . LEU A 1 471 ? -6.187 -38.168 -12.081 1.00 66.65 471 LEU A O 1
ATOM 3492 N N . SER A 1 472 ? -4.995 -36.732 -10.821 1.00 67.85 472 SER A N 1
ATOM 3493 C CA . SER A 1 472 ? -5.136 -35.594 -11.728 1.00 65.90 472 SER A CA 1
ATOM 3494 C C . SER A 1 472 ? -4.722 -35.864 -13.177 1.00 67.79 472 SER A C 1
ATOM 3495 O O . SER A 1 472 ? -5.459 -35.521 -14.101 1.00 65.69 472 SER A O 1
ATOM 3498 N N . LYS A 1 473 ? -3.550 -36.461 -13.375 1.00 72.47 473 LYS A N 1
ATOM 3499 C CA . LYS A 1 473 ? -3.028 -36.686 -14.725 1.00 77.98 473 LYS A CA 1
ATOM 3500 C C . LYS A 1 473 ? -3.979 -37.525 -15.579 1.00 79.50 473 LYS A C 1
ATOM 3501 O O . LYS A 1 473 ? -4.247 -37.184 -16.729 1.00 80.38 473 LYS A O 1
ATOM 3507 N N . ARG A 1 474 ? -4.493 -38.609 -15.003 1.00 80.47 474 ARG A N 1
ATOM 3508 C CA . ARG A 1 474 ? -5.417 -39.500 -15.704 1.00 79.95 474 ARG A CA 1
ATOM 3509 C C . ARG A 1 474 ? -6.677 -38.786 -16.177 1.00 78.05 474 ARG A C 1
ATOM 3510 O O . ARG A 1 474 ? -7.107 -38.967 -17.317 1.00 77.19 474 ARG A O 1
ATOM 3518 N N . ILE A 1 475 ? -7.266 -37.982 -15.294 1.00 73.44 475 ILE A N 1
ATOM 3519 C CA . ILE A 1 475 ? -8.491 -37.252 -15.608 1.00 72.40 475 ILE A CA 1
ATOM 3520 C C . ILE A 1 475 ? -8.252 -36.233 -16.721 1.00 74.82 475 ILE A C 1
ATOM 3521 O O . ILE A 1 475 ? -9.044 -36.123 -17.658 1.00 75.95 475 ILE A O 1
ATOM 3526 N N . GLN A 1 476 ? -7.146 -35.503 -16.607 1.00 77.93 476 GLN A N 1
ATOM 3527 C CA . GLN A 1 476 ? -6.722 -34.530 -17.612 1.00 83.03 476 GLN A CA 1
ATOM 3528 C C . GLN A 1 476 ? -6.549 -35.181 -18.986 1.00 86.98 476 GLN A C 1
ATOM 3529 O O . GLN A 1 476 ? -6.773 -34.549 -20.021 1.00 85.14 476 GLN A O 1
ATOM 3535 N N . GLY A 1 477 ? -6.162 -36.452 -18.987 1.00 91.75 477 GLY A N 1
ATOM 3536 C CA . GLY A 1 477 ? -5.960 -37.188 -20.221 1.00 98.25 477 GLY A CA 1
ATOM 3537 C C . GLY A 1 477 ? -7.252 -37.479 -20.961 1.00 99.86 477 GLY A C 1
ATOM 3538 O O . GLY A 1 477 ? -7.323 -37.339 -22.182 1.00 101.12 477 GLY A O 1
ATOM 3539 N N . LEU A 1 478 ? -8.278 -37.880 -20.217 1.00 99.82 478 LEU A N 1
ATOM 3540 C CA . LEU A 1 478 ? -9.562 -38.253 -20.806 1.00 101.02 478 LEU A CA 1
ATOM 3541 C C . LEU A 1 478 ? -10.268 -37.055 -21.433 1.00 100.81 478 LEU A C 1
ATOM 3542 O O . LEU A 1 478 ? -9.922 -35.906 -21.162 1.00 100.83 478 LEU A O 1
#

CATH classification: 1.20.1250.20

Nearest PDB structures (foldseek):
  5oxo-assembly1_A  TM=1.002E+00  e=2.215E-57  Streptococcus thermophilus LMG 18311
  5oxq-assembly1_A  TM=9.854E-01  e=1.619E-53  Streptococcus thermophilus
  5oxp-assembly1_A  TM=9.745E-01  e=1.645E-50  Streptococcus thermophilus LMG 18311
  5oxk-assembly1_A  TM=9.773E-01  e=2.345E-49  Streptococcus thermophilus LMG 18311
  4aps-assembly1_B  TM=9.511E-01  e=5.206E-43  Streptococcus thermophilus LMG 18311

Radius of gyration: 21.99 Å; Cα contacts (8 Å, |Δi|>4): 716; chains: 1; bounding box: 53×53×59 Å

Foldseek 3Di:
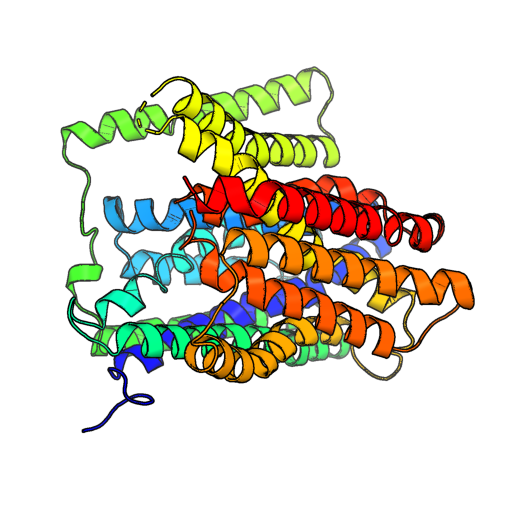DDDDVPAHNLLVLLLLLLLLLLLLVLLCLLCVLVQQVVCVVVVNDPDDSLLSLLCSLLLQLLLLVLLLCQVVCQQAPFFLLVLQLVLLVLLLVLLLLQLPPDGPVSNVVSSVSNSNSSSSNVNSSVVQLVQRDDPPDPCSVVSVVSSVLSNLNSSQCNLVVLLVCCVVVHDSVSSNSSSVSSVVSSVSSVVVCVVRTDPCRSHRNHYDDPVRPVVVVVVVVVVVVVVVVVQVVCVVVPQDDSLSVLVVSLCVLQVVVVVVLVVLCVVVVCLSVLCVLVLVLLLLLLLLVSCCSRQVLVCLVQAAPPVPDRSSSLSSLLSVLLSVCVVVLVVVVVVCPPPDDDLLLLSLVLLLLSLVLLLLQLPCCVPPNLNHHDYPVSSSSSSNRSSVSCSSNVVCQVVLHDSSSSSSNSSSSSVNSPLSSQDDSVCRNVSSNVSSVVSNVSSVVSVVVVVVNSVD

Organism: Streptococcus thermophilus (strain ATCC BAA-250 / LMG 18311) (NCBI:txid264199)

Secondary structure (DSSP, 8-state):
---BTTB-THHHHHHHHHHHHHHHHHHHHHHHHHHHHHHHHTTSS-S-HHHHHHHHHHHHHHHHHHHHHHHHHIIIII-HHHHHHHHHHHHHHHHHHHHSS--GGGHHHHHHHHHHHHHHHHHHHHHHHHHTS-TT-TTHHHHHHHHHHHHHHHHHHHHHHHHHHHHHH-HHHHHHHHHHHHHHHHHHHHHHHHHHS-GGGGS-SSPPPGGGHHHHHHHHHHHHHHHHHHHHHHHHTT--SHHHHHHHHHHHHHHHHHHHHHHHHH--HHHHHHHHHHHHHHHHHHHHHHGGGTHHHHHHHHHB--TTS-GGGGGGHHHHHHHHHHHHHHHHHHH--SSPPPHHHHHHHHHHHHHHHHHHHHHHHHHH-SSS-B-THHHHHHHHHHHHHHHHHHHHHHHH--HHHHHHHHHHHHHHHHHGGG-STTTHHHHHHHHHHHHHHHHHHHHHHHHHHHH-

Sequence (456 aa):
GKTFFGQPLGLSTLFMTEMWERFSYYGMRAILLYYMWFLISTGDLHITRATAASIMAIYASMVYLSGTIGGFVADRIIGARPAVFWGGVLIMLGHIVVLALPFGASALFGSIILIIIGTGFLKPNVVSSTLVGTLYDE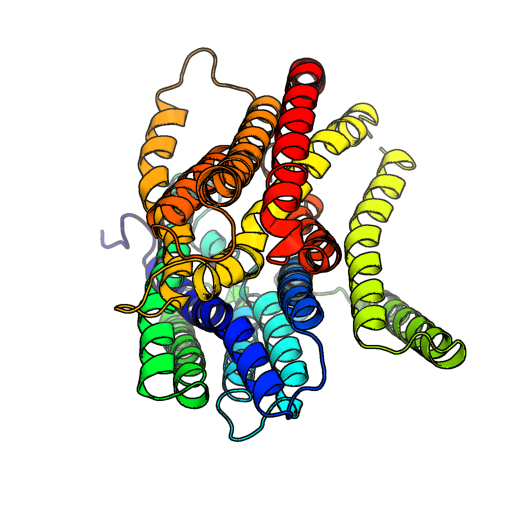HDRRRDAGFSIFVFGINLGAFIAPLIVGAAQEAAGYHVAFSSLAAIGMFIGLLVYYFGGKKTLDPHYLRPTDPLAPEEVKPLLVKVSSLAVAGFIAIIVVMNLVGWNSLPAYINLLTIVAIAIPVFYFAWMISSEHLRVVSYIPLFIAAVLFWAIEEQGSVVLATFAAERVDSSWFPVSWFQSLNPLFIMLYTPFFAWLWTAWKKNQPSSPTKFAVGLMFAGLSFLLMAIPGALYGTSGKVSPLWLVGSWALVILGEMLISPVGLSVTMSMWFLSSSVGSALNAQLVTLYNAKSEVAYFSSYFGLGSVVLGIVLVFLSKRIQGL

B-factor: mean 46.04, std 22.55, range [19.02, 141.7]

GO terms:
  GO:0042802 identical protein binding (F, IPI)

InterPro domains:
  IPR000109 Proton-dependent oligopeptide transporter family [PF00854] (87-450)
  IPR005279 Dipeptide/tripeptide permease [TIGR00924] (6-479)
  IPR005279 Dipeptide/tripeptide permease [cd17346] (12-474)
  IPR018456 PTR2 family proton/oligopeptide symporter, conserved site [PS01022] (74-98)
  IPR018456 PTR2 family proton/oligopeptide symporter, conserved site [PS01023] (148-160)
  IPR020846 Major facilitator superfamily domain [PS50850] (1-201)
  IPR036259 MFS transporter superfamily [G3DSA:1.20.1250.20] (1-483)
  IPR036259 MFS transporter superfamily [SSF103473] (8-475)
  IPR050171 Major Facilitator Superfamily (MFS) Transporters [PTHR23517] (4-479)

Solvent-accessible surface area: 21267 Å² total; per-residue (Å²): 124,169,59,43,155,34,7,32,73,2,0,28,10,0,23,66,1,0,23,51,0,14,6,0,6,70,0,0,12,4,0,2,4,20,5,1,24,94,8,39,86,80,39,70,23,162,30,87,110,39,16,0,10,6,20,0,4,11,4,0,0,23,7,53,29,20,20,41,95,2,19,86,28,0,56,40,78,56,0,6,22,31,0,0,55,142,0,0,25,42,1,32,68,0,0,60,33,5,26,73,119,112,20,18,102,13,14,145,34,2,23,62,42,0,26,74,0,2,2,44,0,55,32,0,0,43,58,0,0,12,40,30,14,108,161,170,32,201,92,73,98,47,0,59,69,35,5,68,97,0,29,12,51,0,8,49,40,0,1,51,82,0,0,36,18,22,100,94,59,29,35,70,65,0,0,33,47,0,7,92,2,1,97,56,0,12,76,42,9,90,120,14,2,128,175,62,12,72,94,110,48,87,182,31,65,78,78,42,46,124,155,64,75,152,72,43,110,74,151,78,57,124,67,77,57,33,72,93,51,82,43,75,85,18,63,144,85,51,176,70,64,70,61,17,64,7,64,15,50,8,113,46,1,60,28,49,2,82,146,85,23,55,169,99,65,96,116,162,97,124,152,24,58,20,24,51,36,4,13,81,3,0,11,35,0,36,4,12,20,22,4,3,17,1,2,6,5,16,0,1,39,66,8,5,71,19,102,197,31,18,20,2,84,7,26,6,27,23,7,54,27,22,28,106,42,57,84,107,12,58,143,32,54,89,48,91,164,169,135,70,38,20,25,5,38,18,1,0,48,0,2,50,52,0,0,70,1,3,52,40,0,8,79,0,6,77,121,147,33,44,121,37,128,12,47,36,128,53,0,42,23,1,2,21,43,6,0,43,0,23,16,20,0,40,81,23,0,73,89,47,57,147,50,14,24,87,5,0,16,0,10,0,0,0,44,1,2,67,34,3,56,98,21,70,45,200,30,0,46,68,8,0,39,158,42,0,100,31,10,17,69,81,0,77,65,5,68,171,69,9,177,192,19,108,64,87